Protein AF-A0A7W1HZ51-F1 (afdb_monomer_lite)

Sequence (392 aa):
RFLSLATFGLLMQIAFVYWFTAALKSGPEWRTDYTALYYALSFDQLATPIGHVLLDFPSLLQVLTFGTLVLEILGPLLLFWPFFTGPVRTGAALAIMSLHFGIWLTMDIGIFPWISAFCMVCFFPTWFWDRASTLHSVLLRRVEFVRRLQLATARLAQAIVAFSKAVLPFLMNARQLLFADPALHGGPLADHTAGAAPSLAVGTHHDEAPAEEPEPAELRSSLATNLLAFFFIFYILCWNLTTVTSFTLPERTVPLGPFLGLDQYWGMFAPSPSKEDGWYVIPGELRDGRKVDLMPITRDDYGMHRVSYEKPQDIPATYKNEHWRKYLENIYNQDHADQRLYFGQYICRQWNAHHTGADTLETFRIIYLLEMTLPDYQQSKPEKVDLWNHTC

Structure (mmCIF, N/CA/C/O backbone):
data_AF-A0A7W1HZ51-F1
#
_entry.id   AF-A0A7W1HZ51-F1
#
loop_
_atom_site.group_PDB
_atom_site.id
_atom_site.type_symbol
_atom_site.label_atom_id
_atom_site.label_alt_id
_atom_site.label_comp_id
_atom_site.label_asym_id
_atom_site.label_entity_id
_atom_site.label_seq_id
_atom_site.pdbx_PDB_ins_code
_atom_site.Cartn_x
_atom_site.Cartn_y
_atom_site.Cartn_z
_atom_site.occupancy
_atom_site.B_iso_or_equiv
_atom_site.auth_seq_id
_atom_site.auth_comp_id
_atom_site.auth_asym_id
_atom_site.auth_atom_id
_atom_site.pdbx_PDB_model_num
ATOM 1 N N . ARG A 1 1 ? 15.664 7.138 -31.754 1.00 58.53 1 ARG A N 1
ATOM 2 C CA . ARG A 1 1 ? 15.453 7.020 -30.286 1.00 58.53 1 ARG A CA 1
ATOM 3 C C . ARG A 1 1 ? 15.711 8.392 -29.682 1.00 58.53 1 ARG A C 1
ATOM 5 O O . ARG A 1 1 ? 16.792 8.912 -29.907 1.00 58.53 1 ARG A O 1
ATOM 12 N N . PHE A 1 2 ? 14.743 8.981 -28.981 1.00 64.31 2 PHE A N 1
ATOM 13 C CA . PHE A 1 2 ? 14.938 10.261 -28.297 1.00 64.31 2 PHE A CA 1
ATOM 14 C C . PHE A 1 2 ? 15.662 10.017 -26.970 1.00 64.31 2 PHE A C 1
ATOM 16 O O . PHE A 1 2 ? 15.156 9.293 -26.116 1.00 64.31 2 PHE A O 1
ATOM 23 N N . LEU A 1 3 ? 16.871 10.557 -26.830 1.00 74.00 3 LEU A N 1
ATOM 24 C CA . LEU A 1 3 ? 17.663 10.502 -25.604 1.00 74.00 3 LEU A CA 1
ATOM 25 C C . LEU A 1 3 ? 17.679 11.908 -25.010 1.00 74.00 3 LEU A C 1
ATOM 27 O O . LEU A 1 3 ? 18.276 12.819 -25.576 1.00 74.00 3 LEU A O 1
ATOM 31 N N . SER A 1 4 ? 16.990 12.082 -23.888 1.00 86.94 4 SER A N 1
ATOM 32 C CA . SER A 1 4 ? 16.956 13.331 -23.131 1.00 86.94 4 SER A CA 1
ATOM 33 C C . SER A 1 4 ? 17.033 13.033 -21.645 1.00 86.94 4 SER A C 1
ATOM 35 O O . SER A 1 4 ? 16.651 11.944 -21.199 1.00 86.94 4 SER A O 1
ATOM 37 N N . LEU A 1 5 ? 17.475 14.015 -20.862 1.00 88.88 5 LEU A N 1
ATOM 38 C CA . LEU A 1 5 ? 17.527 13.857 -19.416 1.00 88.88 5 LEU A CA 1
ATOM 39 C C . LEU A 1 5 ? 16.128 13.750 -18.801 1.00 88.88 5 LEU A C 1
ATOM 41 O O . LEU A 1 5 ? 15.972 13.121 -17.765 1.00 88.88 5 LEU A O 1
ATOM 45 N N . ALA A 1 6 ? 15.102 14.275 -19.474 1.00 89.38 6 ALA A N 1
ATOM 46 C CA . ALA A 1 6 ? 13.707 14.065 -19.096 1.00 89.38 6 ALA A CA 1
ATOM 47 C C . ALA A 1 6 ? 13.287 12.592 -19.232 1.00 89.38 6 ALA A C 1
ATOM 49 O O . ALA A 1 6 ? 12.685 12.036 -18.319 1.00 89.38 6 ALA A O 1
ATOM 50 N N . THR A 1 7 ? 13.660 11.936 -20.337 1.00 89.81 7 THR A N 1
ATOM 51 C CA . THR A 1 7 ? 13.376 10.503 -20.534 1.00 89.81 7 THR A CA 1
ATOM 52 C C . THR A 1 7 ? 14.120 9.665 -19.500 1.00 89.81 7 THR A C 1
ATOM 54 O O . THR A 1 7 ? 13.540 8.767 -18.898 1.00 89.81 7 THR A O 1
ATOM 57 N N . PHE A 1 8 ? 15.397 9.979 -19.258 1.00 91.44 8 PHE A N 1
ATOM 58 C CA . PHE A 1 8 ? 16.175 9.329 -18.207 1.00 91.44 8 PHE A CA 1
ATOM 59 C C . PHE A 1 8 ? 15.552 9.547 -16.824 1.00 91.44 8 PHE A C 1
ATOM 61 O O . PHE A 1 8 ? 15.380 8.584 -16.088 1.00 91.44 8 PHE A O 1
ATOM 68 N N . GLY A 1 9 ? 15.174 10.785 -16.499 1.00 93.88 9 GLY A N 1
ATOM 69 C CA . GLY A 1 9 ? 14.569 11.158 -15.225 1.00 93.88 9 GLY A CA 1
ATOM 70 C C . GLY A 1 9 ? 13.281 10.393 -14.948 1.00 93.88 9 GLY A C 1
ATOM 71 O O . GLY A 1 9 ? 13.159 9.807 -13.881 1.00 93.88 9 GLY A O 1
ATOM 72 N N . LEU A 1 10 ? 12.376 10.298 -15.927 1.00 93.06 10 LEU A N 1
ATOM 73 C CA . LEU A 1 10 ? 11.143 9.515 -15.796 1.00 93.06 10 LEU A CA 1
ATOM 74 C C . LEU A 1 10 ? 11.426 8.038 -15.481 1.00 93.06 10 LEU A C 1
ATOM 76 O O . LEU A 1 10 ? 10.851 7.473 -14.553 1.00 93.06 10 LEU A O 1
ATOM 80 N N . LEU A 1 11 ? 12.322 7.401 -16.243 1.00 94.94 11 LEU A N 1
ATOM 81 C CA . LEU A 1 11 ? 12.650 5.988 -16.028 1.00 94.94 11 LEU A CA 1
ATOM 82 C C . LEU A 1 11 ? 13.374 5.777 -14.691 1.00 94.94 11 LEU A C 1
ATOM 84 O O . LEU A 1 11 ? 13.130 4.789 -14.001 1.00 94.94 11 LEU A O 1
ATOM 88 N N . MET A 1 12 ? 14.256 6.703 -14.317 1.00 96.12 12 MET A N 1
ATOM 89 C CA . MET A 1 12 ? 15.018 6.630 -13.075 1.00 96.12 12 MET A CA 1
ATOM 90 C C . MET A 1 12 ? 14.134 6.866 -11.847 1.00 96.12 12 MET A C 1
ATOM 92 O O . MET A 1 12 ? 14.295 6.173 -10.850 1.00 96.12 12 MET A O 1
ATOM 96 N N . GLN A 1 13 ? 13.155 7.769 -11.929 1.00 96.06 13 GLN A N 1
ATOM 97 C CA . GLN A 1 13 ? 12.162 7.977 -10.875 1.00 96.06 13 GLN A CA 1
ATOM 98 C C . GLN A 1 13 ? 11.430 6.668 -10.554 1.00 96.06 13 GLN A C 1
ATOM 100 O O . GLN A 1 13 ? 11.354 6.269 -9.393 1.00 96.06 13 GLN A O 1
ATOM 105 N N . ILE A 1 14 ? 10.972 5.951 -11.586 1.00 96.19 14 ILE A N 1
ATOM 106 C CA . ILE A 1 14 ? 10.320 4.648 -11.413 1.00 96.19 14 ILE A CA 1
ATOM 107 C C . ILE A 1 14 ? 11.280 3.642 -10.765 1.00 96.19 14 ILE A C 1
ATOM 109 O O . ILE A 1 14 ? 10.882 2.915 -9.863 1.00 96.19 14 ILE A O 1
ATOM 113 N N . ALA A 1 15 ? 12.547 3.609 -11.176 1.00 97.12 15 ALA A N 1
ATOM 114 C CA . ALA A 1 15 ? 13.546 2.716 -10.589 1.00 97.12 15 ALA A CA 1
ATOM 115 C C . ALA A 1 15 ? 13.843 3.017 -9.115 1.00 97.12 15 ALA A C 1
ATOM 117 O O . ALA A 1 15 ? 13.993 2.086 -8.321 1.00 97.12 15 ALA A O 1
ATOM 118 N N . PHE A 1 16 ? 13.869 4.298 -8.736 1.00 97.62 16 PHE A N 1
ATOM 119 C CA . PHE A 1 16 ? 14.022 4.710 -7.345 1.00 97.62 16 PHE A CA 1
ATOM 120 C C . PHE A 1 16 ? 12.915 4.141 -6.463 1.00 97.62 16 PHE A C 1
ATOM 122 O O . PHE A 1 16 ? 13.229 3.686 -5.370 1.00 97.62 16 PHE A O 1
ATOM 129 N N . VAL A 1 17 ? 11.664 4.073 -6.936 1.00 96.06 17 VAL A N 1
ATOM 130 C CA . VAL A 1 17 ? 10.569 3.479 -6.149 1.00 96.06 17 VAL A CA 1
ATOM 131 C C . VAL A 1 17 ? 10.971 2.088 -5.648 1.00 96.06 17 VAL A C 1
ATOM 133 O O . VAL A 1 17 ? 10.945 1.843 -4.452 1.00 96.06 17 VAL A O 1
ATOM 136 N N . TYR A 1 18 ? 11.458 1.214 -6.529 1.00 97.25 18 TYR A N 1
ATOM 137 C CA . TYR A 1 18 ? 11.822 -0.159 -6.162 1.00 97.25 18 TYR A CA 1
ATOM 138 C C . TYR A 1 18 ? 13.118 -0.253 -5.350 1.00 97.25 18 TYR A C 1
ATOM 140 O O . TYR A 1 18 ? 13.159 -0.972 -4.353 1.00 97.25 18 TYR A O 1
ATOM 148 N N . TRP A 1 19 ? 14.176 0.471 -5.732 1.00 97.69 19 TRP A N 1
ATOM 149 C CA . TRP A 1 19 ? 15.448 0.398 -5.003 1.00 97.69 19 TRP A CA 1
ATOM 150 C C . TRP A 1 19 ? 15.344 0.935 -3.580 1.00 97.69 19 TRP A C 1
ATOM 152 O O . TRP A 1 19 ? 15.907 0.336 -2.661 1.00 97.69 19 TRP A O 1
ATOM 162 N N . PHE A 1 20 ? 14.615 2.032 -3.377 1.00 97.75 20 PHE A N 1
ATOM 163 C CA . PHE A 1 20 ? 14.416 2.577 -2.041 1.00 97.75 20 PHE A CA 1
ATOM 164 C C . PHE A 1 20 ? 13.448 1.720 -1.220 1.00 97.75 20 PHE A C 1
ATOM 166 O O . PHE A 1 20 ? 13.714 1.508 -0.040 1.00 97.75 20 PHE A O 1
ATOM 173 N N . THR A 1 21 ? 12.426 1.103 -1.822 1.00 96.31 21 THR A N 1
ATOM 174 C CA . THR A 1 21 ? 11.609 0.084 -1.135 1.00 96.31 21 THR A CA 1
ATOM 175 C C . THR A 1 21 ? 12.431 -1.128 -0.697 1.00 96.31 21 THR A C 1
ATOM 177 O O . THR A 1 21 ? 12.335 -1.544 0.458 1.00 96.31 21 THR A O 1
ATOM 180 N N . ALA A 1 22 ? 13.304 -1.658 -1.557 1.00 97.38 22 ALA A N 1
ATOM 181 C CA . ALA A 1 22 ? 14.196 -2.758 -1.190 1.00 97.38 22 ALA A CA 1
ATOM 182 C C . ALA A 1 22 ? 15.161 -2.372 -0.053 1.00 97.38 22 ALA A C 1
ATOM 184 O O . ALA A 1 22 ? 15.476 -3.190 0.818 1.00 97.38 22 ALA A O 1
ATOM 185 N N . ALA A 1 23 ? 15.631 -1.120 -0.043 1.00 97.50 23 ALA A N 1
ATOM 186 C CA . ALA A 1 23 ? 16.457 -0.588 1.036 1.00 97.50 23 ALA A CA 1
ATOM 187 C C . ALA A 1 23 ? 15.671 -0.448 2.352 1.00 97.50 23 ALA A C 1
ATOM 189 O O . ALA A 1 23 ? 16.197 -0.816 3.402 1.00 97.50 23 ALA A O 1
ATOM 190 N N . LEU A 1 24 ? 14.412 0.004 2.294 1.00 97.44 24 LEU A N 1
ATOM 191 C CA . LEU A 1 24 ? 13.521 0.108 3.453 1.00 97.44 24 LEU A CA 1
ATOM 192 C C . LEU A 1 24 ? 13.237 -1.261 4.085 1.00 97.44 24 LEU A C 1
ATOM 194 O O . LEU A 1 24 ? 13.171 -1.349 5.307 1.00 97.44 24 LEU A O 1
ATOM 198 N N . LYS A 1 25 ? 13.113 -2.328 3.285 1.00 97.81 25 LYS A N 1
ATOM 199 C CA . LYS A 1 25 ? 12.890 -3.716 3.735 1.00 97.81 25 LYS A CA 1
ATOM 200 C C . LYS A 1 25 ? 14.148 -4.325 4.363 1.00 97.81 25 LYS A C 1
ATOM 202 O O . LYS A 1 25 ? 14.814 -5.187 3.785 1.00 97.81 25 LYS A O 1
ATOM 207 N N . SER A 1 26 ? 14.516 -3.820 5.534 1.00 96.44 26 SER A N 1
ATOM 208 C CA . SER A 1 26 ? 15.747 -4.160 6.255 1.00 96.44 26 SER A CA 1
ATOM 209 C C . SER A 1 26 ? 15.557 -5.205 7.359 1.00 96.44 26 SER A C 1
ATOM 211 O O . SER A 1 26 ? 16.551 -5.753 7.834 1.00 96.44 26 SER A O 1
ATOM 213 N N . GLY A 1 27 ? 14.315 -5.505 7.746 1.00 97.00 27 GLY A N 1
ATOM 214 C CA . GLY A 1 27 ? 13.999 -6.455 8.808 1.00 97.00 27 GLY A CA 1
ATOM 215 C C . GLY A 1 27 ? 14.358 -7.914 8.489 1.00 97.00 27 GLY A C 1
ATOM 216 O O . GLY A 1 27 ? 14.444 -8.293 7.312 1.00 97.00 27 GLY A O 1
ATOM 217 N N . PRO A 1 28 ? 14.549 -8.760 9.520 1.00 97.56 28 PRO A N 1
ATOM 218 C CA . PRO A 1 28 ? 14.905 -10.171 9.350 1.00 97.56 28 PRO A CA 1
ATOM 219 C C . PRO A 1 28 ? 13.851 -10.951 8.555 1.00 97.56 28 PRO A C 1
ATOM 221 O O . PRO A 1 28 ? 14.208 -11.792 7.731 1.00 97.56 28 PRO A O 1
ATOM 224 N N . GLU A 1 29 ? 12.570 -10.592 8.677 1.00 97.81 29 GLU A N 1
ATOM 225 C CA . GLU A 1 29 ? 11.472 -11.216 7.933 1.00 97.81 29 GLU A CA 1
ATOM 226 C C . GLU A 1 29 ? 11.649 -11.101 6.408 1.00 97.81 29 GLU A C 1
ATOM 228 O O . GLU A 1 29 ? 11.193 -11.971 5.665 1.00 97.81 29 GLU A O 1
ATOM 233 N N . TRP A 1 30 ? 12.331 -10.052 5.935 1.00 98.00 30 TRP A N 1
ATOM 234 C CA . TRP A 1 30 ? 12.680 -9.868 4.525 1.00 98.00 30 TRP A CA 1
ATOM 235 C C . TRP A 1 30 ? 14.059 -10.432 4.169 1.00 98.00 30 TRP A C 1
ATOM 237 O O . TRP A 1 30 ? 14.252 -10.909 3.051 1.00 98.00 30 TRP A O 1
ATOM 247 N N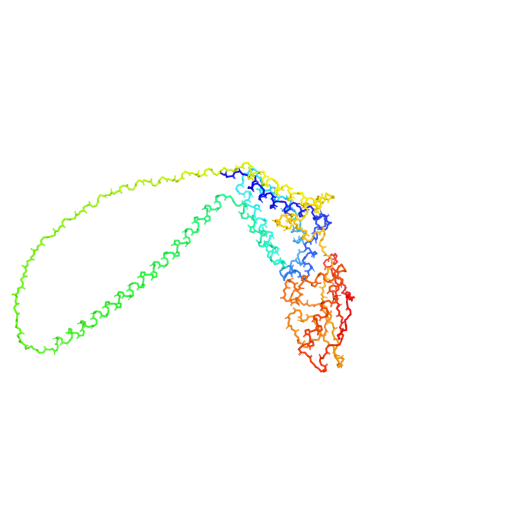 . ARG A 1 31 ? 15.033 -10.327 5.082 1.00 96.62 31 ARG A N 1
ATOM 248 C CA . ARG A 1 31 ? 16.464 -10.516 4.781 1.00 96.62 31 ARG A CA 1
ATOM 249 C C . ARG A 1 31 ? 17.005 -11.905 5.096 1.00 96.62 31 ARG A C 1
ATOM 251 O O . ARG A 1 31 ? 17.922 -12.348 4.406 1.00 96.62 31 ARG A O 1
ATOM 258 N N . THR A 1 32 ? 16.502 -12.550 6.140 1.00 96.50 32 THR A N 1
ATOM 259 C CA . THR A 1 32 ? 17.057 -13.809 6.660 1.00 96.50 32 THR A CA 1
ATOM 260 C C . THR A 1 32 ? 16.003 -14.894 6.765 1.00 96.50 32 THR A C 1
ATOM 262 O O . THR A 1 32 ? 16.242 -16.015 6.324 1.00 96.50 32 THR A O 1
ATOM 265 N N . ASP A 1 33 ? 14.838 -14.550 7.302 1.00 96.38 33 ASP A N 1
ATOM 266 C CA . ASP A 1 33 ? 13.825 -15.526 7.703 1.00 96.38 33 ASP A CA 1
ATOM 267 C C . ASP A 1 33 ? 12.842 -15.801 6.557 1.00 96.38 33 ASP A C 1
ATOM 269 O O . ASP A 1 33 ? 12.231 -16.866 6.488 1.00 96.38 33 ASP A O 1
ATOM 273 N N . TYR A 1 34 ? 12.712 -14.843 5.631 1.00 97.19 34 TYR A N 1
ATOM 274 C CA . TYR A 1 34 ? 11.813 -14.887 4.474 1.00 97.19 34 TYR A CA 1
ATOM 275 C C . TYR A 1 34 ? 10.345 -15.146 4.844 1.00 97.19 34 TYR A C 1
ATOM 277 O O . TYR A 1 34 ? 9.595 -15.772 4.100 1.00 97.19 34 TYR A O 1
ATOM 285 N N . THR A 1 35 ? 9.913 -14.632 5.993 1.00 97.69 35 THR A N 1
ATOM 286 C CA . THR A 1 35 ? 8.546 -14.750 6.518 1.00 97.69 35 THR A CA 1
ATOM 287 C C . THR A 1 35 ? 7.702 -13.496 6.287 1.00 97.69 35 THR A C 1
ATOM 289 O O . THR A 1 35 ? 6.588 -13.411 6.797 1.00 97.69 35 THR A O 1
ATOM 292 N N . ALA A 1 36 ? 8.195 -12.488 5.563 1.00 98.06 36 ALA A N 1
ATOM 293 C CA . ALA A 1 36 ? 7.490 -11.213 5.458 1.00 98.06 36 ALA A CA 1
ATOM 294 C C . ALA A 1 36 ? 6.091 -11.328 4.831 1.00 98.06 36 ALA A C 1
ATOM 296 O O . ALA A 1 36 ? 5.155 -10.706 5.330 1.00 98.06 36 ALA A O 1
ATOM 297 N N . LEU A 1 37 ? 5.914 -12.149 3.787 1.00 97.69 37 LEU A N 1
ATOM 298 C CA . LEU A 1 37 ? 4.583 -12.352 3.205 1.00 97.69 37 LEU A CA 1
ATOM 299 C C . LEU A 1 37 ? 3.640 -13.140 4.116 1.00 97.69 37 LEU A C 1
ATOM 301 O O . LEU A 1 37 ? 2.439 -12.922 4.038 1.00 97.69 37 LEU A O 1
ATOM 305 N N . TYR A 1 38 ? 4.158 -13.995 5.003 1.00 97.88 38 TYR A N 1
ATOM 306 C CA . TYR A 1 38 ? 3.330 -14.633 6.028 1.00 97.88 38 TYR A CA 1
ATOM 307 C C . TYR A 1 38 ? 2.680 -13.573 6.925 1.00 97.88 38 TYR A C 1
ATOM 309 O O . TYR A 1 38 ? 1.458 -13.540 7.043 1.00 97.88 38 TYR A O 1
ATOM 317 N N . TYR A 1 39 ? 3.472 -12.650 7.475 1.00 97.69 39 TYR A N 1
ATOM 318 C CA . TYR A 1 39 ? 2.933 -11.579 8.316 1.00 97.69 39 TYR A CA 1
ATOM 319 C C . TYR A 1 39 ? 2.054 -10.599 7.526 1.00 97.69 39 TYR A C 1
ATOM 321 O O . TYR A 1 39 ? 1.005 -10.196 8.012 1.00 97.69 39 TYR A O 1
ATOM 329 N N . ALA A 1 40 ? 2.431 -10.250 6.291 1.00 96.88 40 ALA A N 1
ATOM 330 C CA . ALA A 1 40 ? 1.637 -9.342 5.462 1.00 96.88 40 ALA A CA 1
ATOM 331 C C . ALA A 1 40 ? 0.252 -9.915 5.112 1.00 96.88 40 ALA A C 1
ATOM 333 O O . ALA A 1 40 ? -0.735 -9.187 5.158 1.00 96.88 40 ALA A O 1
ATOM 334 N N . LEU A 1 41 ? 0.170 -11.207 4.777 1.00 96.56 41 LEU A N 1
ATOM 335 C CA . LEU A 1 41 ? -1.098 -11.870 4.452 1.00 96.56 41 LEU A CA 1
ATOM 336 C C . LEU A 1 41 ? -1.884 -12.319 5.690 1.00 96.56 41 LEU A C 1
ATOM 338 O O . LEU A 1 41 ? -3.059 -12.637 5.558 1.00 96.56 41 LEU A O 1
ATOM 342 N N . SER A 1 42 ? -1.263 -12.317 6.872 1.00 95.75 42 SER A N 1
ATOM 343 C CA . SER A 1 42 ? -1.962 -12.501 8.153 1.00 95.75 42 SER A CA 1
ATOM 344 C C . SER A 1 42 ? -2.633 -11.219 8.649 1.00 95.75 42 SER A C 1
ATOM 346 O O . SER A 1 42 ? -3.303 -11.250 9.671 1.00 95.75 42 SER A O 1
ATOM 348 N N . PHE A 1 43 ? -2.434 -10.089 7.961 1.00 93.69 43 PHE A N 1
ATOM 349 C CA . PHE A 1 43 ? -3.085 -8.834 8.305 1.00 93.69 43 PHE A CA 1
ATOM 350 C C . PHE A 1 43 ? -4.469 -8.765 7.653 1.00 93.69 43 PHE A C 1
ATOM 352 O O . PHE A 1 43 ? -4.616 -8.346 6.495 1.00 93.69 43 PHE A O 1
ATOM 359 N N . ASP A 1 44 ? -5.491 -9.175 8.401 1.00 92.12 44 ASP A N 1
ATOM 360 C CA . ASP A 1 44 ? -6.833 -9.411 7.866 1.00 92.12 44 ASP A CA 1
ATOM 361 C C . ASP A 1 44 ? -7.517 -8.150 7.348 1.00 92.12 44 ASP A C 1
ATOM 363 O O . ASP A 1 44 ? -8.409 -8.226 6.508 1.00 92.12 44 ASP A O 1
ATOM 367 N N . GLN A 1 45 ? -7.081 -6.972 7.792 1.00 90.19 45 GLN A N 1
ATOM 368 C CA . GLN A 1 45 ? -7.610 -5.705 7.291 1.00 90.19 45 GLN A CA 1
ATOM 369 C C . GLN A 1 45 ? -7.301 -5.458 5.809 1.00 90.19 45 GLN A C 1
ATOM 371 O O . GLN A 1 45 ? -8.019 -4.682 5.172 1.00 90.19 45 GLN A O 1
ATOM 376 N N . LEU A 1 46 ? -6.243 -6.077 5.270 1.00 91.56 46 LEU A N 1
ATOM 377 C CA . LEU A 1 46 ? -5.816 -5.921 3.876 1.00 91.56 46 LEU A CA 1
ATOM 378 C C . LEU A 1 46 ? -5.867 -7.228 3.085 1.00 91.56 46 LEU A C 1
ATOM 380 O O . LEU A 1 46 ? -5.999 -7.176 1.865 1.00 91.56 46 LEU A O 1
ATOM 384 N N . ALA A 1 47 ? -5.707 -8.387 3.722 1.00 94.62 47 ALA A N 1
ATOM 385 C CA . ALA A 1 47 ? -5.670 -9.660 3.017 1.00 94.62 47 ALA A CA 1
ATOM 386 C C . ALA A 1 47 ? -7.031 -10.003 2.387 1.00 94.62 47 ALA A C 1
ATOM 388 O O . ALA A 1 47 ? -8.087 -9.901 3.005 1.00 94.62 47 ALA A O 1
ATOM 389 N N . THR A 1 48 ? -6.997 -10.430 1.128 1.00 94.06 48 THR A N 1
ATOM 390 C CA . THR A 1 48 ? -8.164 -10.994 0.433 1.00 94.06 48 THR A CA 1
ATOM 391 C C . THR A 1 48 ? -8.303 -12.485 0.760 1.00 94.06 48 THR A C 1
ATOM 393 O O . THR A 1 48 ? -7.311 -13.111 1.144 1.00 94.06 48 THR A O 1
ATOM 396 N N . PRO A 1 49 ? -9.449 -13.122 0.451 1.00 93.81 49 PRO A N 1
ATOM 397 C CA . PRO A 1 49 ? -9.600 -14.568 0.616 1.00 93.81 49 PRO A CA 1
ATOM 398 C C . PRO A 1 49 ? -8.532 -15.399 -0.115 1.00 93.81 49 PRO A C 1
ATOM 400 O O . PRO A 1 49 ? -8.136 -16.460 0.360 1.00 93.81 49 PRO A O 1
ATOM 403 N N . ILE A 1 50 ? -8.033 -14.925 -1.264 1.00 95.44 50 ILE A N 1
ATOM 404 C CA . ILE A 1 50 ? -6.936 -15.587 -1.991 1.00 95.44 50 ILE A CA 1
ATOM 405 C C . ILE A 1 50 ? -5.625 -15.463 -1.204 1.00 95.44 50 ILE A C 1
ATOM 407 O O . ILE A 1 50 ? -4.854 -16.418 -1.145 1.00 95.44 50 ILE A O 1
ATOM 411 N N . GLY A 1 51 ? -5.384 -14.306 -0.582 1.00 95.56 51 GLY A N 1
ATOM 412 C CA . GLY A 1 51 ? -4.262 -14.092 0.331 1.00 95.56 51 GLY A CA 1
ATOM 413 C C . GLY A 1 51 ? -4.295 -15.056 1.517 1.00 95.56 51 GLY A C 1
ATOM 414 O O . GLY A 1 51 ? -3.287 -15.705 1.789 1.00 95.56 51 GLY A O 1
ATOM 415 N N . HIS A 1 52 ? -5.459 -15.234 2.149 1.00 94.31 52 HIS A N 1
ATOM 416 C CA . HIS A 1 52 ? -5.632 -16.184 3.255 1.00 94.31 52 HIS A CA 1
ATOM 417 C C . HIS A 1 52 ? -5.343 -17.626 2.848 1.00 94.31 52 HIS A C 1
ATOM 419 O O . HIS A 1 52 ? -4.641 -18.329 3.565 1.00 94.31 52 HIS A O 1
ATOM 425 N N . VAL A 1 53 ? -5.803 -18.057 1.669 1.00 96.12 53 VAL A N 1
ATOM 426 C CA . VAL A 1 53 ? -5.508 -19.407 1.152 1.00 96.12 53 VAL A CA 1
ATOM 427 C C . VAL A 1 53 ? -4.003 -19.633 0.967 1.00 96.12 53 VAL A C 1
ATOM 429 O O . VAL A 1 53 ? -3.525 -20.756 1.115 1.00 96.12 53 VAL A O 1
ATOM 432 N N . LEU A 1 54 ? -3.216 -18.593 0.669 1.00 96.69 54 LEU A N 1
ATOM 433 C CA . LEU A 1 54 ? -1.764 -18.741 0.537 1.00 96.69 54 LEU A CA 1
ATOM 434 C C . LEU A 1 54 ? -1.052 -19.014 1.871 1.00 96.69 54 LEU A C 1
ATOM 436 O O . LEU A 1 54 ? 0.062 -19.543 1.839 1.00 96.69 54 LEU A O 1
ATOM 440 N N . LEU A 1 55 ? -1.675 -18.716 3.018 1.00 96.44 55 LEU A N 1
ATOM 441 C CA . LEU A 1 55 ? -1.124 -19.036 4.342 1.00 96.44 55 LEU A CA 1
ATOM 442 C C . LEU A 1 55 ? -0.975 -20.551 4.552 1.00 96.44 55 LEU A C 1
ATOM 444 O O . LEU A 1 55 ? -0.065 -20.976 5.260 1.00 96.44 55 LEU A O 1
ATOM 448 N N . ASP A 1 56 ? -1.761 -21.370 3.848 1.00 96.81 56 ASP A N 1
ATOM 449 C CA . ASP A 1 56 ? -1.645 -22.835 3.873 1.00 96.81 56 ASP A CA 1
ATOM 450 C C . ASP A 1 56 ? -0.409 -23.365 3.118 1.00 96.81 56 ASP A C 1
ATOM 452 O O . ASP A 1 56 ? -0.100 -24.559 3.172 1.00 96.81 56 ASP A O 1
ATOM 456 N N . PHE A 1 57 ? 0.344 -22.494 2.428 1.00 97.44 57 PHE A N 1
ATOM 457 C CA . PHE A 1 57 ? 1.521 -22.864 1.635 1.00 97.44 57 PHE A CA 1
ATOM 458 C C . PHE A 1 57 ? 2.810 -22.160 2.109 1.00 97.44 57 PHE A C 1
ATOM 460 O O . PHE A 1 57 ? 3.383 -21.348 1.371 1.00 97.44 57 PHE A O 1
ATOM 467 N N . PRO A 1 58 ? 3.360 -22.510 3.291 1.00 96.69 58 PRO A N 1
ATOM 468 C CA . PRO A 1 58 ? 4.501 -21.804 3.872 1.00 96.69 58 PRO A CA 1
ATOM 469 C C . PRO A 1 58 ? 5.743 -21.707 2.986 1.00 96.69 58 PRO A C 1
ATOM 471 O O . PRO A 1 58 ? 6.363 -20.650 2.874 1.00 96.69 58 PRO A O 1
ATOM 474 N N . SER A 1 59 ? 6.105 -22.802 2.312 1.00 97.12 59 SER A N 1
ATOM 475 C CA . SER A 1 59 ? 7.274 -22.822 1.426 1.00 97.12 59 SER A CA 1
ATOM 476 C C . SER A 1 59 ? 7.092 -21.906 0.215 1.00 97.12 59 SER A C 1
ATOM 478 O O . SER A 1 59 ? 8.053 -21.284 -0.233 1.00 97.12 59 SER A O 1
ATOM 480 N N . LEU A 1 60 ? 5.864 -21.788 -0.300 1.00 97.75 60 LEU A N 1
ATOM 481 C CA . LEU A 1 60 ? 5.560 -20.866 -1.390 1.00 97.75 60 LEU A CA 1
ATOM 482 C C . LEU A 1 60 ? 5.708 -19.417 -0.919 1.00 97.75 60 LEU A C 1
ATOM 484 O O . LEU A 1 60 ? 6.354 -18.630 -1.605 1.00 97.75 60 LEU A O 1
ATOM 488 N N . LEU A 1 61 ? 5.187 -19.074 0.263 1.00 98.00 61 LEU A N 1
ATOM 489 C CA . LEU A 1 61 ? 5.326 -17.729 0.831 1.00 98.00 61 LEU A CA 1
ATOM 490 C C . LEU A 1 61 ? 6.783 -17.332 1.071 1.00 98.00 61 LEU A C 1
ATOM 492 O O . LEU A 1 61 ? 7.148 -16.186 0.800 1.00 98.00 61 LEU A O 1
ATOM 496 N N . GLN A 1 62 ? 7.632 -18.264 1.504 1.00 97.75 62 GLN A N 1
ATOM 497 C CA . GLN A 1 62 ? 9.069 -18.010 1.634 1.00 97.75 62 GLN A CA 1
ATOM 498 C C . GLN A 1 62 ? 9.722 -17.710 0.280 1.00 97.75 62 GLN A C 1
ATOM 500 O O . GLN A 1 62 ? 10.432 -16.712 0.137 1.00 97.75 62 GLN A O 1
ATOM 505 N N . VAL A 1 63 ? 9.429 -18.523 -0.741 1.00 98.25 63 VAL A N 1
ATOM 506 C CA . VAL A 1 63 ? 9.939 -18.310 -2.106 1.00 98.25 63 VAL A CA 1
ATOM 507 C C . VAL A 1 63 ? 9.449 -16.981 -2.679 1.00 98.25 63 VAL A C 1
ATOM 509 O O . VAL A 1 63 ? 10.237 -16.248 -3.275 1.00 98.25 63 VAL A O 1
ATOM 512 N N . LEU A 1 64 ? 8.175 -16.639 -2.483 1.00 98.19 64 LEU A N 1
ATOM 513 C CA . LEU A 1 64 ? 7.601 -15.374 -2.938 1.00 98.19 64 LEU A CA 1
ATOM 514 C C . LEU A 1 64 ? 8.176 -14.174 -2.174 1.00 98.19 64 LEU A C 1
ATOM 516 O O . LEU A 1 64 ? 8.416 -13.133 -2.785 1.00 98.19 64 LEU A O 1
ATOM 520 N N . THR A 1 65 ? 8.458 -14.311 -0.875 1.00 98.44 65 THR A N 1
ATOM 521 C CA . THR A 1 65 ? 9.099 -13.260 -0.068 1.00 98.44 65 THR A CA 1
ATOM 522 C C . THR A 1 65 ? 10.494 -12.958 -0.607 1.00 98.44 65 THR A C 1
ATOM 524 O O . THR A 1 65 ? 10.807 -11.807 -0.923 1.00 98.44 65 THR A O 1
ATOM 527 N N . PHE A 1 66 ? 11.308 -14.000 -0.793 1.00 98.25 66 PHE A N 1
ATOM 528 C CA . PHE A 1 66 ? 12.628 -13.881 -1.406 1.00 98.25 66 PHE A CA 1
ATOM 529 C C . PHE A 1 66 ? 12.544 -13.306 -2.827 1.00 98.25 66 PHE A C 1
ATOM 531 O O . PHE A 1 66 ? 13.243 -12.349 -3.159 1.00 98.25 66 PHE A O 1
ATOM 538 N N . GLY A 1 67 ? 11.653 -13.851 -3.659 1.00 98.00 67 GLY A N 1
ATOM 539 C CA . GLY A 1 67 ? 11.461 -13.429 -5.045 1.00 98.00 67 GLY A CA 1
ATOM 540 C C . GLY A 1 67 ? 11.042 -11.966 -5.170 1.00 98.00 67 GLY A C 1
ATOM 541 O O . GLY A 1 67 ? 11.551 -11.267 -6.044 1.00 98.00 67 GLY A O 1
ATOM 542 N N . THR A 1 68 ? 10.186 -11.482 -4.269 1.00 97.81 68 THR A N 1
ATOM 543 C CA . THR A 1 68 ? 9.780 -10.070 -4.202 1.00 97.81 68 THR A CA 1
ATOM 544 C C . THR A 1 68 ? 10.990 -9.175 -3.959 1.00 97.81 68 THR A C 1
ATOM 546 O O . THR A 1 68 ? 11.227 -8.250 -4.732 1.00 97.81 68 THR A O 1
ATOM 549 N N . LEU A 1 69 ? 11.810 -9.487 -2.949 1.00 97.56 69 LEU A N 1
ATOM 550 C CA . LEU A 1 69 ? 13.005 -8.698 -2.642 1.00 97.56 69 LEU A CA 1
ATOM 551 C C . LEU A 1 69 ? 14.024 -8.729 -3.793 1.00 97.56 69 LEU A C 1
ATOM 553 O O . LEU A 1 69 ? 14.570 -7.693 -4.176 1.00 97.56 69 LEU A O 1
ATOM 557 N N . VAL A 1 70 ? 14.259 -9.902 -4.387 1.00 98.12 70 VAL A N 1
ATOM 558 C CA . VAL A 1 70 ? 15.147 -10.046 -5.551 1.00 98.12 70 VAL A CA 1
ATOM 559 C C . VAL A 1 70 ? 14.644 -9.221 -6.731 1.00 98.12 70 VAL A C 1
ATOM 561 O O . VAL A 1 70 ? 15.443 -8.556 -7.389 1.00 98.12 70 VAL A O 1
ATOM 564 N N . LEU A 1 71 ? 13.340 -9.236 -7.000 1.00 98.19 71 LEU A N 1
ATOM 565 C CA . LEU A 1 71 ? 12.748 -8.475 -8.093 1.00 98.19 71 LEU A CA 1
ATOM 566 C C . LEU A 1 71 ? 12.815 -6.964 -7.843 1.00 98.19 71 LEU A C 1
ATOM 568 O O . LEU A 1 71 ? 13.081 -6.218 -8.780 1.00 98.19 71 LEU A O 1
ATOM 572 N N . GLU A 1 72 ? 12.648 -6.498 -6.609 1.00 97.69 72 GLU A N 1
ATOM 573 C CA . GLU A 1 72 ? 12.788 -5.075 -6.272 1.00 97.69 72 GLU A CA 1
ATOM 574 C C . GLU A 1 72 ? 14.235 -4.575 -6.426 1.00 97.69 72 GLU A C 1
ATOM 576 O O . GLU A 1 72 ? 14.462 -3.444 -6.857 1.00 97.69 72 GLU A O 1
ATOM 581 N N . ILE A 1 73 ? 15.229 -5.427 -6.153 1.00 97.00 73 ILE A N 1
ATOM 582 C CA . ILE A 1 73 ? 16.653 -5.091 -6.311 1.00 97.00 73 ILE A CA 1
ATOM 583 C C . ILE A 1 73 ? 17.090 -5.193 -7.781 1.00 97.00 73 ILE A C 1
ATOM 585 O O . ILE A 1 73 ? 17.670 -4.256 -8.342 1.00 97.00 73 ILE A O 1
ATOM 589 N N . LEU A 1 74 ? 16.841 -6.346 -8.408 1.00 97.94 74 LEU A N 1
ATOM 590 C CA . LEU A 1 74 ? 17.345 -6.676 -9.742 1.00 97.94 74 LEU A CA 1
ATOM 591 C C . LEU A 1 74 ? 16.431 -6.189 -10.863 1.00 97.94 74 LEU A C 1
ATOM 593 O O . LEU A 1 74 ? 16.925 -5.900 -11.948 1.00 97.94 74 LEU A O 1
ATOM 597 N N . GLY A 1 75 ? 15.124 -6.070 -10.631 1.00 96.94 75 GLY A N 1
ATOM 598 C CA . GLY A 1 75 ? 14.150 -5.630 -11.631 1.00 96.94 75 GLY A CA 1
ATOM 599 C C . GLY A 1 75 ? 14.552 -4.310 -12.285 1.00 96.94 75 GLY A C 1
ATOM 600 O O . GLY A 1 75 ? 14.733 -4.289 -13.504 1.00 96.94 75 GLY A O 1
ATOM 601 N N . PRO A 1 76 ? 14.810 -3.234 -11.517 1.00 96.00 76 PRO A N 1
ATOM 602 C CA . PRO A 1 76 ? 15.288 -1.982 -12.090 1.00 96.00 76 PRO A CA 1
ATOM 603 C C . PRO A 1 76 ? 16.627 -2.117 -12.826 1.00 96.00 76 PRO A C 1
ATOM 605 O O . PRO A 1 76 ? 16.782 -1.547 -13.901 1.00 96.00 76 PRO A O 1
ATOM 608 N N . LEU A 1 77 ? 17.573 -2.927 -12.332 1.00 96.12 77 LEU A N 1
ATOM 609 C CA . LEU A 1 77 ? 18.838 -3.183 -13.042 1.00 96.12 77 LEU A CA 1
ATOM 610 C C . LEU A 1 77 ? 18.599 -3.842 -14.410 1.00 96.12 77 LEU A C 1
ATOM 612 O O . LEU A 1 77 ? 19.222 -3.461 -15.402 1.00 96.12 77 LEU A O 1
ATOM 616 N N . LEU A 1 78 ? 17.664 -4.792 -14.480 1.00 96.19 78 LEU A N 1
ATOM 617 C CA . LEU A 1 78 ? 17.272 -5.462 -15.719 1.00 96.19 78 LEU A CA 1
ATOM 618 C C . LEU A 1 78 ? 16.538 -4.516 -16.684 1.00 96.19 78 LEU A C 1
ATOM 620 O O . LEU A 1 78 ? 16.705 -4.633 -17.899 1.00 96.19 78 LEU A O 1
ATOM 624 N N . LEU A 1 79 ? 15.780 -3.540 -16.174 1.00 95.00 79 LEU A N 1
ATOM 625 C CA . LEU A 1 79 ? 15.129 -2.516 -17.001 1.00 95.00 79 LEU A CA 1
ATOM 626 C C . LEU A 1 79 ? 16.138 -1.617 -17.743 1.00 95.00 79 LEU A C 1
ATOM 628 O O . LEU A 1 79 ? 15.847 -1.175 -18.860 1.00 95.00 79 LEU A O 1
ATOM 632 N N . PHE A 1 80 ? 17.322 -1.382 -17.166 1.00 93.00 80 PHE A N 1
ATOM 633 C CA . PHE A 1 80 ? 18.422 -0.619 -17.782 1.00 93.00 80 PHE A CA 1
ATOM 634 C C . PHE A 1 80 ? 19.509 -1.496 -18.417 1.00 93.00 80 PHE A C 1
ATOM 636 O O . PHE A 1 80 ? 20.563 -0.992 -18.811 1.00 93.00 80 PHE A O 1
ATOM 643 N N . TRP A 1 81 ? 19.272 -2.802 -18.536 1.00 92.88 81 TRP A N 1
ATOM 644 C CA . TRP A 1 81 ? 20.286 -3.735 -19.010 1.00 92.88 81 TRP A CA 1
ATOM 645 C C . TRP A 1 81 ? 20.712 -3.439 -20.464 1.00 92.88 81 TRP A C 1
ATOM 647 O O . TRP A 1 81 ? 19.844 -3.282 -21.327 1.00 92.88 81 TRP A O 1
ATOM 657 N N . PRO A 1 82 ? 22.025 -3.376 -20.778 1.00 89.00 82 PRO A N 1
ATOM 658 C CA . PRO A 1 82 ? 22.514 -2.894 -22.077 1.00 89.00 82 PRO A CA 1
ATOM 659 C C . PRO A 1 82 ? 22.508 -3.948 -23.198 1.00 89.00 82 PRO A C 1
ATOM 661 O O . PRO A 1 82 ? 22.564 -3.588 -24.375 1.00 89.00 82 PRO A O 1
ATOM 664 N N . PHE A 1 83 ? 22.415 -5.242 -22.876 1.00 89.75 83 PHE A N 1
ATOM 665 C CA . PHE A 1 83 ? 22.435 -6.338 -23.856 1.00 89.75 83 PHE A CA 1
ATOM 666 C C . PHE A 1 83 ? 21.038 -6.919 -24.062 1.00 89.75 83 PHE A C 1
ATOM 668 O O . PHE A 1 83 ? 20.270 -7.007 -23.117 1.00 89.75 83 PHE A O 1
ATOM 675 N N . PHE A 1 84 ? 20.665 -7.317 -25.284 1.00 87.31 84 PHE A N 1
ATOM 676 C CA . PHE A 1 84 ? 19.301 -7.814 -25.564 1.00 87.31 84 PHE A CA 1
ATOM 677 C C . PHE A 1 84 ? 18.202 -6.897 -24.985 1.00 87.31 84 PHE A C 1
ATOM 679 O O . PHE A 1 84 ? 17.190 -7.360 -24.459 1.00 87.31 84 PHE A O 1
ATOM 686 N N . THR A 1 85 ? 18.435 -5.579 -25.084 1.00 86.00 85 THR A N 1
ATOM 687 C CA . THR A 1 85 ? 17.663 -4.529 -24.395 1.00 86.00 85 THR A CA 1
ATOM 688 C C . THR A 1 85 ? 16.152 -4.703 -24.534 1.00 86.00 85 THR A C 1
ATOM 690 O O . THR A 1 85 ? 15.429 -4.565 -23.559 1.00 86.00 85 THR A O 1
ATOM 693 N N . GLY A 1 86 ? 15.661 -5.042 -25.731 1.00 89.44 86 GLY A N 1
ATOM 694 C CA . GLY A 1 86 ? 14.237 -5.252 -25.986 1.00 89.44 86 GLY A CA 1
ATOM 695 C C . GLY A 1 86 ? 13.643 -6.403 -25.161 1.00 89.44 86 GLY A C 1
ATOM 696 O O . GLY A 1 86 ? 12.780 -6.143 -24.321 1.00 89.44 86 GLY A O 1
ATOM 697 N N . PRO A 1 87 ? 14.076 -7.659 -25.387 1.00 93.38 87 PRO A N 1
ATOM 698 C CA . PRO A 1 87 ? 13.588 -8.811 -24.629 1.00 93.38 87 PRO A CA 1
ATOM 699 C C . PRO A 1 87 ? 13.782 -8.703 -23.112 1.00 93.38 87 PRO A C 1
ATOM 701 O O . PRO A 1 87 ? 12.827 -8.938 -22.378 1.00 93.38 87 PRO A O 1
ATOM 704 N N . VAL A 1 88 ? 14.969 -8.303 -22.636 1.00 95.12 88 VAL A N 1
ATOM 705 C CA . VAL A 1 88 ? 15.272 -8.252 -21.191 1.00 95.12 88 VAL A CA 1
ATOM 706 C C . VAL A 1 88 ? 14.406 -7.211 -20.483 1.00 95.12 88 VAL A C 1
ATOM 708 O O . VAL A 1 88 ? 13.761 -7.530 -19.486 1.00 95.12 88 VAL A O 1
ATOM 711 N N . ARG A 1 89 ? 14.306 -5.996 -21.037 1.00 94.44 89 ARG A N 1
ATOM 712 C CA . ARG A 1 89 ? 13.475 -4.924 -20.471 1.00 94.44 89 ARG A CA 1
ATOM 713 C C . ARG A 1 89 ? 11.991 -5.289 -20.476 1.00 94.44 89 ARG A C 1
ATOM 715 O O . ARG A 1 89 ? 11.296 -5.005 -19.510 1.00 94.44 89 ARG A O 1
ATOM 722 N N . THR A 1 90 ? 11.515 -5.960 -21.528 1.00 95.00 90 THR A N 1
ATOM 723 C CA . THR A 1 90 ? 10.126 -6.454 -21.599 1.00 95.00 90 THR A CA 1
ATOM 724 C C . THR A 1 90 ? 9.875 -7.524 -20.538 1.00 95.00 90 THR A C 1
ATOM 726 O O . THR A 1 90 ? 8.878 -7.448 -19.830 1.00 95.00 90 THR A O 1
ATOM 729 N N . GLY A 1 91 ? 10.785 -8.491 -20.384 1.00 96.69 91 GLY A N 1
ATOM 730 C CA . GLY A 1 91 ? 10.681 -9.528 -19.357 1.00 96.69 91 GLY A CA 1
ATOM 731 C C . GLY A 1 91 ? 10.673 -8.951 -17.940 1.00 96.69 91 GLY A C 1
ATOM 732 O O . GLY A 1 91 ? 9.814 -9.314 -17.144 1.00 96.69 91 GLY A O 1
ATOM 733 N N . ALA A 1 92 ? 11.566 -8.003 -17.646 1.00 97.12 92 ALA A N 1
ATOM 734 C CA . ALA A 1 92 ? 11.616 -7.326 -16.350 1.00 97.12 92 ALA A CA 1
ATOM 735 C C . ALA A 1 92 ? 10.349 -6.499 -16.072 1.00 97.12 92 ALA A C 1
ATOM 737 O O . ALA A 1 92 ? 9.782 -6.603 -14.987 1.00 97.12 92 ALA A O 1
ATOM 738 N N . ALA A 1 93 ? 9.863 -5.739 -17.060 1.00 97.50 93 ALA A N 1
ATOM 739 C CA . ALA A 1 93 ? 8.612 -4.991 -16.947 1.00 97.50 93 ALA A CA 1
ATOM 740 C C . ALA A 1 93 ? 7.426 -5.925 -16.662 1.00 97.50 93 ALA A C 1
ATOM 742 O O . ALA A 1 93 ? 6.667 -5.680 -15.730 1.00 97.50 93 ALA A O 1
ATOM 743 N N . LEU A 1 94 ? 7.304 -7.034 -17.398 1.00 97.69 94 LEU A N 1
ATOM 744 C CA . LEU A 1 94 ? 6.247 -8.024 -17.179 1.00 97.69 94 LEU A CA 1
ATOM 745 C C . LEU A 1 94 ? 6.367 -8.725 -15.821 1.00 97.69 94 LEU A C 1
ATOM 747 O O . LEU A 1 94 ? 5.344 -8.986 -15.194 1.00 97.69 94 LEU A O 1
ATOM 751 N N . ALA A 1 95 ? 7.581 -9.001 -15.340 1.00 98.25 95 ALA A N 1
ATOM 752 C CA . ALA A 1 95 ? 7.794 -9.570 -14.012 1.00 98.25 95 ALA A CA 1
ATOM 753 C C . ALA A 1 95 ? 7.327 -8.607 -12.908 1.00 98.25 95 ALA A C 1
ATOM 755 O O . ALA A 1 95 ? 6.588 -9.014 -12.015 1.00 98.25 95 ALA A O 1
ATOM 756 N N . ILE A 1 96 ? 7.674 -7.320 -13.010 1.00 98.19 96 ILE A N 1
ATOM 757 C CA . ILE A 1 96 ? 7.213 -6.282 -12.074 1.00 98.19 96 ILE A CA 1
ATOM 758 C C . ILE A 1 96 ? 5.691 -6.096 -12.160 1.00 98.19 96 ILE A C 1
ATOM 760 O O . ILE A 1 96 ? 5.020 -6.012 -11.135 1.00 98.19 96 ILE A O 1
ATOM 764 N N . MET A 1 97 ? 5.111 -6.092 -13.364 1.00 98.44 97 MET A N 1
ATOM 765 C CA . MET A 1 97 ? 3.652 -6.063 -13.528 1.00 98.44 97 MET A CA 1
ATOM 766 C C . MET A 1 97 ? 2.983 -7.295 -12.902 1.00 98.44 97 MET A C 1
ATOM 768 O O . MET A 1 97 ? 1.923 -7.166 -12.300 1.00 98.44 97 MET A O 1
ATOM 772 N N . SER A 1 98 ? 3.608 -8.471 -13.004 1.00 98.31 98 SER A N 1
ATOM 773 C CA . SER A 1 98 ? 3.105 -9.712 -12.399 1.00 98.31 98 SER A CA 1
ATOM 774 C C . SER A 1 98 ? 3.165 -9.669 -10.873 1.00 98.31 98 SER A C 1
ATOM 776 O O . SER A 1 98 ? 2.235 -10.143 -10.228 1.00 98.31 98 SER A O 1
ATOM 778 N N . LEU A 1 99 ? 4.206 -9.059 -10.293 1.00 97.56 99 LEU A N 1
ATOM 779 C CA . LEU A 1 99 ? 4.275 -8.794 -8.853 1.00 97.56 99 LEU A CA 1
ATOM 780 C C . LEU A 1 99 ? 3.083 -7.943 -8.399 1.00 97.56 99 LEU A C 1
ATOM 782 O O . LEU A 1 99 ? 2.376 -8.333 -7.476 1.00 97.56 99 LEU A O 1
ATOM 786 N N . HIS A 1 100 ? 2.819 -6.819 -9.072 1.00 98.00 100 HIS A N 1
ATOM 787 C CA . HIS A 1 100 ? 1.689 -5.943 -8.731 1.00 98.00 100 HIS A CA 1
ATOM 788 C C . HIS A 1 100 ? 0.332 -6.603 -8.953 1.00 98.00 100 HIS A C 1
ATOM 790 O O . HIS A 1 100 ? -0.586 -6.395 -8.165 1.00 98.00 100 HIS A O 1
ATOM 796 N N . PHE A 1 101 ? 0.206 -7.436 -9.985 1.00 97.88 101 PHE A N 1
ATOM 797 C CA . PHE A 1 101 ? -0.982 -8.260 -10.184 1.00 97.88 101 PHE A CA 1
ATOM 798 C C . PHE A 1 101 ? -1.172 -9.268 -9.043 1.00 97.88 101 PHE A C 1
ATOM 800 O O . PHE A 1 101 ? -2.291 -9.446 -8.573 1.00 97.88 101 PHE A O 1
ATOM 807 N N . GLY A 1 102 ? -0.088 -9.876 -8.554 1.00 97.56 102 GLY A N 1
ATOM 808 C CA . GLY A 1 102 ? -0.101 -10.723 -7.362 1.00 97.56 102 GLY A CA 1
ATOM 809 C C . GLY A 1 102 ? -0.562 -9.962 -6.120 1.00 97.56 102 GLY A C 1
ATOM 810 O O . GLY A 1 102 ? -1.476 -10.422 -5.448 1.00 97.56 102 GLY A O 1
ATOM 811 N N . ILE A 1 103 ? -0.010 -8.768 -5.875 1.00 96.75 103 ILE A N 1
ATOM 812 C CA . ILE A 1 103 ? -0.435 -7.891 -4.770 1.00 96.75 103 ILE A CA 1
ATOM 813 C C . ILE A 1 103 ? -1.932 -7.586 -4.871 1.00 96.75 103 ILE A C 1
ATOM 815 O O . ILE A 1 103 ? -2.635 -7.734 -3.881 1.00 96.75 103 ILE A O 1
ATOM 819 N N . TRP A 1 104 ? -2.429 -7.213 -6.054 1.00 96.56 104 TRP A N 1
ATOM 820 C CA . TRP A 1 104 ? -3.857 -6.956 -6.274 1.00 96.56 104 TRP A CA 1
ATOM 821 C C . TRP A 1 104 ? -4.733 -8.192 -6.026 1.00 96.56 104 TRP A C 1
ATOM 823 O O . TRP A 1 104 ? -5.829 -8.069 -5.488 1.00 96.56 104 TRP A O 1
ATOM 833 N N . LEU A 1 105 ? -4.264 -9.383 -6.409 1.00 96.81 105 LEU A N 1
ATOM 834 C CA . LEU A 1 105 ? -4.996 -10.625 -6.171 1.00 96.81 105 LEU A CA 1
ATOM 835 C C . LEU A 1 105 ? -5.065 -10.996 -4.692 1.00 96.81 105 LEU A C 1
ATOM 837 O O . LEU A 1 105 ? -6.048 -11.608 -4.290 1.00 96.81 105 LEU A O 1
ATOM 841 N N . THR A 1 106 ? -4.021 -10.701 -3.915 1.00 96.94 106 THR A N 1
ATOM 842 C CA . THR A 1 106 ? -3.896 -11.184 -2.535 1.00 96.94 106 THR A CA 1
ATOM 843 C C . THR A 1 106 ? -4.226 -10.130 -1.489 1.00 96.94 106 THR A C 1
ATOM 845 O O . THR A 1 106 ? -4.542 -10.514 -0.365 1.00 96.94 106 THR A O 1
ATOM 848 N N . MET A 1 107 ? -4.190 -8.838 -1.823 1.00 94.00 107 MET A N 1
ATOM 849 C CA . MET A 1 107 ? -4.388 -7.735 -0.879 1.00 94.00 107 MET A CA 1
ATOM 850 C C . MET A 1 107 ? -5.225 -6.592 -1.468 1.00 94.00 107 MET A C 1
ATOM 852 O O . MET A 1 107 ? -5.012 -6.173 -2.607 1.00 94.00 107 MET A O 1
ATOM 856 N N . ASP A 1 108 ? -6.120 -6.026 -0.660 1.00 90.62 108 ASP A N 1
ATOM 857 C CA . ASP A 1 108 ? -6.914 -4.850 -1.011 1.00 90.62 108 ASP A CA 1
ATOM 858 C C . ASP A 1 108 ? -6.218 -3.558 -0.569 1.00 90.62 108 ASP A C 1
ATOM 860 O O . ASP A 1 108 ? -6.330 -3.107 0.572 1.00 90.62 108 ASP A O 1
ATOM 864 N N . ILE A 1 109 ? -5.437 -2.988 -1.488 1.00 88.56 109 ILE A N 1
ATOM 865 C CA . ILE A 1 109 ? -4.632 -1.774 -1.271 1.00 88.56 109 ILE A CA 1
ATOM 866 C C . ILE A 1 109 ? -5.035 -0.666 -2.265 1.00 88.56 109 ILE A C 1
ATOM 868 O O . ILE A 1 109 ? -4.233 0.191 -2.660 1.00 88.56 109 ILE A O 1
ATOM 872 N N . GLY A 1 110 ? -6.289 -0.700 -2.722 1.00 88.19 110 GLY A N 1
ATOM 873 C CA . GLY A 1 110 ? -6.858 0.288 -3.633 1.00 88.19 110 GLY A CA 1
ATOM 874 C C . GLY A 1 110 ? -6.147 0.385 -4.992 1.00 88.19 110 GLY A C 1
ATOM 875 O O . GLY A 1 110 ? -5.856 -0.609 -5.657 1.00 88.19 110 GLY A O 1
ATOM 876 N N . ILE A 1 111 ? -5.890 1.616 -5.450 1.00 91.31 111 ILE A N 1
ATOM 877 C CA . ILE A 1 111 ? -5.387 1.899 -6.811 1.00 91.31 111 ILE A CA 1
ATOM 878 C C . ILE A 1 111 ? -3.879 1.665 -6.992 1.00 91.31 111 ILE A C 1
ATOM 880 O O . ILE A 1 111 ? -3.383 1.678 -8.121 1.00 91.31 111 ILE A O 1
ATOM 884 N N . PHE A 1 112 ? -3.143 1.466 -5.899 1.00 91.81 112 PHE A N 1
ATOM 885 C CA . PHE A 1 112 ? -1.684 1.376 -5.896 1.00 91.81 112 PHE A CA 1
ATOM 886 C C . PHE A 1 112 ? -1.097 0.331 -6.874 1.00 91.81 112 PHE A C 1
ATOM 888 O O . PHE A 1 112 ? -0.265 0.719 -7.705 1.00 91.81 112 PHE A O 1
ATOM 895 N N . PRO A 1 113 ? -1.498 -0.961 -6.844 1.00 95.25 113 PRO A N 1
ATOM 896 C CA . PRO A 1 113 ? -0.908 -1.971 -7.728 1.00 95.25 113 PRO A CA 1
ATOM 897 C C . PRO A 1 113 ? -1.173 -1.676 -9.212 1.00 95.25 113 PRO A C 1
ATOM 899 O O . PRO A 1 113 ? -0.313 -1.909 -10.061 1.00 95.25 113 PRO A O 1
ATOM 902 N N . TRP A 1 114 ? -2.326 -1.083 -9.536 1.00 95.56 114 TRP A N 1
ATOM 903 C CA . TRP A 1 114 ? -2.686 -0.713 -10.905 1.00 95.56 114 TRP A CA 1
ATOM 904 C C . TRP A 1 114 ? -1.782 0.376 -11.472 1.00 95.56 114 TRP A C 1
ATOM 906 O O . TRP A 1 114 ? -1.267 0.233 -12.582 1.00 95.56 114 TRP A O 1
ATOM 916 N N . ILE A 1 115 ? -1.562 1.449 -10.708 1.00 94.75 115 ILE A N 1
ATOM 917 C CA . ILE A 1 115 ? -0.697 2.558 -11.129 1.00 94.75 115 ILE A CA 1
ATOM 918 C C . ILE A 1 115 ? 0.744 2.065 -11.274 1.00 94.75 115 ILE A C 1
ATOM 920 O O . ILE A 1 115 ? 1.387 2.323 -12.292 1.00 94.75 115 ILE A O 1
ATOM 924 N N . SER A 1 116 ? 1.234 1.296 -10.301 1.00 94.81 116 SER A N 1
ATOM 925 C CA . SER A 1 116 ? 2.605 0.783 -10.311 1.00 94.81 116 SER A CA 1
ATOM 926 C C . SER A 1 116 ? 2.871 -0.170 -11.481 1.00 94.81 116 SER A C 1
ATOM 928 O O . SER A 1 116 ? 3.918 -0.072 -12.129 1.00 94.81 116 SER A O 1
ATOM 930 N N . ALA A 1 117 ? 1.906 -1.035 -11.817 1.00 97.12 117 ALA A N 1
ATOM 931 C CA . ALA A 1 117 ? 1.963 -1.864 -13.018 1.00 97.12 117 ALA A CA 1
ATOM 932 C C . ALA A 1 117 ? 1.890 -1.020 -14.302 1.00 97.12 117 ALA A C 1
ATOM 934 O O . ALA A 1 117 ? 2.649 -1.260 -15.241 1.00 97.12 117 ALA A O 1
ATOM 935 N N . PHE A 1 118 ? 1.016 -0.011 -14.355 1.00 96.81 118 PHE A N 1
ATOM 936 C CA . PHE A 1 118 ? 0.854 0.844 -15.531 1.00 96.81 118 PHE A CA 1
ATOM 937 C C . PHE A 1 118 ? 2.112 1.666 -15.843 1.00 96.81 118 PHE A C 1
ATOM 939 O O . PHE A 1 118 ? 2.483 1.796 -17.008 1.00 96.81 118 PHE A O 1
ATOM 946 N N . CYS A 1 119 ? 2.841 2.144 -14.832 1.00 95.56 119 CYS A N 1
ATOM 947 C CA . CYS A 1 119 ? 4.120 2.835 -15.026 1.00 95.56 119 CYS A CA 1
ATOM 948 C C . CYS A 1 119 ? 5.160 1.983 -15.783 1.00 95.56 119 CYS A C 1
ATOM 950 O O . CYS A 1 119 ? 6.022 2.529 -16.476 1.00 95.56 119 CYS A O 1
ATOM 952 N N . MET A 1 120 ? 5.063 0.647 -15.731 1.00 96.56 120 MET A N 1
ATOM 953 C CA . MET A 1 120 ? 5.946 -0.241 -16.499 1.00 96.56 120 MET A CA 1
ATOM 954 C C . MET A 1 120 ? 5.752 -0.125 -18.014 1.00 96.56 120 MET A C 1
ATOM 956 O O . MET A 1 120 ? 6.650 -0.487 -18.773 1.00 96.56 120 MET A O 1
ATOM 960 N N . VAL A 1 121 ? 4.637 0.446 -18.479 1.00 95.19 121 VAL A N 1
ATOM 961 C CA . VAL A 1 121 ? 4.381 0.702 -19.902 1.00 95.19 121 VAL A CA 1
ATOM 962 C C . VAL A 1 121 ? 5.463 1.594 -20.521 1.00 95.19 121 VAL A C 1
ATOM 964 O O . VAL A 1 121 ? 5.864 1.373 -21.668 1.00 95.19 121 VAL A O 1
ATOM 967 N N . CYS A 1 122 ? 6.026 2.528 -19.744 1.00 93.44 122 CYS A N 1
ATOM 968 C CA . CYS A 1 122 ? 7.168 3.355 -20.148 1.00 93.44 122 CYS A CA 1
ATOM 969 C C . CYS A 1 122 ? 8.406 2.520 -20.517 1.00 93.44 122 CYS A C 1
ATOM 971 O O . CYS A 1 122 ? 9.301 2.991 -21.226 1.00 93.44 122 CYS A O 1
ATOM 973 N N . PHE A 1 123 ? 8.473 1.268 -20.059 1.00 94.31 123 PHE A N 1
ATOM 974 C CA . PHE A 1 123 ? 9.567 0.353 -20.324 1.00 94.31 123 PHE A CA 1
ATOM 975 C C . PHE A 1 123 ? 9.362 -0.538 -21.562 1.00 94.31 123 PHE A C 1
ATOM 977 O O . PHE A 1 123 ? 10.299 -1.231 -21.951 1.00 94.31 123 PHE A O 1
ATOM 984 N N . PHE A 1 124 ? 8.231 -0.493 -22.269 1.00 93.31 124 PHE A N 1
ATOM 985 C CA . PHE A 1 124 ? 8.100 -1.311 -23.478 1.00 93.31 124 PHE A CA 1
ATOM 986 C C . PHE A 1 124 ? 8.881 -0.740 -24.679 1.00 93.31 124 PHE A C 1
ATOM 988 O O . PHE A 1 124 ? 8.792 0.455 -24.977 1.00 93.31 124 PHE A O 1
ATOM 995 N N . PRO A 1 125 ? 9.659 -1.577 -25.393 1.00 90.88 125 PRO A N 1
ATOM 996 C CA . PRO A 1 125 ? 10.422 -1.172 -26.575 1.00 90.88 125 PRO A CA 1
ATOM 997 C C . PRO A 1 125 ? 9.525 -0.976 -27.809 1.00 90.88 125 PRO A C 1
ATOM 999 O O . PRO A 1 125 ? 8.428 -1.513 -27.882 1.00 90.88 125 PRO A O 1
ATOM 1002 N N . THR A 1 126 ? 10.018 -0.272 -28.834 1.00 88.44 126 THR A N 1
ATOM 1003 C CA . THR A 1 126 ? 9.253 0.050 -30.059 1.00 88.44 126 THR A CA 1
ATOM 1004 C C . THR A 1 126 ? 8.619 -1.172 -30.732 1.00 88.44 126 THR A C 1
ATOM 1006 O O . THR A 1 126 ? 7.434 -1.140 -31.031 1.00 88.44 126 THR A O 1
ATOM 1009 N N . TRP A 1 127 ? 9.344 -2.292 -30.852 1.00 88.06 127 TRP A N 1
ATOM 1010 C CA . TRP A 1 127 ? 8.813 -3.506 -31.490 1.00 88.06 127 TRP A CA 1
ATOM 1011 C C . TRP A 1 127 ? 7.564 -4.069 -30.796 1.00 88.06 127 TRP A C 1
ATOM 1013 O O . TRP A 1 127 ? 6.748 -4.729 -31.438 1.00 88.06 127 TRP A O 1
ATOM 1023 N N . PHE A 1 128 ? 7.410 -3.838 -29.487 1.00 89.19 128 PHE A N 1
ATOM 1024 C CA . PHE A 1 128 ? 6.214 -4.242 -28.751 1.00 89.19 128 PHE A CA 1
ATOM 1025 C C . PHE A 1 128 ? 5.007 -3.438 -29.241 1.00 89.19 128 PHE A C 1
ATOM 1027 O O . PHE A 1 128 ? 3.963 -4.007 -29.557 1.00 89.19 128 PHE A O 1
ATOM 1034 N N . TRP A 1 129 ? 5.187 -2.125 -29.385 1.00 88.75 129 TRP A N 1
ATOM 1035 C CA . TRP A 1 129 ? 4.168 -1.205 -29.881 1.00 88.75 129 TRP A CA 1
ATOM 1036 C C . TRP A 1 129 ? 3.825 -1.444 -31.349 1.00 88.75 129 TRP A C 1
ATOM 1038 O O . TRP A 1 129 ? 2.646 -1.433 -31.692 1.00 88.75 129 TRP A O 1
ATOM 1048 N N . ASP A 1 130 ? 4.812 -1.756 -32.188 1.00 90.12 130 ASP A N 1
ATOM 1049 C CA . ASP A 1 130 ? 4.587 -2.098 -33.599 1.00 90.12 130 ASP A CA 1
ATOM 1050 C C . ASP A 1 130 ? 3.734 -3.369 -33.738 1.00 90.12 130 ASP A C 1
ATOM 1052 O O . ASP A 1 130 ? 2.832 -3.465 -34.577 1.00 90.12 130 ASP A O 1
ATOM 1056 N N . ARG A 1 131 ? 3.969 -4.364 -32.873 1.00 88.06 131 ARG A N 1
ATOM 1057 C CA . ARG A 1 131 ? 3.131 -5.569 -32.828 1.00 88.06 131 ARG A CA 1
ATOM 1058 C C . ARG A 1 131 ? 1.734 -5.276 -32.294 1.00 88.06 131 ARG A C 1
ATOM 1060 O O . ARG A 1 131 ? 0.763 -5.784 -32.855 1.00 88.06 131 ARG A O 1
ATOM 1067 N N . ALA A 1 132 ? 1.618 -4.464 -31.246 1.00 86.94 132 ALA A N 1
ATOM 1068 C CA . ALA A 1 132 ? 0.332 -4.078 -30.675 1.00 86.94 132 ALA A CA 1
ATOM 1069 C C . ALA A 1 132 ? -0.524 -3.286 -31.679 1.00 86.94 132 ALA A C 1
ATOM 1071 O O . ALA A 1 132 ? -1.708 -3.583 -31.840 1.00 86.94 132 ALA A O 1
ATOM 1072 N N . SER A 1 133 ? 0.072 -2.341 -32.412 1.00 87.44 133 SER A N 1
ATOM 1073 C CA . SER A 1 133 ? -0.610 -1.558 -33.449 1.00 87.44 133 SER A CA 1
ATOM 1074 C C . SER A 1 133 ? -1.036 -2.435 -34.628 1.00 87.44 133 SER A C 1
ATOM 1076 O O . SER A 1 133 ? -2.171 -2.333 -35.104 1.00 87.44 133 SER A O 1
ATOM 1078 N N . THR A 1 134 ? -0.184 -3.378 -35.040 1.00 87.69 134 THR A N 1
ATOM 1079 C CA . THR A 1 134 ? -0.525 -4.367 -36.069 1.00 87.69 134 THR A CA 1
ATOM 1080 C C . THR A 1 134 ? -1.718 -5.214 -35.630 1.00 87.69 134 THR A C 1
ATOM 1082 O O . THR A 1 134 ? -2.698 -5.319 -36.370 1.00 87.69 134 THR A O 1
ATOM 1085 N N . LEU A 1 135 ? -1.694 -5.760 -34.411 1.00 85.44 135 LEU A N 1
ATOM 1086 C CA . LEU A 1 135 ? -2.795 -6.551 -33.859 1.00 85.44 135 LEU A CA 1
ATOM 1087 C C . LEU A 1 135 ? -4.092 -5.732 -33.768 1.00 85.44 135 LEU A C 1
ATOM 1089 O O . LEU A 1 135 ? -5.153 -6.201 -34.186 1.00 85.44 135 LEU A O 1
ATOM 1093 N N . HIS A 1 136 ? -3.999 -4.490 -33.294 1.00 84.44 136 HIS A N 1
ATOM 1094 C CA . HIS A 1 136 ? -5.125 -3.565 -33.217 1.00 84.44 136 HIS A CA 1
ATOM 1095 C C . HIS A 1 136 ? -5.737 -3.296 -34.600 1.00 84.44 136 HIS A C 1
ATOM 1097 O O . HIS A 1 136 ? -6.953 -3.386 -34.770 1.00 84.44 136 HIS A O 1
ATOM 1103 N N . SER A 1 137 ? -4.909 -3.074 -35.625 1.00 84.12 137 SER A N 1
ATOM 1104 C CA . SER A 1 137 ? -5.376 -2.878 -37.003 1.00 84.12 137 SER A CA 1
ATOM 1105 C C . SER A 1 137 ? -6.082 -4.116 -37.578 1.00 84.12 137 SER A C 1
ATOM 1107 O O . SER A 1 137 ? -6.995 -3.992 -38.396 1.00 84.12 137 SER A O 1
ATOM 1109 N N . VAL A 1 138 ? -5.680 -5.325 -37.170 1.00 82.62 138 VAL A N 1
ATOM 1110 C CA . VAL A 1 138 ? -6.337 -6.581 -37.569 1.00 82.62 138 VAL A CA 1
ATOM 1111 C C . VAL A 1 138 ? -7.696 -6.713 -36.881 1.00 82.62 138 VAL A C 1
ATOM 1113 O O . VAL A 1 138 ? -8.682 -7.050 -37.538 1.00 82.62 138 VAL A O 1
ATOM 1116 N N . LEU A 1 139 ? -7.772 -6.401 -35.585 1.00 78.88 139 LEU A N 1
ATOM 1117 C CA . LEU A 1 139 ? -9.021 -6.378 -34.817 1.00 78.88 139 LEU A CA 1
ATOM 1118 C C . LEU A 1 139 ? -10.024 -5.375 -35.397 1.00 78.88 139 LEU A C 1
ATOM 1120 O O . LEU A 1 139 ? -11.163 -5.747 -35.676 1.00 78.88 139 LEU A O 1
ATOM 1124 N N . LEU A 1 140 ? -9.596 -4.140 -35.665 1.00 81.88 140 LEU A N 1
ATOM 1125 C CA . LEU A 1 140 ? -10.453 -3.121 -36.275 1.00 81.88 140 LEU A CA 1
ATOM 1126 C C . LEU A 1 140 ? -10.939 -3.530 -37.668 1.00 81.88 140 LEU A C 1
ATOM 1128 O O . LEU A 1 140 ? -12.114 -3.354 -37.983 1.00 81.88 140 LEU A O 1
ATOM 1132 N N . ARG A 1 141 ? -10.076 -4.148 -38.486 1.00 80.12 141 ARG A N 1
ATOM 1133 C CA . ARG A 1 141 ? -10.481 -4.689 -39.793 1.00 80.12 141 ARG A CA 1
ATOM 1134 C C . ARG A 1 141 ? -11.552 -5.772 -39.669 1.00 80.12 141 ARG A C 1
ATOM 1136 O O . ARG A 1 141 ? -12.465 -5.799 -40.491 1.00 80.12 141 ARG A O 1
ATOM 1143 N N . ARG A 1 142 ? -11.489 -6.628 -38.642 1.00 75.31 142 ARG A N 1
ATOM 1144 C CA . ARG A 1 142 ? -12.537 -7.629 -38.370 1.00 75.31 142 ARG A CA 1
ATOM 1145 C C . ARG A 1 142 ? -13.863 -6.979 -37.972 1.00 75.31 142 ARG A C 1
ATOM 1147 O O . ARG A 1 142 ? -14.899 -7.383 -38.491 1.00 75.31 142 ARG A O 1
ATOM 1154 N N . VAL A 1 143 ? -13.838 -5.959 -37.113 1.00 77.50 143 VAL A N 1
ATOM 1155 C CA . VAL A 1 143 ? -15.048 -5.213 -36.716 1.00 77.50 143 VAL A CA 1
ATOM 1156 C C . VAL A 1 143 ? -15.670 -4.496 -37.918 1.00 77.50 143 VAL A C 1
ATOM 1158 O O . VAL A 1 143 ? -16.874 -4.604 -38.151 1.00 77.50 143 VAL A O 1
ATOM 1161 N N . GLU A 1 144 ? -14.853 -3.830 -38.733 1.00 79.31 144 GLU A N 1
ATOM 1162 C CA . GLU A 1 144 ? -15.312 -3.142 -39.941 1.00 79.31 144 GLU A CA 1
ATOM 1163 C C . GLU A 1 144 ? -15.880 -4.120 -40.979 1.00 79.31 144 GLU A C 1
ATOM 1165 O O . GLU A 1 144 ? -16.894 -3.831 -41.615 1.00 79.31 144 GLU A O 1
ATOM 1170 N N . PHE A 1 145 ? -15.282 -5.305 -41.122 1.00 81.19 145 PHE A N 1
ATOM 1171 C CA . PHE A 1 145 ? -15.803 -6.364 -41.984 1.00 81.19 145 PHE A CA 1
ATOM 1172 C C . PHE A 1 145 ? -17.195 -6.838 -41.539 1.00 81.19 145 PHE A C 1
ATOM 1174 O O . PHE A 1 145 ? -18.109 -6.907 -42.363 1.00 81.19 145 PHE A O 1
ATOM 1181 N N . VAL A 1 146 ? -17.392 -7.090 -40.238 1.00 77.31 146 VAL A N 1
ATOM 1182 C CA . VAL A 1 146 ? -18.704 -7.462 -39.676 1.00 77.31 146 VAL A CA 1
ATOM 1183 C C . VAL A 1 146 ? -19.734 -6.351 -39.906 1.00 77.31 146 VAL A C 1
ATOM 1185 O O . VAL A 1 146 ? -20.840 -6.629 -40.373 1.00 77.31 146 VAL A O 1
ATOM 1188 N N . ARG A 1 147 ? -19.358 -5.086 -39.675 1.00 81.19 147 ARG A N 1
ATOM 1189 C CA . ARG A 1 147 ? -20.223 -3.920 -39.917 1.00 81.19 147 ARG A CA 1
ATOM 1190 C C . ARG A 1 147 ? -20.642 -3.807 -41.387 1.00 81.19 147 ARG A C 1
ATOM 1192 O O . ARG A 1 147 ? -21.811 -3.562 -41.685 1.00 81.19 147 ARG A O 1
ATOM 1199 N N . ARG A 1 148 ? -19.711 -4.021 -42.324 1.00 82.88 148 ARG A N 1
ATOM 1200 C CA . ARG A 1 148 ? -19.998 -4.021 -43.771 1.00 82.88 148 ARG A CA 1
ATOM 1201 C C . ARG A 1 148 ? -20.939 -5.156 -44.171 1.00 82.88 148 ARG A C 1
ATOM 1203 O O . ARG A 1 148 ? -21.844 -4.923 -44.971 1.00 82.88 148 ARG A O 1
ATOM 1210 N N . LEU A 1 149 ? -20.777 -6.348 -43.594 1.00 82.69 149 LEU A N 1
ATOM 1211 C CA . LEU A 1 149 ? -21.660 -7.491 -43.843 1.00 82.69 149 LEU A CA 1
ATOM 1212 C C . LEU A 1 149 ? -23.090 -7.230 -43.332 1.00 82.69 149 LEU A C 1
ATOM 1214 O O . LEU A 1 149 ? -24.065 -7.513 -44.031 1.00 82.69 149 LEU A O 1
ATOM 1218 N N . GLN A 1 150 ? -23.229 -6.616 -42.154 1.00 82.00 150 GLN A N 1
ATOM 1219 C CA . GLN A 1 150 ? -24.523 -6.184 -41.611 1.00 82.00 150 GLN A CA 1
ATOM 1220 C C . GLN A 1 150 ? -25.201 -5.125 -42.497 1.00 82.00 150 GLN A C 1
ATOM 1222 O O . GLN A 1 150 ? -26.389 -5.223 -42.792 1.00 82.00 150 GLN A O 1
ATOM 1227 N N . LEU A 1 151 ? -24.450 -4.137 -42.991 1.00 85.38 151 LEU A N 1
ATOM 1228 C CA . LEU A 1 151 ? -24.985 -3.127 -43.912 1.00 85.38 151 LEU A CA 1
ATOM 1229 C C . LEU A 1 151 ? -25.403 -3.729 -45.264 1.00 85.38 151 LEU A C 1
ATOM 1231 O O . LEU A 1 151 ? -26.437 -3.346 -45.813 1.00 85.38 151 LEU A O 1
ATOM 1235 N N . ALA A 1 152 ? -24.632 -4.676 -45.803 1.00 82.44 152 ALA A N 1
ATOM 1236 C CA . ALA A 1 152 ? -24.955 -5.355 -47.058 1.00 82.44 152 ALA A CA 1
ATOM 1237 C C . ALA A 1 152 ? -26.226 -6.213 -46.938 1.00 82.44 152 ALA A C 1
ATOM 1239 O O . ALA A 1 152 ? -27.100 -6.144 -47.802 1.00 82.44 152 ALA A O 1
ATOM 1240 N N . THR A 1 153 ? -26.365 -6.967 -45.846 1.00 82.88 153 THR A N 1
ATOM 1241 C CA . THR A 1 153 ? -27.570 -7.768 -45.568 1.00 82.88 153 THR A CA 1
ATOM 1242 C C . THR A 1 153 ? -28.800 -6.889 -45.335 1.00 82.88 153 THR A C 1
ATOM 1244 O O . THR A 1 153 ? -29.864 -7.184 -45.880 1.00 82.88 153 THR A O 1
ATOM 1247 N N . ALA A 1 154 ? -28.657 -5.759 -44.636 1.00 79.81 154 ALA A N 1
ATOM 1248 C CA . ALA A 1 154 ? -29.732 -4.779 -44.479 1.00 79.81 154 ALA A CA 1
ATOM 1249 C C . ALA A 1 154 ? -30.176 -4.174 -45.825 1.00 79.81 154 ALA A C 1
ATOM 1251 O O . ALA A 1 154 ? -31.376 -4.068 -46.085 1.00 79.81 154 ALA A O 1
ATOM 1252 N N . ARG A 1 155 ? -29.231 -3.831 -46.713 1.00 86.75 155 ARG A N 1
ATOM 1253 C CA . ARG A 1 155 ? -29.538 -3.340 -48.070 1.00 86.75 155 ARG A CA 1
ATOM 1254 C C . ARG A 1 155 ? -30.238 -4.395 -48.922 1.00 86.75 155 ARG A C 1
ATOM 1256 O O . ARG A 1 155 ? -31.186 -4.061 -49.624 1.00 86.75 155 ARG A O 1
ATOM 1263 N N . LEU A 1 156 ? -29.813 -5.656 -48.840 1.00 82.12 156 LEU A N 1
ATOM 1264 C CA . LEU A 1 156 ? -30.463 -6.759 -49.548 1.00 82.12 156 LEU A CA 1
ATOM 1265 C C . LEU A 1 156 ? -31.899 -6.970 -49.050 1.00 82.12 156 LEU A C 1
ATOM 1267 O O . LEU A 1 156 ? -32.815 -7.082 -49.859 1.00 82.12 156 LEU A O 1
ATOM 1271 N N . ALA A 1 157 ? -32.119 -6.945 -47.733 1.00 78.19 157 ALA A N 1
ATOM 1272 C CA . ALA A 1 157 ? -33.455 -7.031 -47.149 1.00 78.19 157 ALA A CA 1
ATOM 1273 C C . ALA A 1 157 ? -34.352 -5.865 -47.603 1.00 78.19 157 ALA A C 1
ATOM 1275 O O . ALA A 1 157 ? -35.494 -6.084 -48.007 1.00 78.19 157 ALA A O 1
ATOM 1276 N N . GLN A 1 158 ? -33.828 -4.635 -47.613 1.00 83.44 158 GLN A N 1
ATOM 1277 C CA . GLN A 1 158 ? -34.549 -3.467 -48.129 1.00 83.44 158 GLN A CA 1
ATOM 1278 C C . GLN A 1 158 ? -34.865 -3.592 -49.623 1.00 83.44 158 GLN A C 1
ATOM 1280 O O . GLN A 1 158 ? -35.980 -3.271 -50.028 1.00 83.44 158 GLN A O 1
ATOM 1285 N N . ALA A 1 159 ? -33.932 -4.099 -50.433 1.00 79.56 159 ALA A N 1
ATOM 1286 C CA . ALA A 1 159 ? -34.150 -4.340 -51.856 1.00 79.56 159 ALA A CA 1
ATOM 1287 C C . ALA A 1 159 ? -35.229 -5.407 -52.099 1.00 79.56 159 ALA A C 1
ATOM 1289 O O . ALA A 1 159 ? -36.090 -5.210 -52.952 1.00 79.56 159 ALA A O 1
ATOM 1290 N N . ILE A 1 160 ? -35.246 -6.490 -51.314 1.00 79.75 160 ILE A N 1
ATOM 1291 C CA . ILE A 1 160 ? -36.286 -7.531 -51.375 1.00 79.75 160 ILE A CA 1
ATOM 1292 C C . ILE A 1 160 ? -37.658 -6.953 -51.010 1.00 79.75 160 ILE A C 1
ATOM 1294 O O . ILE A 1 160 ? -38.641 -7.228 -51.696 1.00 79.75 160 ILE A O 1
ATOM 1298 N N . VAL A 1 161 ? -37.738 -6.122 -49.967 1.00 78.06 161 VAL A N 1
ATOM 1299 C CA . VAL A 1 161 ? -38.986 -5.446 -49.572 1.00 78.06 161 VAL A CA 1
ATOM 1300 C C . VAL A 1 161 ? -39.438 -4.431 -50.627 1.00 78.06 161 VAL A C 1
ATOM 1302 O O . VAL A 1 161 ? -40.630 -4.313 -50.898 1.00 78.06 161 VAL A O 1
ATOM 1305 N N . ALA A 1 162 ? -38.514 -3.689 -51.238 1.00 76.94 162 ALA A N 1
ATOM 1306 C CA . ALA A 1 162 ? -38.838 -2.758 -52.315 1.00 76.94 162 ALA A CA 1
ATOM 1307 C C . ALA A 1 162 ? -39.330 -3.501 -53.566 1.00 76.94 162 ALA A C 1
ATOM 1309 O O . ALA A 1 162 ? -40.338 -3.115 -54.155 1.00 76.94 162 ALA A O 1
ATOM 1310 N N . PHE A 1 163 ? -38.670 -4.604 -53.926 1.00 77.69 163 PHE A N 1
ATOM 1311 C CA . PHE A 1 163 ? -39.068 -5.469 -55.031 1.00 77.69 163 PHE A CA 1
ATOM 1312 C C . PHE A 1 163 ? -40.441 -6.097 -54.784 1.00 77.69 163 PHE A C 1
ATOM 1314 O O . PHE A 1 163 ? -41.300 -6.037 -55.659 1.00 77.69 163 PHE A O 1
ATOM 1321 N N . SER A 1 164 ? -40.702 -6.624 -53.583 1.00 72.00 164 SER A N 1
ATOM 1322 C CA . SER A 1 164 ? -42.019 -7.170 -53.249 1.00 72.00 164 SER A CA 1
ATOM 1323 C C . SER A 1 164 ? -43.103 -6.092 -53.308 1.00 72.00 164 SER A C 1
ATOM 1325 O O . SER A 1 164 ? -44.142 -6.320 -53.920 1.00 72.00 164 SER A O 1
ATOM 1327 N N . LYS A 1 165 ? -42.846 -4.884 -52.788 1.00 72.75 165 LYS A N 1
ATOM 1328 C CA . LYS A 1 165 ? -43.766 -3.739 -52.904 1.00 72.75 165 LYS A CA 1
ATOM 1329 C C . LYS A 1 165 ? -43.996 -3.268 -54.341 1.00 72.75 165 LYS A C 1
ATOM 1331 O O . LYS A 1 165 ? -45.057 -2.718 -54.601 1.00 72.75 165 LYS A O 1
ATOM 1336 N N . ALA A 1 166 ? -43.046 -3.454 -55.255 1.00 74.50 166 ALA A N 1
ATOM 1337 C CA . ALA A 1 166 ? -43.198 -3.079 -56.663 1.00 74.50 166 ALA A CA 1
ATOM 1338 C C . ALA A 1 166 ? -43.911 -4.164 -57.489 1.00 74.50 166 ALA A C 1
ATOM 1340 O O . ALA A 1 166 ? -44.724 -3.858 -58.361 1.00 74.50 166 ALA A O 1
ATOM 1341 N N . VAL A 1 167 ? -43.639 -5.438 -57.197 1.00 73.69 167 VAL A N 1
ATOM 1342 C CA . VAL A 1 167 ? -44.176 -6.584 -57.941 1.00 73.69 167 VAL A CA 1
ATOM 1343 C C . VAL A 1 167 ? -45.583 -6.961 -57.484 1.00 73.69 167 VAL A C 1
ATOM 1345 O O . VAL A 1 167 ? -46.402 -7.339 -58.318 1.00 73.69 167 VAL A O 1
ATOM 1348 N N . LEU A 1 168 ? -45.910 -6.829 -56.195 1.00 67.38 168 LEU A N 1
ATOM 1349 C CA . LEU A 1 168 ? -47.239 -7.183 -55.683 1.00 67.38 168 LEU A CA 1
ATOM 1350 C C . LEU A 1 168 ? -48.366 -6.359 -56.345 1.00 67.38 168 LEU A C 1
ATOM 1352 O O . LEU A 1 168 ? -49.326 -6.967 -56.815 1.00 67.38 168 LEU A O 1
ATOM 1356 N N . PRO A 1 169 ? -48.251 -5.023 -56.498 1.00 66.81 169 PRO A N 1
ATOM 1357 C CA . PRO A 1 169 ? -49.237 -4.222 -57.221 1.00 66.81 169 PRO A CA 1
ATOM 1358 C C . PRO A 1 169 ? -49.257 -4.527 -58.718 1.00 66.81 169 PRO A C 1
ATOM 1360 O O . PRO A 1 169 ? -50.325 -4.530 -59.317 1.00 66.81 169 PRO A O 1
ATOM 1363 N N . PHE A 1 170 ? -48.103 -4.823 -59.329 1.00 66.19 170 PHE A N 1
ATOM 1364 C CA . PHE A 1 170 ? -48.031 -5.206 -60.741 1.00 66.19 170 PHE A CA 1
ATOM 1365 C C . PHE A 1 170 ? -48.755 -6.531 -61.006 1.00 66.19 170 PHE A C 1
ATOM 1367 O O . PHE A 1 170 ? -49.544 -6.621 -61.941 1.00 66.19 170 PHE A O 1
ATOM 1374 N N . LEU A 1 171 ? -48.561 -7.540 -60.153 1.00 62.38 171 LEU A N 1
ATOM 1375 C CA . LEU A 1 171 ? -49.276 -8.816 -60.234 1.00 62.38 171 LEU A CA 1
ATOM 1376 C C . LEU A 1 171 ? -50.775 -8.655 -59.935 1.00 62.38 171 LEU A C 1
ATOM 1378 O O . LEU A 1 171 ? -51.598 -9.310 -60.574 1.00 62.38 171 LEU A O 1
ATOM 1382 N N . MET A 1 172 ? -51.150 -7.766 -59.008 1.00 60.12 172 MET A N 1
ATOM 1383 C CA . MET A 1 172 ? -52.556 -7.437 -58.739 1.00 60.12 172 MET A CA 1
ATOM 1384 C C . MET A 1 172 ? -53.216 -6.693 -59.914 1.00 60.12 172 MET A C 1
ATOM 1386 O O . MET A 1 172 ? -54.341 -7.032 -60.278 1.00 60.12 172 MET A O 1
ATOM 1390 N N . ASN A 1 173 ? -52.508 -5.766 -60.566 1.00 58.75 173 ASN A N 1
ATOM 1391 C CA . ASN A 1 173 ? -52.981 -5.062 -61.763 1.00 58.75 173 ASN A CA 1
ATOM 1392 C C . ASN A 1 173 ? -53.039 -5.975 -62.995 1.00 58.75 173 ASN A C 1
ATOM 1394 O O . ASN A 1 173 ? -53.997 -5.906 -63.756 1.00 58.75 173 ASN A O 1
ATOM 1398 N N . ALA A 1 174 ? -52.058 -6.861 -63.189 1.00 57.84 174 ALA A N 1
ATOM 1399 C CA . ALA A 1 174 ? -52.077 -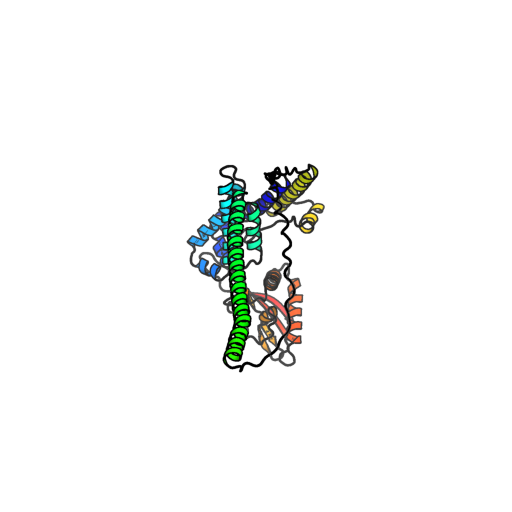7.852 -64.266 1.00 57.84 174 ALA A CA 1
ATOM 1400 C C . ALA A 1 174 ? -53.256 -8.824 -64.107 1.00 57.84 174 ALA A C 1
ATOM 1402 O O . ALA A 1 174 ? -53.909 -9.179 -65.087 1.00 57.84 174 ALA A O 1
ATOM 1403 N N . ARG A 1 175 ? -53.590 -9.190 -62.862 1.00 52.81 175 ARG A N 1
ATOM 1404 C CA . ARG A 1 175 ? -54.819 -9.924 -62.549 1.00 52.81 175 ARG A CA 1
ATOM 1405 C C . ARG A 1 175 ? -56.064 -9.109 -62.916 1.00 52.81 175 ARG A C 1
ATOM 1407 O O . ARG A 1 175 ? -56.967 -9.669 -63.513 1.00 52.81 175 ARG A O 1
ATOM 1414 N N . GLN A 1 176 ? -56.115 -7.811 -62.618 1.00 54.94 176 GLN A N 1
ATOM 1415 C CA . GLN A 1 176 ? -57.229 -6.939 -63.025 1.00 54.94 176 GLN A CA 1
ATOM 1416 C C . GLN A 1 176 ? -57.374 -6.813 -64.550 1.00 54.94 176 GLN A C 1
ATOM 1418 O O . GLN A 1 176 ? -58.491 -6.850 -65.050 1.00 54.94 176 GLN A O 1
ATOM 1423 N N . LEU A 1 177 ? -56.264 -6.738 -65.288 1.00 51.62 177 LEU A N 1
ATOM 1424 C CA . LEU A 1 177 ? -56.235 -6.691 -66.757 1.00 51.62 177 LEU A CA 1
ATOM 1425 C C . LEU A 1 177 ? -56.670 -8.008 -67.414 1.00 51.62 177 LEU A C 1
ATOM 1427 O O . LEU A 1 177 ? -57.317 -7.978 -68.454 1.00 51.62 177 LEU A O 1
ATOM 1431 N N . LEU A 1 178 ? -56.373 -9.157 -66.802 1.00 54.06 178 LEU A N 1
ATOM 1432 C CA . LEU A 1 178 ? -56.866 -10.464 -67.260 1.00 54.06 178 LEU A CA 1
ATOM 1433 C C . LEU A 1 178 ? -58.378 -10.660 -67.027 1.00 54.06 178 LEU A C 1
ATOM 1435 O O . LEU A 1 178 ? -58.954 -11.590 -67.584 1.00 54.06 178 LEU A O 1
ATOM 1439 N N . PHE A 1 179 ? -59.018 -9.793 -66.231 1.00 52.34 179 PHE A N 1
ATOM 1440 C CA . PHE A 1 179 ? -60.454 -9.822 -65.928 1.00 52.34 179 PHE A CA 1
ATOM 1441 C C . PHE A 1 179 ? -61.202 -8.542 -66.361 1.00 52.34 179 PHE A C 1
ATOM 1443 O O . PHE A 1 179 ? -62.320 -8.316 -65.898 1.00 52.34 179 PHE A O 1
ATOM 1450 N N . ALA A 1 180 ? -60.622 -7.707 -67.233 1.00 44.31 180 ALA A N 1
ATOM 1451 C CA . ALA A 1 180 ? -61.258 -6.484 -67.732 1.00 44.31 180 ALA A CA 1
ATOM 1452 C C . ALA A 1 180 ? -61.648 -6.604 -69.219 1.00 44.31 180 ALA A C 1
ATOM 1454 O O . ALA A 1 180 ? -60.811 -6.896 -70.071 1.00 44.31 180 ALA A O 1
ATOM 1455 N N . ASP A 1 181 ? -62.931 -6.366 -69.502 1.00 42.41 181 ASP A N 1
ATOM 1456 C CA . ASP A 1 181 ? -63.558 -6.358 -70.833 1.00 42.41 181 ASP A CA 1
ATOM 1457 C C . ASP A 1 181 ? -63.018 -5.226 -71.741 1.00 42.41 181 ASP A C 1
ATOM 1459 O O . ASP A 1 181 ? -62.716 -4.135 -71.242 1.00 42.41 181 ASP A O 1
ATOM 1463 N N . PRO A 1 182 ? -62.923 -5.414 -73.074 1.00 41.31 182 PRO A N 1
ATOM 1464 C CA . PRO A 1 182 ? -62.306 -4.434 -73.959 1.00 41.31 182 PRO A CA 1
ATOM 1465 C C . PRO A 1 182 ? -63.317 -3.397 -74.479 1.00 41.31 182 PRO A C 1
ATOM 1467 O O . PRO A 1 182 ? -64.224 -3.724 -75.242 1.00 41.31 182 PRO A O 1
ATOM 1470 N N . ALA A 1 183 ? -63.104 -2.114 -74.162 1.00 34.88 183 ALA A N 1
ATOM 1471 C CA . ALA A 1 183 ? -63.768 -0.996 -74.840 1.00 34.88 183 ALA A CA 1
ATOM 1472 C C . ALA A 1 183 ? -62.838 0.225 -75.045 1.00 34.88 183 ALA A C 1
ATOM 1474 O O . ALA A 1 183 ? -62.522 0.950 -74.112 1.00 34.88 183 ALA A O 1
ATOM 1475 N N . LEU A 1 184 ? -62.412 0.377 -76.307 1.00 34.97 184 LEU A N 1
ATOM 1476 C CA . LEU A 1 184 ? -62.276 1.566 -77.179 1.00 34.97 184 LEU A CA 1
ATOM 1477 C C . LEU A 1 184 ? -61.761 2.954 -76.707 1.00 34.97 184 LEU A C 1
ATOM 1479 O O . LEU A 1 184 ? -62.251 3.552 -75.758 1.00 34.97 184 LEU A O 1
ATOM 1483 N N . HIS A 1 185 ? -60.949 3.515 -77.628 1.00 38.34 185 HIS A N 1
ATOM 1484 C CA . HIS A 1 185 ? -60.524 4.915 -77.873 1.00 38.34 185 HIS A CA 1
ATOM 1485 C C . HIS A 1 185 ? -59.291 5.409 -77.092 1.00 38.34 185 HIS A C 1
ATOM 1487 O O . HIS A 1 185 ? -59.206 5.249 -75.888 1.00 38.34 185 HIS A O 1
ATOM 1493 N N . GLY A 1 186 ? -58.265 6.038 -77.679 1.00 31.98 186 GLY A N 1
ATOM 1494 C CA . GLY A 1 186 ? -58.056 6.616 -79.012 1.00 31.98 186 GLY A CA 1
ATOM 1495 C C . GLY A 1 186 ? -57.333 7.965 -78.851 1.00 31.98 186 GLY A C 1
ATOM 1496 O O . GLY A 1 186 ? -57.928 8.897 -78.325 1.00 31.98 186 GLY A O 1
ATOM 1497 N N . GLY A 1 187 ? -56.067 8.083 -79.273 1.00 31.50 187 GLY A N 1
ATOM 1498 C CA . GLY A 1 187 ? -55.311 9.351 -79.272 1.00 31.50 187 GLY A CA 1
ATOM 1499 C C . GLY A 1 187 ? -53.827 9.174 -79.654 1.00 31.50 187 GLY A C 1
ATOM 1500 O O . GLY A 1 187 ? -53.287 8.105 -79.384 1.00 31.50 187 GLY A O 1
ATOM 1501 N N . PRO A 1 188 ? -53.178 10.146 -80.333 1.00 40.81 188 PRO A N 1
ATOM 1502 C CA . PRO A 1 188 ? -52.208 9.865 -81.396 1.00 40.81 188 PRO A CA 1
ATOM 1503 C C . PRO A 1 188 ? -50.717 10.010 -81.037 1.00 40.81 188 PRO A C 1
ATOM 1505 O O . PRO A 1 188 ? -50.336 10.692 -80.090 1.00 40.81 188 PRO A O 1
ATOM 1508 N N . LEU A 1 189 ? -49.899 9.370 -81.885 1.00 32.50 189 LEU A N 1
ATOM 1509 C CA . LEU A 1 189 ? -48.434 9.393 -81.958 1.00 32.50 189 LEU A CA 1
ATOM 1510 C C . LEU A 1 189 ? -47.856 10.765 -82.352 1.00 32.50 189 LEU A C 1
ATOM 1512 O O . LEU A 1 189 ? -48.281 11.345 -83.349 1.00 32.50 189 LEU A O 1
ATOM 1516 N N . ALA A 1 190 ? -46.811 11.181 -81.634 1.00 34.22 190 ALA A N 1
ATOM 1517 C CA . ALA A 1 190 ? -45.716 12.072 -82.045 1.00 34.22 190 ALA A CA 1
ATOM 1518 C C . ALA A 1 190 ? -44.672 12.049 -80.903 1.00 34.22 190 ALA A C 1
ATOM 1520 O O . ALA A 1 190 ? -45.060 12.020 -79.740 1.00 34.22 190 ALA A O 1
ATOM 1521 N N . ASP A 1 191 ? -43.356 12.057 -81.074 1.00 34.12 191 ASP A N 1
ATOM 1522 C CA . ASP A 1 191 ? -42.473 11.958 -82.230 1.00 34.12 191 ASP A CA 1
ATOM 1523 C C . ASP A 1 191 ? -41.100 11.546 -81.658 1.00 34.12 191 ASP A C 1
ATOM 1525 O O . ASP A 1 191 ? -40.710 12.001 -80.577 1.00 34.12 191 ASP A O 1
ATOM 1529 N N . HIS A 1 192 ? -40.381 10.653 -82.334 1.00 35.12 192 HIS A N 1
ATOM 1530 C CA . HIS A 1 192 ? -39.045 10.222 -81.927 1.00 35.12 192 HIS A CA 1
ATOM 1531 C C . HIS A 1 192 ? -38.006 11.100 -82.620 1.00 35.12 192 HIS A C 1
ATOM 1533 O O . HIS A 1 192 ? -37.841 11.016 -83.833 1.00 35.12 192 HIS A O 1
ATOM 1539 N N . THR A 1 193 ? -37.214 11.853 -81.857 1.00 35.72 193 THR A N 1
ATOM 1540 C CA . THR A 1 193 ? -35.914 12.339 -82.338 1.00 35.72 193 THR A CA 1
ATOM 1541 C C . THR A 1 193 ? -34.799 11.882 -81.406 1.00 35.72 193 THR A C 1
ATOM 1543 O O . THR A 1 193 ? -34.659 12.310 -80.264 1.00 35.72 193 THR A O 1
ATOM 1546 N N . ALA A 1 194 ? -34.015 10.939 -81.929 1.00 34.31 194 ALA A N 1
ATOM 1547 C CA . ALA A 1 194 ? -32.737 10.516 -81.391 1.00 34.31 194 ALA A CA 1
ATOM 1548 C C . ALA A 1 194 ? -31.688 11.601 -81.680 1.00 34.31 194 ALA A C 1
ATOM 1550 O O . ALA A 1 194 ? -31.480 11.980 -82.832 1.00 34.31 194 ALA A O 1
ATOM 1551 N N . GLY A 1 195 ? -31.020 12.079 -80.631 1.00 30.53 195 GLY A N 1
ATOM 1552 C CA . GLY A 1 195 ? -29.909 13.022 -80.705 1.00 30.53 195 GLY A CA 1
ATOM 1553 C C . GLY A 1 195 ? -28.734 12.515 -79.874 1.00 30.53 195 GLY A C 1
ATOM 1554 O O . GLY A 1 195 ? -28.813 12.467 -78.654 1.00 30.53 195 GLY A O 1
ATOM 1555 N N . ALA A 1 196 ? -27.699 12.095 -80.598 1.00 31.91 196 ALA A N 1
ATOM 1556 C CA . ALA A 1 196 ? -26.363 11.628 -80.231 1.00 31.91 196 ALA A CA 1
ATOM 1557 C C . ALA A 1 196 ? -25.808 11.921 -78.816 1.00 31.91 196 ALA A C 1
ATOM 1559 O O . ALA A 1 196 ? -25.824 13.041 -78.312 1.00 31.91 196 ALA A O 1
ATOM 1560 N N . ALA A 1 197 ? -25.186 10.880 -78.255 1.00 35.53 197 ALA A N 1
ATOM 1561 C CA . ALA A 1 197 ? -24.345 10.896 -77.064 1.00 35.53 197 ALA A CA 1
ATOM 1562 C C . ALA A 1 197 ? -23.082 11.772 -77.223 1.00 35.53 197 ALA A C 1
ATOM 1564 O O . ALA A 1 197 ? -22.441 11.714 -78.276 1.00 35.53 197 ALA A O 1
ATOM 1565 N N . PRO A 1 198 ? -22.633 12.481 -76.169 1.00 37.53 198 PRO A N 1
ATOM 1566 C CA . PRO A 1 198 ? -21.269 12.977 -76.079 1.00 37.53 198 PRO A CA 1
ATOM 1567 C C . PRO A 1 198 ? -20.324 11.903 -75.524 1.00 37.53 198 PRO A C 1
ATOM 1569 O O . PRO A 1 198 ? -20.656 11.125 -74.631 1.00 37.53 198 PRO A O 1
ATOM 1572 N N . SER A 1 199 ? -19.128 11.904 -76.098 1.00 31.31 199 SER A N 1
ATOM 1573 C CA . SER A 1 199 ? -17.975 11.034 -75.880 1.00 31.31 199 SER A CA 1
ATOM 1574 C C . SER A 1 199 ? -17.546 10.858 -74.421 1.00 31.31 199 SER A C 1
ATOM 1576 O O . SER A 1 199 ? -17.447 11.832 -73.675 1.00 31.31 199 SER A O 1
ATOM 1578 N N . LEU A 1 200 ? -17.156 9.623 -74.074 1.00 33.78 200 LEU A N 1
ATOM 1579 C CA . LEU A 1 200 ? -16.328 9.322 -72.906 1.00 33.78 200 LEU A CA 1
ATOM 1580 C C . LEU A 1 200 ? -15.068 10.200 -72.917 1.00 33.78 200 LEU A C 1
ATOM 1582 O O . LEU A 1 200 ? -14.175 10.005 -73.741 1.00 33.78 200 LEU A O 1
ATOM 1586 N N . ALA A 1 201 ? -14.976 11.131 -71.970 1.00 32.28 201 ALA A N 1
ATOM 1587 C CA . ALA A 1 201 ? -13.698 11.695 -71.576 1.00 32.28 201 ALA A CA 1
ATOM 1588 C C . ALA A 1 201 ? -12.942 10.613 -70.794 1.00 32.28 201 ALA A C 1
ATOM 1590 O O . ALA A 1 201 ? -13.313 10.257 -69.674 1.00 32.28 201 ALA A O 1
ATOM 1591 N N . VAL A 1 202 ? -11.908 10.055 -71.422 1.00 36.12 202 VAL A N 1
ATOM 1592 C CA . VAL A 1 202 ? -10.882 9.255 -70.756 1.00 36.12 202 VAL A CA 1
ATOM 1593 C C . VAL A 1 202 ? -10.228 10.162 -69.718 1.00 36.12 202 VAL A C 1
ATOM 1595 O O . VAL A 1 202 ? -9.486 11.078 -70.065 1.00 36.12 202 VAL A O 1
ATOM 1598 N N . GLY A 1 203 ? -10.562 9.944 -68.447 1.00 34.09 203 GLY A N 1
ATOM 1599 C CA . GLY A 1 203 ? -9.839 10.543 -67.338 1.00 34.09 203 GLY A CA 1
ATOM 1600 C C . GLY A 1 203 ? -8.392 10.082 -67.414 1.00 34.09 203 GLY A C 1
ATOM 1601 O O . GLY A 1 203 ? -8.107 8.889 -67.340 1.00 34.09 203 GLY A O 1
ATOM 1602 N N . THR A 1 204 ? -7.485 11.030 -67.613 1.00 33.78 204 THR A N 1
ATOM 1603 C CA . THR A 1 204 ? -6.054 10.832 -67.422 1.00 33.78 204 THR A CA 1
ATOM 1604 C C . THR A 1 204 ? -5.838 10.293 -66.015 1.00 33.78 204 THR A C 1
ATOM 1606 O O . THR A 1 204 ? -6.211 10.950 -65.042 1.00 33.78 204 THR A O 1
ATOM 1609 N N . HIS A 1 205 ? -5.262 9.095 -65.910 1.00 36.19 205 HIS A N 1
ATOM 1610 C CA . HIS A 1 205 ? -4.668 8.619 -64.670 1.00 36.19 205 HIS A CA 1
ATOM 1611 C C . HIS A 1 205 ? -3.661 9.680 -64.219 1.00 36.19 205 HIS A C 1
ATOM 1613 O O . HIS A 1 205 ? -2.609 9.844 -64.830 1.00 36.19 205 HIS A O 1
ATOM 1619 N N . HIS A 1 206 ? -4.016 10.455 -63.195 1.00 37.66 206 HIS A N 1
ATOM 1620 C CA . HIS A 1 206 ? -3.006 11.118 -62.396 1.00 37.66 206 HIS A CA 1
ATOM 1621 C C . HIS A 1 206 ? -2.241 9.997 -61.705 1.00 37.66 206 HIS A C 1
ATOM 1623 O O . HIS A 1 206 ? -2.795 9.315 -60.843 1.00 37.66 206 HIS A O 1
ATOM 1629 N N . ASP A 1 207 ? -1.005 9.775 -62.143 1.00 38.94 207 ASP A N 1
ATOM 1630 C CA . ASP A 1 207 ? -0.006 9.080 -61.348 1.00 38.94 207 ASP A CA 1
ATOM 1631 C C . ASP A 1 207 ? 0.068 9.809 -60.000 1.00 38.94 207 ASP A C 1
ATOM 1633 O O . ASP A 1 207 ? 0.620 10.907 -59.894 1.00 38.94 207 ASP A O 1
ATOM 1637 N N . GLU A 1 208 ? -0.574 9.242 -58.976 1.00 43.50 208 GLU A N 1
ATOM 1638 C CA . GLU A 1 208 ? -0.302 9.598 -57.590 1.00 43.50 208 GLU A CA 1
ATOM 1639 C C . GLU A 1 208 ? 1.179 9.301 -57.365 1.00 43.50 208 GLU A C 1
ATOM 1641 O O . GLU A 1 208 ? 1.600 8.144 -57.315 1.00 43.50 208 GLU A O 1
ATOM 1646 N N . ALA A 1 209 ? 1.983 10.364 -57.289 1.00 41.88 209 ALA A N 1
ATOM 1647 C CA . ALA A 1 209 ? 3.352 10.268 -56.821 1.00 41.88 209 ALA A CA 1
ATOM 1648 C C . ALA A 1 209 ? 3.348 9.478 -55.500 1.00 41.88 209 ALA A C 1
ATOM 1650 O O . ALA A 1 209 ? 2.477 9.727 -54.656 1.00 41.88 209 ALA A O 1
ATOM 1651 N N . PRO A 1 210 ? 4.270 8.518 -55.309 1.00 44.62 210 PRO A N 1
ATOM 1652 C CA . PRO A 1 210 ? 4.335 7.775 -54.062 1.00 44.62 210 PRO A CA 1
ATOM 1653 C C . PRO A 1 210 ? 4.476 8.790 -52.929 1.00 44.62 210 PRO A C 1
ATOM 1655 O O . PRO A 1 210 ? 5.363 9.640 -52.973 1.00 44.62 210 PRO A O 1
ATOM 1658 N N . ALA A 1 211 ? 3.556 8.740 -51.964 1.00 47.34 211 ALA A N 1
ATOM 1659 C CA . ALA A 1 211 ? 3.613 9.580 -50.780 1.00 47.34 211 ALA A CA 1
ATOM 1660 C C . ALA A 1 211 ? 5.001 9.413 -50.149 1.00 47.34 211 ALA A C 1
ATOM 1662 O O . ALA A 1 211 ? 5.330 8.319 -49.689 1.00 47.34 211 ALA A O 1
ATOM 1663 N N . GLU A 1 212 ? 5.822 10.466 -50.191 1.00 49.66 212 GLU A N 1
ATOM 1664 C CA . GLU A 1 212 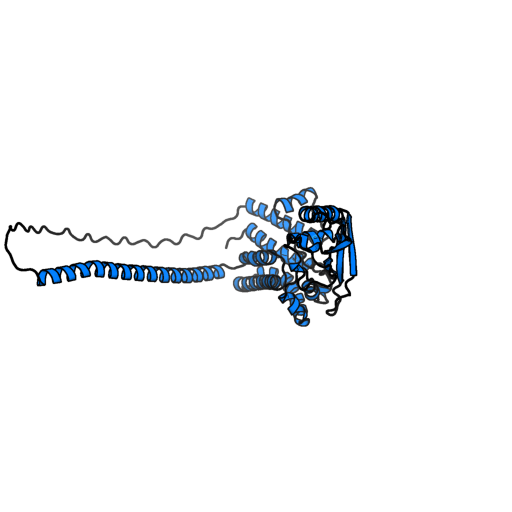? 7.094 10.496 -49.475 1.00 49.66 212 GLU A CA 1
ATOM 1665 C C . GLU A 1 212 ? 6.796 10.162 -48.012 1.00 49.66 212 GLU A C 1
ATOM 1667 O O . GLU A 1 212 ? 6.012 10.852 -47.352 1.00 49.66 212 GLU A O 1
ATOM 1672 N N . GLU A 1 213 ? 7.362 9.055 -47.521 1.00 55.06 213 GLU A N 1
ATOM 1673 C CA . GLU A 1 213 ? 7.303 8.742 -46.099 1.00 55.06 213 GLU A CA 1
ATOM 1674 C C . GLU A 1 213 ? 7.910 9.936 -45.351 1.00 55.06 213 GLU A C 1
ATOM 1676 O O . GLU A 1 213 ? 9.041 10.324 -45.658 1.00 55.06 213 GLU A O 1
ATOM 1681 N N . PRO A 1 214 ? 7.179 10.569 -44.415 1.00 57.59 214 PRO A N 1
ATOM 1682 C CA . PRO A 1 214 ? 7.685 11.743 -43.725 1.00 57.59 214 PRO A CA 1
ATOM 1683 C C . PRO A 1 214 ? 8.995 11.380 -43.026 1.00 57.59 214 PRO A C 1
ATOM 1685 O O . PRO A 1 214 ? 9.032 10.425 -42.244 1.00 57.59 214 PRO A O 1
ATOM 1688 N N . GLU A 1 215 ? 10.063 12.136 -43.310 1.00 57.31 215 GLU A N 1
ATOM 1689 C CA . GLU A 1 215 ? 11.350 11.930 -42.649 1.00 57.31 215 GLU A CA 1
ATOM 1690 C C . GLU A 1 215 ? 11.156 11.903 -41.123 1.00 57.31 215 GLU A C 1
ATOM 1692 O O . GLU A 1 215 ? 10.397 12.714 -40.573 1.00 57.31 215 GLU A O 1
ATOM 1697 N N . PRO A 1 216 ? 11.815 10.971 -40.410 1.00 59.09 216 PRO A N 1
ATOM 1698 C CA . PRO A 1 216 ? 11.635 10.834 -38.976 1.00 59.09 216 PRO A CA 1
ATOM 1699 C C . PRO A 1 216 ? 12.049 12.135 -38.285 1.00 59.09 216 PRO A C 1
ATOM 1701 O O . PRO A 1 216 ? 13.225 12.486 -38.258 1.00 59.09 216 PRO A O 1
ATOM 1704 N N . ALA A 1 217 ? 11.078 12.840 -37.699 1.00 63.72 217 ALA A N 1
ATOM 1705 C CA . ALA A 1 217 ? 11.326 14.078 -36.974 1.00 63.72 217 ALA A CA 1
ATOM 1706 C C . ALA A 1 217 ? 12.397 13.862 -35.887 1.00 63.72 217 ALA A C 1
ATOM 1708 O O . ALA A 1 217 ? 12.170 13.160 -34.893 1.00 63.72 217 ALA A O 1
ATOM 1709 N N . GLU A 1 218 ? 13.573 14.472 -36.059 1.00 64.88 218 GLU A N 1
ATOM 1710 C CA . GLU A 1 218 ? 14.620 14.479 -35.040 1.00 64.88 218 GLU A CA 1
ATOM 1711 C C . GLU A 1 218 ? 14.192 15.369 -33.867 1.00 64.88 218 GLU A C 1
ATOM 1713 O O . GLU A 1 218 ? 14.459 16.571 -33.826 1.00 64.88 218 GLU A O 1
ATOM 1718 N N . LEU A 1 219 ? 13.527 14.784 -32.871 1.00 71.88 219 LEU A N 1
ATOM 1719 C CA . LEU A 1 219 ? 13.303 15.467 -31.602 1.00 71.88 219 LEU A CA 1
ATOM 1720 C C . LEU A 1 219 ? 14.662 15.747 -30.935 1.00 71.88 219 LEU A C 1
ATOM 1722 O O . LEU A 1 219 ? 15.430 14.825 -30.656 1.00 71.88 219 LEU A O 1
ATOM 1726 N N . ARG A 1 220 ? 14.958 17.017 -30.635 1.00 79.00 220 ARG A N 1
ATOM 1727 C CA . ARG A 1 220 ? 16.138 17.441 -29.859 1.00 79.00 220 ARG A CA 1
ATOM 1728 C C . ARG A 1 220 ? 15.687 18.142 -28.580 1.00 79.00 220 ARG A C 1
ATOM 1730 O O . ARG A 1 220 ? 14.836 19.024 -28.616 1.00 79.00 220 ARG A O 1
ATOM 1737 N N . SER A 1 221 ? 16.242 17.749 -27.434 1.00 84.94 221 SER A N 1
ATOM 1738 C CA . SER A 1 221 ? 15.951 18.397 -26.146 1.00 84.94 221 SER A CA 1
ATOM 1739 C C . SER A 1 221 ? 16.810 19.646 -25.953 1.00 84.94 221 SER A C 1
ATOM 1741 O O . SER A 1 221 ? 18.024 19.578 -26.151 1.00 84.94 221 SER A O 1
ATOM 1743 N N . SER A 1 222 ? 16.214 20.752 -25.503 1.00 90.00 222 SER A N 1
ATOM 1744 C CA . SER A 1 222 ? 16.962 21.971 -25.166 1.00 90.00 222 SER A CA 1
ATOM 1745 C C . SER A 1 222 ? 17.807 21.804 -23.891 1.00 90.00 222 SER A C 1
ATOM 1747 O O . SER A 1 222 ? 17.498 20.973 -23.031 1.00 90.00 222 SER A O 1
ATOM 1749 N N . LEU A 1 223 ? 18.849 22.630 -23.732 1.00 90.88 223 LEU A N 1
ATOM 1750 C CA . LEU A 1 223 ? 19.645 22.676 -22.498 1.00 90.88 223 LEU A CA 1
ATOM 1751 C C . LEU A 1 223 ? 18.772 22.995 -21.277 1.00 90.88 223 LEU A C 1
ATOM 1753 O O . LEU A 1 223 ? 18.892 22.327 -20.257 1.00 90.88 223 LEU A O 1
ATOM 1757 N N . ALA A 1 224 ? 17.860 23.965 -21.399 1.00 93.00 224 ALA A N 1
ATOM 1758 C CA . ALA A 1 224 ? 16.956 24.355 -20.319 1.00 93.00 224 ALA A CA 1
ATOM 1759 C C . ALA A 1 224 ? 16.067 23.185 -19.864 1.00 93.00 224 ALA A C 1
ATOM 1761 O O . ALA A 1 224 ? 15.951 22.926 -18.669 1.00 93.00 224 ALA A O 1
ATOM 1762 N N . THR A 1 225 ? 15.506 22.426 -20.813 1.00 90.94 225 THR A N 1
ATOM 1763 C CA . THR A 1 225 ? 14.709 21.225 -20.516 1.00 90.94 225 THR A CA 1
ATOM 1764 C C . THR A 1 225 ? 15.534 20.174 -19.778 1.00 90.94 225 THR A C 1
ATOM 1766 O O . THR A 1 225 ? 15.050 19.580 -18.819 1.00 90.94 225 THR A O 1
ATOM 1769 N N . ASN A 1 226 ? 16.783 19.951 -20.197 1.00 93.25 226 ASN A N 1
ATOM 1770 C CA . ASN A 1 226 ? 17.657 19.000 -19.519 1.00 93.25 226 ASN A CA 1
ATOM 1771 C C . ASN A 1 226 ? 18.027 19.483 -18.112 1.00 93.25 226 ASN A C 1
ATOM 1773 O O . ASN A 1 226 ? 17.906 18.708 -17.176 1.00 93.25 226 ASN A O 1
ATOM 1777 N N . LEU A 1 227 ? 18.393 20.751 -17.916 1.00 94.94 227 LEU A N 1
ATOM 1778 C CA . LEU A 1 227 ? 18.695 21.280 -16.579 1.00 94.94 227 LEU A CA 1
ATOM 1779 C C . LEU A 1 227 ? 17.496 21.178 -15.627 1.00 94.94 227 LEU A C 1
ATOM 1781 O O . LEU A 1 227 ? 17.662 20.798 -14.470 1.00 94.94 227 LEU A O 1
ATOM 1785 N N . LEU A 1 228 ? 16.286 21.451 -16.121 1.00 94.62 228 LEU A N 1
ATOM 1786 C CA . LEU A 1 228 ? 15.066 21.302 -15.332 1.00 94.62 228 LEU A CA 1
ATOM 1787 C C . LEU A 1 228 ? 14.799 19.834 -14.965 1.00 94.62 228 LEU A C 1
ATOM 1789 O O . LEU A 1 228 ? 14.513 19.527 -13.810 1.00 94.62 228 LEU A O 1
ATOM 1793 N N . ALA A 1 229 ? 14.948 18.915 -15.922 1.00 95.00 229 ALA A N 1
ATOM 1794 C CA . ALA A 1 229 ? 14.812 17.484 -15.661 1.00 95.00 229 ALA A CA 1
ATOM 1795 C C . ALA A 1 229 ? 15.858 16.974 -14.657 1.00 95.00 229 ALA A C 1
ATOM 1797 O O . ALA A 1 229 ? 15.518 16.177 -13.785 1.00 95.00 229 ALA A O 1
ATOM 1798 N N . PHE A 1 230 ? 17.106 17.458 -14.749 1.00 95.69 230 PHE A N 1
ATOM 1799 C CA . PHE A 1 230 ? 18.161 17.154 -13.781 1.00 95.69 230 PHE A CA 1
ATOM 1800 C C . PHE A 1 230 ? 17.749 17.583 -12.377 1.00 95.69 230 PHE A C 1
ATOM 1802 O O . PHE A 1 230 ? 17.851 16.799 -11.440 1.00 95.69 230 PHE A O 1
ATOM 1809 N N . PHE A 1 231 ? 17.271 18.822 -12.243 1.00 95.31 231 PHE A N 1
ATOM 1810 C CA . PHE A 1 231 ? 16.835 19.363 -10.965 1.00 95.31 231 PHE A CA 1
ATOM 1811 C C . PHE A 1 231 ? 15.750 18.485 -10.329 1.00 95.31 231 PHE A C 1
ATOM 1813 O O . PHE A 1 231 ? 15.885 18.120 -9.164 1.00 95.31 231 PHE A O 1
ATOM 1820 N N . PHE A 1 232 ? 14.728 18.077 -11.091 1.00 96.25 232 PHE A N 1
ATOM 1821 C CA . PHE A 1 232 ? 13.668 17.212 -10.566 1.00 96.25 232 PHE A CA 1
ATOM 1822 C C . PHE A 1 232 ? 14.172 15.827 -10.168 1.00 96.25 232 PHE A C 1
ATOM 1824 O O . PHE A 1 232 ? 13.902 15.396 -9.050 1.00 96.25 232 PHE A O 1
ATOM 1831 N N . ILE A 1 233 ? 14.937 15.137 -11.021 1.00 96.94 233 ILE A N 1
ATOM 1832 C CA . ILE A 1 233 ? 15.413 13.791 -10.668 1.00 96.94 233 ILE A CA 1
ATOM 1833 C C . ILE A 1 233 ? 16.415 13.820 -9.509 1.00 96.94 233 ILE A C 1
ATOM 1835 O O . ILE A 1 233 ? 16.410 12.921 -8.670 1.00 96.94 233 ILE A O 1
ATOM 1839 N N . PHE A 1 234 ? 17.238 14.866 -9.419 1.00 97.06 234 PHE A N 1
ATOM 1840 C CA . PHE A 1 234 ? 18.142 15.071 -8.293 1.00 97.06 234 PHE A CA 1
ATOM 1841 C C . PHE A 1 234 ? 17.368 15.351 -7.002 1.00 97.06 234 PHE A C 1
ATOM 1843 O O . PHE A 1 234 ? 17.671 14.756 -5.971 1.00 97.06 234 PHE A O 1
ATOM 1850 N N . TYR A 1 235 ? 16.331 16.191 -7.059 1.00 97.50 235 TYR A N 1
ATOM 1851 C CA . TYR A 1 235 ? 15.454 16.435 -5.917 1.00 97.50 235 TYR A CA 1
ATOM 1852 C C . TYR A 1 235 ? 14.773 15.145 -5.444 1.00 97.50 235 TYR A C 1
ATOM 1854 O O . TYR A 1 235 ? 14.818 14.846 -4.255 1.00 97.50 235 TYR A O 1
ATOM 1862 N N . ILE A 1 236 ? 14.215 14.349 -6.364 1.00 97.56 236 ILE A N 1
ATOM 1863 C CA . ILE A 1 236 ? 13.594 13.051 -6.052 1.00 97.56 236 ILE A CA 1
ATOM 1864 C C . ILE A 1 236 ? 14.618 12.097 -5.422 1.00 97.56 236 ILE A C 1
ATOM 1866 O O . ILE A 1 236 ? 14.294 11.408 -4.455 1.00 97.56 236 ILE A O 1
ATOM 1870 N N . LEU A 1 237 ? 15.855 12.050 -5.929 1.00 97.62 237 LEU A N 1
ATOM 1871 C CA . LEU A 1 237 ? 16.924 11.249 -5.325 1.00 97.62 237 LEU A CA 1
ATOM 1872 C C . LEU A 1 237 ? 17.194 11.693 -3.882 1.00 97.62 237 LEU A C 1
ATOM 1874 O O . LEU A 1 237 ? 17.219 10.859 -2.981 1.00 97.62 237 LEU A O 1
ATOM 1878 N N . CYS A 1 238 ? 17.368 12.997 -3.655 1.00 97.81 238 CYS A N 1
ATOM 1879 C CA . CYS A 1 238 ? 17.563 13.549 -2.318 1.00 97.81 238 CYS A CA 1
ATOM 1880 C C . CYS A 1 238 ? 16.372 13.253 -1.399 1.00 97.81 238 CYS A C 1
ATOM 1882 O O . CYS A 1 238 ? 16.593 12.891 -0.249 1.00 97.81 238 CYS A O 1
ATOM 1884 N N . TRP A 1 239 ? 15.138 13.354 -1.902 1.00 97.88 239 TRP A N 1
ATOM 1885 C CA . TRP A 1 239 ? 13.929 12.993 -1.164 1.00 97.88 239 TRP A CA 1
ATOM 1886 C C . TRP A 1 239 ? 13.950 11.524 -0.752 1.00 97.88 239 TRP A C 1
ATOM 1888 O O . TRP A 1 239 ? 13.802 11.208 0.416 1.00 97.88 239 TRP A O 1
ATOM 1898 N N . ASN A 1 240 ? 14.212 10.606 -1.679 1.00 97.75 240 ASN A N 1
ATOM 1899 C CA . ASN A 1 240 ? 14.277 9.190 -1.336 1.00 97.75 240 ASN A CA 1
ATOM 1900 C C . ASN A 1 240 ? 15.427 8.885 -0.351 1.00 97.75 240 ASN A C 1
ATOM 1902 O O . ASN A 1 240 ? 15.263 8.052 0.538 1.00 97.75 240 ASN A O 1
ATOM 1906 N N . LEU A 1 241 ? 16.566 9.584 -0.436 1.00 97.38 241 LEU A N 1
ATOM 1907 C CA . LEU A 1 241 ? 17.660 9.440 0.534 1.00 97.38 241 LEU A CA 1
ATOM 1908 C C . LEU A 1 241 ? 17.244 9.808 1.964 1.00 97.38 241 LEU A C 1
ATOM 1910 O O . LEU A 1 241 ? 17.738 9.162 2.892 1.00 97.38 241 LEU A O 1
ATOM 1914 N N . THR A 1 242 ? 16.331 10.768 2.162 1.00 96.31 242 THR A N 1
ATOM 1915 C CA . THR A 1 242 ? 15.820 11.080 3.513 1.00 96.31 242 THR A CA 1
ATOM 1916 C C . THR A 1 242 ? 15.011 9.933 4.114 1.00 96.31 242 THR A C 1
ATOM 1918 O O . THR A 1 242 ? 14.888 9.845 5.330 1.00 96.31 242 THR A O 1
ATOM 1921 N N . THR A 1 243 ? 14.476 9.034 3.282 1.00 95.19 243 THR A N 1
ATOM 1922 C CA . THR A 1 243 ? 13.627 7.925 3.742 1.00 95.19 243 THR A CA 1
ATOM 1923 C C . THR A 1 243 ? 14.428 6.726 4.250 1.00 95.19 243 THR A C 1
ATOM 1925 O O . THR A 1 243 ? 13.923 5.963 5.068 1.00 95.19 243 THR A O 1
ATOM 1928 N N . VAL A 1 244 ? 15.675 6.553 3.791 1.00 95.50 244 VAL A N 1
ATOM 1929 C CA . VAL A 1 244 ? 16.509 5.367 4.092 1.00 95.50 244 VAL A CA 1
ATOM 1930 C C . VAL A 1 244 ? 17.829 5.689 4.792 1.00 95.50 244 VAL A C 1
ATOM 1932 O O . VAL A 1 244 ? 18.550 4.775 5.187 1.00 95.50 244 VAL A O 1
ATOM 1935 N N . THR A 1 245 ? 18.185 6.966 4.931 1.00 95.31 245 THR A N 1
ATOM 1936 C CA . THR A 1 245 ? 19.440 7.397 5.566 1.00 95.31 245 THR A CA 1
ATOM 1937 C C . THR A 1 245 ? 19.195 8.515 6.578 1.00 95.31 245 THR A C 1
ATOM 1939 O O . THR A 1 245 ? 18.087 9.020 6.708 1.00 95.31 245 THR A O 1
ATOM 1942 N N . SER A 1 246 ? 20.250 8.948 7.270 1.00 95.50 246 SER A N 1
ATOM 1943 C CA . SER A 1 246 ? 20.226 10.136 8.134 1.00 95.50 246 SER A CA 1
ATOM 1944 C C . SER A 1 246 ? 20.296 11.469 7.374 1.00 95.50 246 SER A C 1
ATOM 1946 O O . SER A 1 246 ? 20.353 12.527 8.001 1.00 95.50 246 SER A O 1
ATOM 1948 N N . PHE A 1 247 ? 20.335 11.445 6.037 1.00 96.62 247 PHE A N 1
ATOM 1949 C CA . PHE A 1 247 ? 20.318 12.648 5.210 1.00 96.62 247 PHE A CA 1
ATOM 1950 C C . PHE A 1 247 ? 19.008 13.425 5.395 1.00 96.62 247 PHE A C 1
ATOM 1952 O O . PHE A 1 247 ? 17.927 12.843 5.403 1.00 96.62 247 PHE A O 1
ATOM 1959 N N . THR A 1 248 ? 19.091 14.752 5.478 1.00 96.62 248 THR A N 1
ATOM 1960 C CA . THR A 1 248 ? 17.923 15.633 5.567 1.00 96.62 248 THR A CA 1
ATOM 1961 C C . THR A 1 248 ? 17.944 16.682 4.463 1.00 96.62 248 THR A C 1
ATOM 1963 O O . THR A 1 248 ? 18.995 17.182 4.055 1.00 96.62 248 THR A O 1
ATOM 1966 N N . LEU A 1 249 ? 16.757 17.023 3.962 1.00 96.00 249 LEU A N 1
ATOM 1967 C CA . LEU A 1 249 ? 16.577 18.138 3.038 1.00 96.00 249 LEU A CA 1
ATOM 1968 C C . LEU A 1 249 ? 16.536 19.464 3.818 1.00 96.00 249 LEU A C 1
ATOM 1970 O O . LEU A 1 249 ? 15.966 19.505 4.910 1.00 96.00 249 LEU A O 1
ATOM 1974 N N . PRO A 1 250 ? 17.081 20.567 3.271 1.00 96.44 250 PRO A N 1
ATOM 1975 C CA . PRO A 1 250 ? 16.897 21.890 3.860 1.00 96.44 250 PRO A CA 1
ATOM 1976 C C . PRO A 1 250 ? 15.408 22.224 4.028 1.00 96.44 250 PRO A C 1
ATOM 1978 O O . PRO A 1 250 ? 14.632 22.047 3.095 1.00 96.44 250 PRO A O 1
ATOM 1981 N N . GLU A 1 251 ? 15.003 22.790 5.169 1.00 95.62 251 GLU A N 1
ATOM 1982 C CA . GLU A 1 251 ? 13.582 23.053 5.484 1.00 95.62 251 GLU A CA 1
ATOM 1983 C C . GLU A 1 251 ? 12.842 23.832 4.385 1.00 95.62 251 GLU A C 1
ATOM 1985 O O . GLU A 1 251 ? 11.681 23.568 4.090 1.00 95.62 251 GLU A O 1
ATOM 1990 N N . ARG A 1 252 ? 13.535 24.759 3.713 1.00 96.31 252 ARG A N 1
ATOM 1991 C CA . ARG A 1 252 ? 12.966 25.572 2.625 1.00 96.31 252 ARG A CA 1
ATOM 1992 C C . ARG A 1 252 ? 12.628 24.773 1.366 1.00 96.31 252 ARG A C 1
ATOM 1994 O O . ARG A 1 252 ? 11.851 25.257 0.549 1.00 96.31 252 ARG A O 1
ATOM 2001 N N . THR A 1 253 ? 13.226 23.599 1.169 1.00 94.94 253 THR A N 1
ATOM 2002 C CA . THR A 1 253 ? 13.003 22.770 -0.022 1.00 94.94 253 THR A CA 1
ATOM 2003 C C . THR A 1 253 ? 11.992 21.655 0.218 1.00 94.94 253 THR A C 1
ATOM 2005 O O . THR A 1 253 ? 11.466 21.122 -0.755 1.00 94.94 253 THR A O 1
ATOM 2008 N N . VAL A 1 254 ? 11.671 21.320 1.473 1.00 95.00 254 VAL A N 1
ATOM 2009 C CA . VAL A 1 254 ? 10.703 20.262 1.813 1.00 95.00 254 VAL A CA 1
ATOM 2010 C C . VAL A 1 254 ? 9.303 20.536 1.238 1.00 95.00 254 VAL A C 1
ATOM 2012 O O . VAL A 1 254 ? 8.765 19.635 0.598 1.00 95.00 254 VAL A O 1
ATOM 2015 N N . PRO A 1 255 ? 8.722 21.753 1.335 1.00 96.38 255 PRO A N 1
ATOM 2016 C CA . PRO A 1 255 ? 7.390 22.018 0.781 1.00 96.38 255 PRO A CA 1
ATOM 2017 C C . PRO A 1 255 ? 7.287 21.836 -0.739 1.00 96.38 255 PRO A C 1
ATOM 2019 O O . PRO A 1 255 ? 6.188 21.641 -1.253 1.00 96.38 255 PRO A O 1
ATOM 2022 N N . LEU A 1 256 ? 8.412 21.890 -1.465 1.00 94.88 256 LEU A N 1
ATOM 2023 C CA . LEU A 1 256 ? 8.426 21.712 -2.919 1.00 94.88 256 LEU A CA 1
ATOM 2024 C C . LEU A 1 256 ? 8.014 20.298 -3.335 1.00 94.88 256 LEU A C 1
ATOM 2026 O O . LEU A 1 256 ? 7.424 20.156 -4.400 1.00 94.88 256 LEU A O 1
ATOM 2030 N N . GLY A 1 257 ? 8.304 19.282 -2.516 1.00 95.44 257 GLY A N 1
ATOM 2031 C CA . GLY A 1 257 ? 7.980 17.885 -2.805 1.00 95.44 257 GLY A CA 1
ATOM 2032 C C . GLY A 1 257 ? 6.475 17.699 -2.969 1.00 95.44 257 GLY A C 1
ATOM 2033 O O . GLY A 1 257 ? 6.035 17.512 -4.102 1.00 95.44 257 GLY A O 1
ATOM 2034 N N . PRO A 1 258 ? 5.680 17.886 -1.900 1.00 95.12 258 PRO A N 1
ATOM 2035 C CA . PRO A 1 258 ? 4.224 17.782 -1.970 1.00 95.12 258 PRO A CA 1
ATOM 2036 C C . PRO A 1 258 ? 3.581 18.783 -2.935 1.00 95.12 258 PRO A C 1
ATOM 2038 O O . PRO A 1 258 ? 2.616 18.452 -3.618 1.00 95.12 258 PRO A O 1
ATOM 2041 N N . PHE A 1 259 ? 4.112 20.009 -3.032 1.00 96.19 259 PHE A N 1
ATOM 2042 C CA . PHE A 1 259 ? 3.561 21.025 -3.935 1.00 96.19 259 PHE A CA 1
ATOM 2043 C C . PHE A 1 259 ? 3.688 20.635 -5.415 1.00 96.19 259 PHE A C 1
ATOM 2045 O O . PHE A 1 259 ? 2.781 20.899 -6.202 1.00 96.19 259 PHE A O 1
ATOM 2052 N N . LEU A 1 260 ? 4.809 20.018 -5.799 1.00 94.62 260 LEU A N 1
ATOM 2053 C CA . LEU A 1 260 ? 5.073 19.582 -7.172 1.00 94.62 260 LEU A CA 1
ATOM 2054 C C . LEU A 1 260 ? 4.702 18.109 -7.420 1.00 94.62 260 LEU A C 1
ATOM 2056 O O . LEU A 1 260 ? 4.811 17.656 -8.558 1.00 94.62 260 LEU A O 1
ATOM 2060 N N . GLY A 1 261 ? 4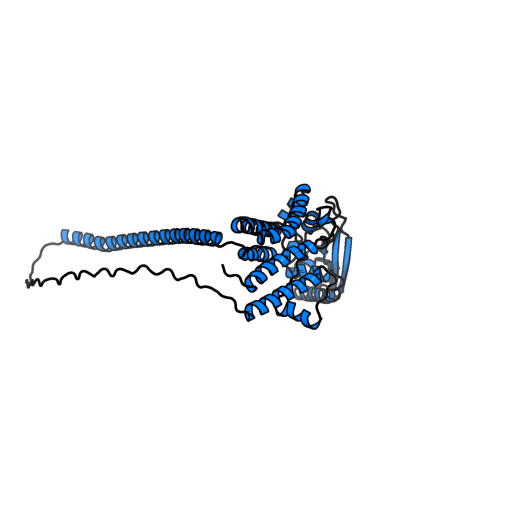.298 17.363 -6.386 1.00 93.88 261 GLY A N 1
ATOM 2061 C CA . GLY A 1 261 ? 4.085 15.914 -6.449 1.00 93.88 261 GLY A CA 1
ATOM 2062 C C . GLY A 1 261 ? 5.376 15.126 -6.708 1.00 93.88 261 GLY A C 1
ATOM 2063 O O . GLY A 1 261 ? 5.369 14.146 -7.450 1.00 93.88 261 GLY A O 1
ATOM 2064 N N . LEU A 1 262 ? 6.501 15.608 -6.172 1.00 94.38 262 LEU A N 1
ATOM 2065 C CA . LEU A 1 262 ? 7.826 14.984 -6.292 1.00 94.38 262 LEU A CA 1
ATOM 2066 C C . LEU A 1 262 ? 8.224 14.195 -5.041 1.00 94.38 262 LEU A C 1
ATOM 2068 O O . LEU A 1 262 ? 9.286 13.569 -5.028 1.00 94.38 262 LEU A O 1
ATOM 2072 N N . ASP A 1 263 ? 7.414 14.249 -3.985 1.00 94.06 263 ASP A N 1
ATOM 2073 C CA . ASP A 1 263 ? 7.572 13.368 -2.843 1.00 94.06 263 ASP A CA 1
ATOM 2074 C C . ASP A 1 263 ? 7.308 11.920 -3.262 1.00 94.06 263 ASP A C 1
ATOM 2076 O O . ASP A 1 263 ? 6.334 11.592 -3.936 1.00 94.06 263 ASP A O 1
ATOM 2080 N N . GLN A 1 264 ? 8.230 11.039 -2.893 1.00 93.06 264 GLN A N 1
ATOM 2081 C CA . GLN A 1 264 ? 8.171 9.633 -3.253 1.00 93.06 264 GLN A CA 1
ATOM 2082 C C . GLN A 1 264 ? 8.501 8.789 -2.032 1.00 93.06 264 GLN A C 1
ATOM 2084 O O . GLN A 1 264 ? 9.561 8.943 -1.426 1.00 93.06 264 GLN A O 1
ATOM 2089 N N . TYR A 1 265 ? 7.590 7.886 -1.687 1.00 93.38 265 TYR A N 1
ATOM 2090 C CA . TYR A 1 265 ? 7.777 6.931 -0.609 1.00 93.38 265 TYR A CA 1
ATOM 2091 C C . TYR A 1 265 ? 6.934 5.685 -0.863 1.00 93.38 265 TYR A C 1
ATOM 2093 O O . TYR A 1 265 ? 5.735 5.776 -1.119 1.00 93.38 265 TYR A O 1
ATOM 2101 N N . TRP A 1 266 ? 7.559 4.514 -0.758 1.00 92.31 266 TRP A N 1
ATOM 2102 C CA . TRP A 1 266 ? 6.854 3.237 -0.758 1.00 92.31 266 TRP A CA 1
ATOM 2103 C C . TRP A 1 266 ? 7.490 2.294 0.268 1.00 92.31 266 TRP A C 1
ATOM 2105 O O . TRP A 1 266 ? 8.397 1.523 -0.033 1.00 92.31 266 TRP A O 1
ATOM 2115 N N . GLY A 1 267 ? 7.024 2.386 1.514 1.00 91.19 267 GLY A N 1
ATOM 2116 C CA . GLY A 1 267 ? 7.481 1.564 2.642 1.00 91.19 267 GLY A CA 1
ATOM 2117 C C . GLY A 1 267 ? 6.509 0.454 3.033 1.00 91.19 267 GLY A C 1
ATOM 2118 O O . GLY A 1 267 ? 6.380 0.143 4.212 1.00 91.19 267 GLY A O 1
ATOM 2119 N N . MET A 1 268 ? 5.773 -0.111 2.075 1.00 91.31 268 MET A N 1
ATOM 2120 C CA . MET A 1 268 ? 4.771 -1.135 2.374 1.00 91.31 268 MET A CA 1
ATOM 2121 C C . MET A 1 268 ? 5.422 -2.366 3.022 1.00 91.31 268 MET A C 1
ATOM 2123 O O . MET A 1 268 ? 6.311 -2.986 2.434 1.00 91.31 268 MET A O 1
ATOM 2127 N N . PHE A 1 269 ? 4.969 -2.697 4.236 1.00 94.56 269 PHE A N 1
ATOM 2128 C CA . PHE A 1 269 ? 5.520 -3.760 5.088 1.00 94.56 269 PHE A CA 1
ATOM 2129 C C . PHE A 1 269 ? 7.020 -3.615 5.398 1.00 94.56 269 PHE A C 1
ATOM 2131 O O . PHE A 1 269 ? 7.721 -4.613 5.583 1.00 94.56 269 PHE A O 1
ATOM 2138 N N . ALA A 1 270 ? 7.521 -2.380 5.437 1.00 96.19 270 ALA A N 1
ATOM 2139 C CA . ALA A 1 270 ? 8.891 -2.058 5.806 1.00 96.19 270 ALA A CA 1
ATOM 2140 C C . ALA A 1 270 ? 8.944 -1.297 7.149 1.00 96.19 270 ALA A C 1
ATOM 2142 O O . ALA A 1 270 ? 8.016 -0.550 7.456 1.00 96.19 270 ALA A O 1
ATOM 2143 N N . PRO A 1 271 ? 10.028 -1.431 7.940 1.00 96.38 271 PRO A N 1
ATOM 2144 C CA . PRO A 1 271 ? 11.186 -2.304 7.713 1.00 96.38 271 PRO A CA 1
ATOM 2145 C C . PRO A 1 271 ? 10.887 -3.795 7.897 1.00 96.38 271 PRO A C 1
ATOM 2147 O O . PRO A 1 271 ? 11.541 -4.625 7.264 1.00 96.38 271 PRO A O 1
ATOM 2150 N N . SER A 1 272 ? 9.854 -4.096 8.678 1.00 96.62 272 SER A N 1
ATOM 2151 C CA . SER A 1 272 ? 9.219 -5.402 8.826 1.00 96.62 272 SER A CA 1
ATOM 2152 C C . SER A 1 272 ? 7.702 -5.218 8.711 1.00 96.62 272 SER A C 1
ATOM 2154 O O . SER A 1 272 ? 7.205 -4.137 9.043 1.00 96.62 272 SER A O 1
ATOM 2156 N N . PRO A 1 273 ? 6.947 -6.236 8.266 1.00 96.19 273 PRO A N 1
ATOM 2157 C CA . PRO A 1 273 ? 5.491 -6.195 8.346 1.00 96.19 273 PRO A CA 1
ATOM 2158 C C . PRO A 1 273 ? 5.019 -6.061 9.801 1.00 96.19 273 PRO A C 1
ATOM 2160 O O . PRO A 1 273 ? 5.696 -6.530 10.722 1.00 96.19 273 PRO A O 1
ATOM 2163 N N . SER A 1 274 ? 3.845 -5.454 9.999 1.00 93.31 274 SER A N 1
ATOM 2164 C CA . SER A 1 274 ? 3.192 -5.442 11.311 1.00 93.31 274 SER A CA 1
ATOM 2165 C C . SER A 1 274 ? 2.926 -6.872 11.779 1.00 93.31 274 SER A C 1
ATOM 2167 O O . SER A 1 274 ? 2.580 -7.741 10.980 1.00 93.31 274 SER A O 1
ATOM 2169 N N . LYS A 1 275 ? 3.082 -7.097 13.083 1.00 95.31 275 LYS A N 1
ATOM 2170 C CA . LYS A 1 275 ?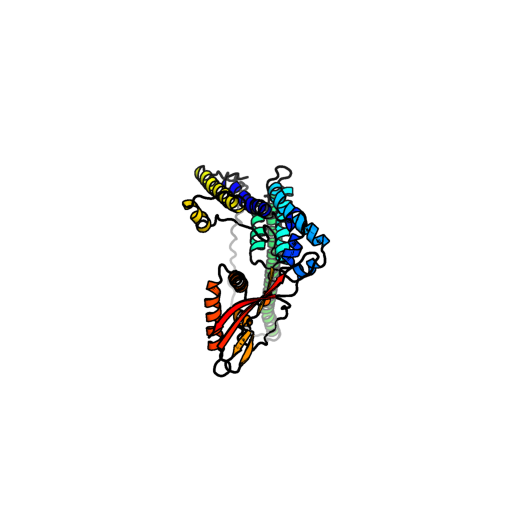 2.661 -8.332 13.764 1.00 95.31 275 LYS A CA 1
ATOM 2171 C C . LYS A 1 275 ? 1.359 -8.131 14.534 1.00 95.31 275 LYS A C 1
ATOM 2173 O O . LYS A 1 275 ? 0.821 -9.095 15.060 1.00 95.31 275 LYS A O 1
ATOM 2178 N N . GLU A 1 276 ? 0.891 -6.890 14.620 1.00 93.94 276 GLU A N 1
ATOM 2179 C CA . GLU A 1 276 ? -0.385 -6.527 15.219 1.00 93.94 276 GLU A CA 1
ATOM 2180 C C . GLU A 1 276 ? -1.474 -6.605 14.151 1.00 93.94 276 GLU A C 1
ATOM 2182 O O . GLU A 1 276 ? -1.368 -5.950 13.108 1.00 93.94 276 GLU A O 1
ATOM 2187 N N . ASP A 1 277 ? -2.510 -7.382 14.438 1.00 92.88 277 ASP A N 1
ATOM 2188 C CA . ASP A 1 277 ? -3.781 -7.399 13.726 1.00 92.88 277 ASP A CA 1
ATOM 2189 C C . ASP A 1 277 ? -4.927 -7.175 14.728 1.00 92.88 277 ASP A C 1
ATOM 2191 O O . ASP A 1 277 ? -4.711 -7.053 15.939 1.00 92.88 277 ASP A O 1
ATOM 2195 N N . GLY A 1 278 ? -6.158 -7.048 14.249 1.00 94.50 278 GLY A N 1
ATOM 2196 C CA . GLY A 1 278 ? -7.305 -6.897 15.130 1.00 94.50 278 GLY A CA 1
ATOM 2197 C C . GLY A 1 278 ? -8.529 -6.276 14.482 1.00 94.50 278 GLY A C 1
ATOM 2198 O O . GLY A 1 278 ? -8.558 -5.946 13.295 1.00 94.50 278 GLY A O 1
ATOM 2199 N N . TRP A 1 279 ? -9.565 -6.106 15.300 1.00 96.06 279 TRP A N 1
ATOM 2200 C CA . TRP A 1 279 ? -10.839 -5.532 14.879 1.00 96.06 279 TRP A CA 1
ATOM 2201 C C . TRP A 1 279 ? -11.473 -4.675 15.972 1.00 96.06 279 TRP A C 1
ATOM 2203 O O . TRP A 1 279 ? -11.217 -4.832 17.168 1.00 96.06 279 TRP A O 1
ATOM 2213 N N . TYR A 1 280 ? -12.335 -3.755 15.546 1.00 96.69 280 TYR A N 1
ATOM 2214 C CA . TYR A 1 280 ? -13.084 -2.883 16.441 1.00 96.69 280 TYR A CA 1
ATOM 2215 C C . TYR A 1 280 ? -14.372 -3.538 16.931 1.00 96.69 280 TYR A C 1
ATOM 2217 O O . TYR A 1 280 ? -15.081 -4.194 16.171 1.00 96.69 280 TYR A O 1
ATOM 2225 N N . VAL A 1 281 ? -14.711 -3.277 18.193 1.00 97.69 281 VAL A N 1
ATOM 2226 C CA . VAL A 1 281 ? -16.033 -3.536 18.774 1.00 97.69 281 VAL A CA 1
ATOM 2227 C C . VAL A 1 281 ? -16.437 -2.308 19.582 1.00 97.69 281 VAL A C 1
ATOM 2229 O O . VAL A 1 281 ? -15.676 -1.842 20.435 1.00 97.69 281 VAL A O 1
ATOM 2232 N N . ILE A 1 282 ? -17.630 -1.768 19.327 1.00 98.12 282 ILE A N 1
ATOM 2233 C CA . ILE A 1 282 ? -18.072 -0.508 19.938 1.00 98.12 282 ILE A CA 1
ATOM 2234 C C . ILE A 1 282 ? -19.360 -0.752 20.735 1.00 98.12 282 ILE A C 1
ATOM 2236 O O . ILE A 1 282 ? -20.450 -0.453 20.250 1.00 98.12 282 ILE A O 1
ATOM 2240 N N . PRO A 1 283 ? -19.278 -1.327 21.952 1.00 98.44 283 PRO A N 1
ATOM 2241 C CA . PRO A 1 283 ? -20.463 -1.573 22.762 1.00 98.44 283 PRO A CA 1
ATOM 2242 C C . PRO A 1 283 ? -21.033 -0.256 23.302 1.00 98.44 283 PRO A C 1
ATOM 2244 O O . PRO A 1 283 ? -20.364 0.452 24.062 1.00 98.44 283 PRO A O 1
ATOM 2247 N N . GLY A 1 284 ? -22.277 0.036 22.935 1.00 98.25 284 GLY A N 1
ATOM 2248 C CA . GLY A 1 284 ? -23.080 1.133 23.464 1.00 98.25 284 GLY A CA 1
ATOM 2249 C C . GLY A 1 284 ? -24.128 0.671 24.461 1.00 98.25 284 GLY A C 1
ATOM 2250 O O . GLY A 1 284 ? -24.631 -0.447 24.364 1.00 98.25 284 GLY A O 1
ATOM 2251 N N . GLU A 1 285 ? -24.453 1.540 25.409 1.00 98.38 285 GLU A N 1
ATOM 2252 C CA . GLU A 1 285 ? -25.511 1.374 26.398 1.00 98.38 285 GLU A CA 1
ATOM 2253 C C . GLU A 1 285 ? -26.607 2.411 26.142 1.00 98.38 285 GLU A C 1
ATOM 2255 O O . GLU A 1 285 ? -26.359 3.622 26.105 1.00 98.38 285 GLU A O 1
ATOM 2260 N N . LEU A 1 286 ? -27.814 1.905 25.907 1.00 98.06 286 LEU A N 1
ATOM 2261 C CA . LEU A 1 286 ? -29.004 2.712 25.679 1.00 98.06 286 LEU A CA 1
ATOM 2262 C C . LEU A 1 286 ? -29.614 3.154 27.012 1.00 98.06 286 LEU A C 1
ATOM 2264 O O . LEU A 1 286 ? -29.344 2.565 28.057 1.00 98.06 286 LEU A O 1
ATOM 2268 N N . ARG A 1 287 ? -30.512 4.137 26.963 1.00 97.50 287 ARG A N 1
ATOM 2269 C CA . ARG A 1 287 ? -31.214 4.684 28.134 1.00 97.50 287 ARG A CA 1
ATOM 2270 C C . ARG A 1 287 ? -31.970 3.640 28.956 1.00 97.50 287 ARG A C 1
ATOM 2272 O O . ARG A 1 287 ? -32.166 3.817 30.154 1.00 97.50 287 ARG A O 1
ATOM 2279 N N . ASP A 1 288 ? -32.435 2.567 28.329 1.00 95.56 288 ASP A N 1
ATOM 2280 C CA . ASP A 1 288 ? -33.107 1.468 29.027 1.00 95.56 288 ASP A CA 1
ATOM 2281 C C . ASP A 1 288 ? -32.163 0.352 29.517 1.00 95.56 288 ASP A C 1
ATOM 2283 O O . ASP A 1 288 ? -32.626 -0.673 30.021 1.00 95.56 288 ASP A O 1
ATOM 2287 N N . GLY A 1 289 ? -30.849 0.545 29.377 1.00 95.81 289 GLY A N 1
ATOM 2288 C CA . GLY A 1 289 ? -29.800 -0.381 29.797 1.00 95.81 289 GLY A CA 1
ATOM 2289 C C . GLY A 1 289 ? -29.485 -1.493 28.792 1.00 95.81 289 GLY A C 1
ATOM 2290 O O . GLY A 1 289 ? -28.596 -2.314 29.048 1.00 95.81 289 GLY A O 1
ATOM 2291 N N . ARG A 1 290 ? -30.177 -1.568 27.643 1.00 96.88 290 ARG A N 1
ATOM 2292 C CA . ARG A 1 290 ? -29.804 -2.516 26.580 1.00 96.88 290 ARG A CA 1
ATOM 2293 C C . ARG A 1 290 ? -28.438 -2.163 25.998 1.00 96.88 290 ARG A C 1
ATOM 2295 O O . ARG A 1 290 ? -28.079 -0.996 25.871 1.00 96.88 290 ARG A O 1
ATOM 2302 N N . LYS A 1 291 ? -27.697 -3.199 25.591 1.00 97.69 291 LYS A N 1
ATOM 2303 C CA . LYS A 1 291 ? -26.401 -3.060 24.921 1.00 97.69 291 LYS A CA 1
ATOM 2304 C C . LYS A 1 291 ? -26.497 -3.365 23.436 1.00 97.69 291 LYS A C 1
ATOM 2306 O O . LYS A 1 291 ? -27.089 -4.379 23.061 1.00 97.69 291 LYS A O 1
ATOM 2311 N N . VAL A 1 292 ? -25.872 -2.520 22.625 1.00 98.06 292 VAL A N 1
ATOM 2312 C CA . VAL A 1 292 ? -25.870 -2.614 21.159 1.00 98.06 292 VAL A CA 1
ATOM 2313 C C . VAL A 1 292 ? -24.466 -2.418 20.602 1.00 98.06 292 VAL A C 1
ATOM 2315 O O . VAL A 1 292 ? -23.654 -1.724 21.211 1.00 98.06 292 VAL A O 1
ATOM 2318 N N . ASP A 1 293 ? -24.164 -3.044 19.468 1.00 97.88 293 ASP A N 1
ATOM 2319 C CA . ASP A 1 293 ? -22.924 -2.769 18.739 1.00 97.88 293 ASP A CA 1
ATOM 2320 C C . ASP A 1 293 ? -23.093 -1.546 17.835 1.00 97.88 293 ASP A C 1
ATOM 2322 O O . ASP A 1 293 ? -23.999 -1.494 17.004 1.00 97.88 293 ASP A O 1
ATOM 2326 N N . LEU A 1 294 ? -22.208 -0.567 18.005 1.00 98.00 294 LEU A N 1
ATOM 2327 C CA . LEU A 1 294 ? -22.206 0.693 17.270 1.00 98.00 294 LEU A CA 1
ATOM 2328 C C . LEU A 1 294 ? -21.205 0.698 16.107 1.00 98.00 294 LEU A C 1
ATOM 2330 O O . LEU A 1 294 ? -21.189 1.659 15.338 1.00 98.00 294 LEU A O 1
ATOM 2334 N N . MET A 1 295 ? -20.385 -0.347 15.937 1.00 96.38 295 MET A N 1
ATOM 2335 C CA . MET A 1 295 ? -19.461 -0.448 14.799 1.00 96.38 295 MET A CA 1
ATOM 2336 C C . MET A 1 295 ? -20.161 -0.305 13.424 1.00 96.38 295 MET A C 1
ATOM 2338 O O . MET A 1 295 ? -19.628 0.401 12.555 1.00 96.38 295 MET A O 1
ATOM 2342 N N . PRO A 1 296 ? -21.378 -0.856 13.210 1.00 96.88 296 PRO A N 1
ATOM 2343 C CA . PRO A 1 296 ? -22.117 -0.707 11.953 1.00 96.88 296 PRO A CA 1
ATOM 2344 C C . PRO A 1 296 ? -22.443 0.740 11.538 1.00 96.88 296 PRO A C 1
ATOM 2346 O O . PRO A 1 296 ? -22.612 0.986 10.343 1.00 96.88 296 PRO A O 1
ATOM 2349 N N . ILE A 1 297 ? -22.415 1.719 12.455 1.00 95.88 297 ILE A N 1
ATOM 2350 C CA . ILE A 1 297 ? -22.621 3.150 12.138 1.00 95.88 297 ILE A CA 1
ATOM 2351 C C . ILE A 1 297 ? -21.627 3.651 11.085 1.00 95.88 297 ILE A C 1
ATOM 2353 O O . ILE A 1 297 ? -21.941 4.544 10.296 1.00 95.88 297 ILE A O 1
ATOM 2357 N N . THR A 1 298 ? -20.422 3.079 11.042 1.00 94.56 298 THR A N 1
ATOM 2358 C CA . THR A 1 298 ? -19.401 3.425 10.039 1.00 94.56 298 THR A CA 1
ATOM 2359 C C . THR A 1 298 ? -19.853 3.116 8.607 1.00 94.56 298 THR A C 1
ATOM 2361 O O . THR A 1 298 ? -19.332 3.709 7.664 1.00 94.56 298 THR A O 1
ATOM 2364 N N . ARG A 1 299 ? -20.854 2.239 8.447 1.00 95.62 299 ARG A N 1
ATOM 2365 C CA . ARG A 1 299 ? -21.485 1.816 7.186 1.00 95.62 299 ARG A CA 1
ATOM 2366 C C . ARG A 1 299 ? -22.883 2.399 6.984 1.00 95.62 299 ARG A C 1
ATOM 2368 O O . ARG A 1 299 ? -23.623 1.901 6.144 1.00 95.62 299 ARG A O 1
ATOM 2375 N N . ASP A 1 300 ? -23.220 3.451 7.728 1.00 95.50 300 ASP A N 1
ATOM 2376 C CA . ASP A 1 300 ? -24.553 4.064 7.764 1.00 95.50 300 ASP A CA 1
ATOM 2377 C C . ASP A 1 300 ? -25.659 3.068 8.190 1.00 95.50 300 ASP A C 1
ATOM 2379 O O . ASP A 1 300 ? -26.822 3.210 7.812 1.00 95.50 300 ASP A O 1
ATOM 2383 N N . ASP A 1 301 ? -25.297 2.043 8.969 1.00 96.56 301 ASP A N 1
ATOM 2384 C CA . ASP A 1 301 ? -26.231 1.076 9.541 1.00 96.56 301 ASP A CA 1
ATOM 2385 C C . ASP A 1 301 ? -26.495 1.423 11.010 1.00 96.56 301 ASP A C 1
ATOM 2387 O O . ASP A 1 301 ? -25.616 1.327 11.869 1.00 96.56 301 ASP A O 1
ATOM 2391 N N . TYR A 1 302 ? -27.730 1.842 11.276 1.00 96.25 302 TYR A N 1
ATOM 2392 C CA . TYR A 1 302 ? -28.224 2.222 12.599 1.00 96.25 302 TYR A CA 1
ATOM 2393 C C . TYR A 1 302 ? -29.120 1.129 13.206 1.00 96.25 302 TYR A C 1
ATOM 2395 O O . TYR A 1 302 ? -29.925 1.396 14.087 1.00 96.25 302 TYR A O 1
ATOM 2403 N N . GLY A 1 303 ? -29.047 -0.108 12.717 1.00 96.00 303 GLY A N 1
ATOM 2404 C CA . GLY A 1 303 ? -29.810 -1.224 13.261 1.00 96.00 303 GLY A CA 1
ATOM 2405 C C . GLY A 1 303 ? -29.394 -1.615 14.683 1.00 96.00 303 GLY A C 1
ATOM 2406 O O . GLY A 1 303 ? -28.289 -1.345 15.150 1.00 96.00 303 GLY A O 1
ATOM 2407 N N . MET A 1 304 ? -30.293 -2.315 15.376 1.00 95.38 304 MET A N 1
ATOM 2408 C CA . MET A 1 304 ? -30.032 -2.883 16.700 1.00 95.38 304 MET A CA 1
ATOM 2409 C C . MET A 1 304 ? -29.262 -4.202 16.570 1.00 95.38 304 MET A C 1
ATOM 2411 O O . MET A 1 304 ? -29.860 -5.273 16.428 1.00 95.38 304 MET A O 1
ATOM 2415 N N . HIS A 1 305 ? -27.934 -4.129 16.638 1.00 96.12 305 HIS A N 1
ATOM 2416 C CA . HIS A 1 305 ? -27.045 -5.289 16.532 1.00 96.12 305 HIS A CA 1
ATOM 2417 C C . HIS A 1 305 ? -26.565 -5.764 17.903 1.00 96.12 305 HIS A C 1
ATOM 2419 O O . HIS A 1 305 ? -26.318 -4.966 18.809 1.00 96.12 305 HIS A O 1
ATOM 2425 N N . ARG A 1 306 ? -26.427 -7.083 18.075 1.00 96.56 306 ARG A N 1
ATOM 2426 C CA . ARG A 1 306 ? -25.887 -7.661 19.315 1.00 96.56 306 ARG A CA 1
ATOM 2427 C C . ARG A 1 306 ? -24.379 -7.449 19.368 1.00 96.56 306 ARG A C 1
ATOM 2429 O O . ARG A 1 306 ? -23.689 -7.733 18.397 1.00 96.56 306 ARG A O 1
ATOM 2436 N N . VAL A 1 307 ? -23.873 -7.049 20.532 1.00 97.31 307 VAL A N 1
ATOM 2437 C CA . VAL A 1 307 ? -22.429 -6.974 20.778 1.00 97.31 307 VAL A CA 1
ATOM 2438 C C . VAL A 1 307 ? -21.828 -8.376 20.711 1.00 97.31 307 VAL A C 1
ATOM 2440 O O . VAL A 1 307 ? -22.190 -9.245 21.507 1.00 97.31 307 VAL A O 1
ATOM 2443 N N . SER A 1 308 ? -20.887 -8.573 19.791 1.00 96.12 308 SER A N 1
ATOM 2444 C CA . SER A 1 308 ? -20.030 -9.753 19.733 1.00 96.12 308 SER A CA 1
ATOM 2445 C C . SER A 1 308 ? -18.573 -9.333 19.870 1.00 96.12 308 SER A C 1
ATOM 2447 O O . SER A 1 308 ? -18.159 -8.314 19.329 1.00 96.12 308 SER A O 1
ATOM 2449 N N . TYR A 1 309 ? -17.802 -10.126 20.610 1.00 96.38 309 TYR A N 1
ATOM 2450 C CA . TYR A 1 309 ? -16.347 -9.983 20.709 1.00 96.38 309 TYR A CA 1
ATOM 2451 C C . TYR A 1 309 ? -15.615 -11.035 19.872 1.00 96.38 309 TYR A C 1
ATOM 2453 O O . TYR A 1 309 ? -14.396 -11.126 19.953 1.00 96.38 309 TYR A O 1
ATOM 2461 N N . GLU A 1 310 ? -16.345 -11.861 19.123 1.00 95.50 310 GLU A N 1
ATOM 2462 C CA . GLU A 1 310 ? -15.753 -12.837 18.212 1.00 95.50 310 GLU A CA 1
ATOM 2463 C C . GLU A 1 310 ? -15.1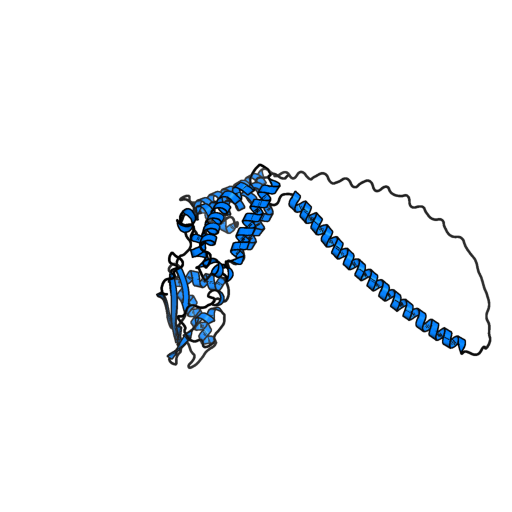78 -12.131 16.983 1.00 95.50 310 GLU A C 1
ATOM 2465 O O . GLU A 1 310 ? -15.670 -11.077 16.569 1.00 95.50 310 GLU A O 1
ATOM 2470 N N . LYS A 1 311 ? -14.129 -12.720 16.405 1.00 94.94 311 LYS A N 1
ATOM 2471 C CA . LYS A 1 311 ? -13.498 -12.209 15.192 1.00 94.94 311 LYS A CA 1
ATOM 2472 C C . LYS A 1 311 ? -14.482 -12.289 14.016 1.00 94.94 311 LYS A C 1
ATOM 2474 O O . LYS A 1 311 ? -15.018 -13.373 13.765 1.00 94.94 311 LYS A O 1
ATOM 2479 N N . PRO A 1 312 ? -14.744 -11.185 13.295 1.00 93.31 312 PRO A N 1
ATOM 2480 C CA . PRO A 1 312 ? -15.543 -11.221 12.076 1.00 93.31 312 PRO A CA 1
ATOM 2481 C C . PRO A 1 312 ? -14.911 -12.146 11.031 1.00 93.31 312 PRO A C 1
ATOM 2483 O O . PRO A 1 312 ? -13.692 -12.203 10.913 1.00 93.31 312 PRO A O 1
ATOM 2486 N N . GLN A 1 313 ? -15.738 -12.832 10.237 1.00 90.56 313 GLN A N 1
ATOM 2487 C CA . GLN A 1 313 ? -15.240 -13.668 9.133 1.00 90.56 313 GLN A CA 1
ATOM 2488 C C . GLN A 1 313 ? -14.576 -12.845 8.019 1.00 90.56 313 GLN A C 1
ATOM 2490 O O . GLN A 1 313 ? -13.671 -13.336 7.357 1.00 90.56 313 GLN A O 1
ATOM 2495 N N . ASP A 1 314 ? -15.040 -11.611 7.815 1.00 89.94 314 ASP A N 1
ATOM 2496 C CA . ASP A 1 314 ? -14.521 -10.663 6.830 1.00 89.94 314 ASP A CA 1
ATOM 2497 C C . ASP A 1 314 ? -14.370 -9.304 7.527 1.00 89.94 314 ASP A C 1
ATOM 2499 O O . ASP A 1 314 ? -15.341 -8.565 7.715 1.00 89.94 314 ASP A O 1
ATOM 2503 N N . ILE A 1 315 ? -13.155 -9.023 8.005 1.00 91.94 315 ILE A N 1
ATOM 2504 C CA . ILE A 1 315 ? -12.828 -7.766 8.687 1.00 91.94 315 ILE A CA 1
ATOM 2505 C C . ILE A 1 315 ? -12.941 -6.561 7.736 1.00 91.94 315 ILE A C 1
ATOM 2507 O O . ILE A 1 315 ? -13.557 -5.570 8.141 1.00 91.94 315 ILE A O 1
ATOM 2511 N N . PRO A 1 316 ? -12.435 -6.597 6.488 1.00 89.12 316 PRO A N 1
ATOM 2512 C CA . PRO A 1 316 ? -12.597 -5.498 5.536 1.00 89.12 316 PRO A CA 1
ATOM 2513 C C . PRO A 1 316 ? -14.062 -5.084 5.338 1.00 89.12 316 PRO A C 1
ATOM 2515 O O . PRO A 1 316 ? -14.367 -3.889 5.342 1.00 89.12 316 PRO A O 1
ATOM 2518 N N . ALA A 1 317 ? -14.991 -6.044 5.287 1.00 90.19 317 ALA A N 1
ATOM 2519 C CA . ALA A 1 317 ? -16.425 -5.775 5.132 1.00 90.19 317 ALA A CA 1
ATOM 2520 C C . ALA A 1 317 ? -17.098 -5.100 6.350 1.00 90.19 317 ALA A C 1
ATOM 2522 O O . ALA A 1 317 ? -18.257 -4.661 6.265 1.00 90.19 317 ALA A O 1
ATOM 2523 N N . THR A 1 318 ? -16.404 -5.003 7.490 1.00 92.19 318 THR A N 1
ATOM 2524 C CA . THR A 1 318 ? -16.886 -4.241 8.658 1.00 92.19 318 THR A CA 1
ATOM 2525 C C . THR A 1 318 ? -16.783 -2.731 8.454 1.00 92.19 318 THR A C 1
ATOM 2527 O O . THR A 1 318 ? -17.499 -1.975 9.113 1.00 92.19 318 THR A O 1
ATOM 2530 N N . TYR A 1 319 ? -15.968 -2.289 7.495 1.00 92.25 319 TYR A N 1
ATOM 2531 C CA . TYR A 1 319 ? -15.822 -0.893 7.106 1.00 92.25 319 TYR A CA 1
ATOM 2532 C C . TYR A 1 319 ? -16.666 -0.581 5.867 1.00 92.25 319 TYR A C 1
ATOM 2534 O O . TYR A 1 319 ? -16.963 -1.441 5.042 1.00 92.25 319 TYR A O 1
ATOM 2542 N N . LYS A 1 320 ? -17.055 0.685 5.700 1.00 92.94 320 LYS A N 1
ATOM 2543 C CA . LYS A 1 320 ? -17.807 1.129 4.511 1.00 92.94 320 LYS A CA 1
ATOM 2544 C C . LYS A 1 320 ? -16.943 1.185 3.261 1.00 92.94 320 LYS A C 1
ATOM 2546 O O . LYS A 1 320 ? -17.433 0.976 2.157 1.00 92.94 320 LYS A O 1
ATOM 2551 N N . ASN A 1 321 ? -15.695 1.603 3.442 1.00 91.12 321 ASN A N 1
ATOM 2552 C CA . ASN A 1 321 ? -14.702 1.793 2.397 1.00 91.12 321 ASN A CA 1
ATOM 2553 C C . ASN A 1 321 ? -13.319 2.021 3.026 1.00 91.12 321 ASN A C 1
ATOM 2555 O O . ASN A 1 321 ? -13.178 2.189 4.241 1.00 91.12 321 ASN A O 1
ATOM 2559 N N . GLU A 1 322 ? -12.321 2.127 2.157 1.00 87.50 322 GLU A N 1
ATOM 2560 C CA . GLU A 1 322 ? -10.913 2.316 2.506 1.00 87.50 322 GLU A CA 1
ATOM 2561 C C . GLU A 1 322 ? -10.630 3.574 3.322 1.00 87.50 322 GLU A C 1
ATOM 2563 O O . GLU A 1 322 ? -9.695 3.594 4.120 1.00 87.50 322 GLU A O 1
ATOM 2568 N N . HIS A 1 323 ? -11.443 4.622 3.172 1.00 91.75 323 HIS A N 1
ATOM 2569 C CA . HIS A 1 323 ? -11.271 5.845 3.952 1.00 91.75 323 HIS A CA 1
ATOM 2570 C C . HIS A 1 323 ? -11.694 5.637 5.406 1.00 91.75 323 HIS A C 1
ATOM 2572 O O . HIS A 1 323 ? -11.007 6.112 6.305 1.00 91.75 323 HIS A O 1
ATOM 2578 N N . TRP A 1 324 ? -12.786 4.904 5.648 1.00 94.25 324 TRP A N 1
ATOM 2579 C CA . TRP A 1 324 ? -13.194 4.532 7.004 1.00 94.25 324 TRP A CA 1
ATOM 2580 C C . TRP A 1 324 ? -12.192 3.590 7.659 1.00 94.25 324 TRP A C 1
ATOM 2582 O O . TRP A 1 324 ? -11.828 3.820 8.811 1.00 94.25 324 TRP A O 1
ATOM 2592 N N . ARG A 1 325 ? -11.699 2.593 6.913 1.00 92.12 325 ARG A N 1
ATOM 2593 C CA . ARG A 1 325 ? -10.626 1.708 7.384 1.00 92.12 325 ARG A CA 1
ATOM 2594 C C . ARG A 1 325 ? -9.396 2.524 7.780 1.00 92.12 325 ARG A C 1
ATOM 2596 O O . ARG A 1 325 ? -8.939 2.419 8.912 1.00 92.12 325 ARG A O 1
ATOM 2603 N N . LYS A 1 326 ? -8.927 3.419 6.899 1.00 91.69 326 LYS A N 1
ATOM 2604 C CA . LYS A 1 326 ? -7.744 4.249 7.168 1.00 91.69 326 LYS A CA 1
ATOM 2605 C C . LYS A 1 326 ? -7.947 5.235 8.317 1.00 91.69 326 LYS A C 1
ATOM 2607 O O . LYS A 1 326 ? -7.035 5.462 9.106 1.00 91.69 326 LYS A O 1
ATOM 2612 N N . TYR A 1 327 ? -9.133 5.827 8.427 1.00 95.06 327 TYR A N 1
ATOM 2613 C CA . TYR A 1 327 ? -9.468 6.700 9.547 1.00 95.06 327 TYR A CA 1
ATOM 2614 C C . TYR A 1 327 ? -9.400 5.944 10.876 1.00 95.06 327 TYR A C 1
ATOM 2616 O O . TYR A 1 327 ? -8.784 6.432 11.822 1.00 95.06 327 TYR A O 1
ATOM 2624 N N . LEU A 1 328 ? -9.982 4.744 10.935 1.00 95.06 328 LEU A N 1
ATOM 2625 C CA . LEU A 1 328 ? -9.988 3.937 12.148 1.00 95.06 328 LEU A CA 1
ATOM 2626 C C . LEU A 1 328 ? -8.585 3.432 12.505 1.00 95.06 328 LEU A C 1
ATOM 2628 O O . LEU A 1 328 ? -8.154 3.625 13.636 1.00 95.06 328 LEU A O 1
ATOM 2632 N N . GLU A 1 329 ? -7.823 2.940 11.527 1.00 91.88 329 GLU A N 1
ATOM 2633 C CA . GLU A 1 329 ? -6.401 2.603 11.691 1.00 91.88 329 GLU A CA 1
ATOM 2634 C C . GLU A 1 329 ? -5.605 3.771 12.306 1.00 91.88 329 GLU A C 1
ATOM 2636 O O . GLU A 1 329 ? -4.806 3.578 13.220 1.00 91.88 329 GLU A O 1
ATOM 2641 N N . ASN A 1 330 ? -5.860 5.008 11.868 1.00 94.25 330 ASN A N 1
ATOM 2642 C CA . ASN A 1 330 ? -5.174 6.174 12.417 1.00 94.25 330 ASN A CA 1
ATOM 2643 C C . ASN A 1 330 ? -5.577 6.460 13.871 1.00 94.25 330 ASN A C 1
ATOM 2645 O O . ASN A 1 330 ? -4.698 6.738 14.680 1.00 94.25 330 ASN A O 1
ATOM 2649 N N . ILE A 1 331 ? -6.865 6.383 14.236 1.00 95.31 331 ILE A N 1
ATOM 2650 C CA . ILE A 1 331 ? -7.286 6.670 15.621 1.00 95.31 331 ILE A CA 1
ATOM 2651 C C . ILE A 1 331 ? -6.924 5.548 16.607 1.00 95.31 331 ILE A C 1
ATOM 2653 O O . ILE A 1 331 ? -6.993 5.772 17.818 1.00 95.31 331 ILE A O 1
ATOM 2657 N N . TYR A 1 332 ? -6.541 4.354 16.137 1.00 94.00 332 TYR A N 1
ATOM 2658 C CA . TYR A 1 332 ? -5.879 3.350 16.979 1.00 94.00 332 TYR A CA 1
ATOM 2659 C C . TYR A 1 332 ? -4.561 3.897 17.543 1.00 94.00 332 TYR A C 1
ATOM 2661 O O . TYR A 1 332 ? -4.311 3.777 18.744 1.00 94.00 332 TYR A O 1
ATOM 2669 N N . ASN A 1 333 ? -3.763 4.579 16.713 1.00 92.12 333 ASN A N 1
ATOM 2670 C CA . ASN A 1 333 ? -2.494 5.165 17.134 1.00 92.12 333 ASN A CA 1
ATOM 2671 C C . ASN A 1 333 ? -2.712 6.247 18.214 1.00 92.12 333 ASN A C 1
ATOM 2673 O O . ASN A 1 333 ? -3.621 7.077 18.130 1.00 92.12 333 ASN A O 1
ATOM 2677 N N . GLN A 1 334 ? -1.868 6.240 19.248 1.00 91.56 334 GLN A N 1
ATOM 2678 C CA . GLN A 1 334 ? -1.895 7.232 20.324 1.00 91.56 334 GLN A CA 1
ATOM 2679 C C . GLN A 1 334 ? -1.566 8.647 19.836 1.00 91.56 334 GLN A C 1
ATOM 2681 O O . GLN A 1 334 ? -2.101 9.606 20.389 1.00 91.56 334 GLN A O 1
ATOM 2686 N N . ASP A 1 335 ? -0.783 8.785 18.764 1.00 93.62 335 ASP A N 1
ATOM 2687 C CA . ASP A 1 335 ? -0.457 10.084 18.155 1.00 93.62 335 ASP A CA 1
ATOM 2688 C C . ASP A 1 335 ? -1.693 10.821 17.605 1.00 93.62 335 ASP A C 1
ATOM 2690 O O . ASP A 1 335 ? -1.656 12.028 17.367 1.00 93.62 335 ASP A O 1
ATOM 2694 N N . HIS A 1 336 ? -2.800 10.099 17.412 1.00 94.31 336 HIS A N 1
ATOM 2695 C CA . HIS A 1 336 ? -4.081 10.625 16.938 1.00 94.31 336 HIS A CA 1
ATOM 2696 C C . HIS A 1 336 ? -5.216 10.364 17.938 1.00 94.31 336 HIS A C 1
ATOM 2698 O O . HIS A 1 336 ? -6.394 10.324 17.570 1.00 94.31 336 HIS A O 1
ATOM 2704 N N . ALA A 1 337 ? -4.886 10.165 19.219 1.00 94.44 337 ALA A N 1
ATOM 2705 C CA . ALA A 1 337 ? -5.877 9.890 20.257 1.00 94.44 337 ALA A CA 1
ATOM 2706 C C . ALA A 1 337 ? -6.893 11.035 20.436 1.00 94.44 337 ALA A C 1
ATOM 2708 O O . ALA A 1 337 ? -8.045 10.783 20.793 1.00 94.44 337 ALA A O 1
ATOM 2709 N N . ASP A 1 338 ? -6.502 12.277 20.142 1.00 95.00 338 ASP A N 1
ATOM 2710 C CA . ASP A 1 338 ? -7.372 13.458 20.147 1.00 95.00 338 ASP A CA 1
ATOM 2711 C C . ASP A 1 338 ? -8.542 13.331 19.153 1.00 95.00 338 ASP A C 1
ATOM 2713 O O . ASP A 1 338 ? -9.646 13.821 19.410 1.00 95.00 338 ASP A O 1
ATOM 2717 N N . GLN A 1 339 ? -8.343 12.596 18.056 1.00 96.19 339 GLN A N 1
ATOM 2718 C CA . GLN A 1 339 ? -9.363 12.374 17.033 1.00 96.19 339 GLN A CA 1
ATOM 2719 C C . GLN A 1 339 ? -10.514 11.472 17.509 1.00 96.19 339 GLN A C 1
ATOM 2721 O O . GLN A 1 339 ? -11.629 11.555 16.981 1.00 96.19 339 GLN A O 1
ATOM 2726 N N . ARG A 1 340 ? -10.289 10.656 18.551 1.00 97.25 340 ARG A N 1
ATOM 2727 C CA . ARG A 1 340 ? -11.297 9.741 19.124 1.00 97.25 340 ARG A CA 1
ATOM 2728 C C . ARG A 1 340 ? -12.495 10.491 19.705 1.00 97.25 340 ARG A C 1
ATOM 2730 O O . ARG A 1 340 ? -13.617 9.991 19.629 1.00 97.25 340 ARG A O 1
ATOM 2737 N N . LEU A 1 341 ? -12.288 11.708 20.221 1.00 97.62 341 LEU A N 1
ATOM 2738 C CA . LEU A 1 341 ? -13.377 12.562 20.700 1.00 97.62 341 LEU A CA 1
ATOM 2739 C C . LEU A 1 341 ? -14.356 12.894 19.567 1.00 97.62 341 LEU A C 1
ATOM 2741 O O . LEU A 1 341 ? -15.564 12.735 19.740 1.00 97.62 341 LEU A O 1
ATOM 2745 N N . TYR A 1 342 ? -13.849 13.322 18.407 1.00 97.69 342 TYR A N 1
ATOM 2746 C CA . TYR A 1 342 ? -14.687 13.697 17.265 1.00 97.69 342 TYR A CA 1
ATOM 2747 C C . TYR A 1 342 ? -15.422 12.495 16.679 1.00 97.69 342 TYR A C 1
ATOM 2749 O O . TYR A 1 342 ? -16.610 12.608 16.360 1.00 97.69 342 TYR A O 1
ATOM 2757 N N . PHE A 1 343 ? -14.751 11.342 16.594 1.00 97.81 343 PHE A N 1
ATOM 2758 C CA . PHE A 1 343 ? -15.400 10.098 16.191 1.00 97.81 343 PHE A CA 1
ATOM 2759 C C . PHE A 1 343 ? -16.517 9.713 17.165 1.00 97.81 343 PHE A C 1
ATOM 2761 O O . PHE A 1 343 ? -17.627 9.384 16.747 1.00 97.81 343 PHE A O 1
ATOM 2768 N N . GLY A 1 344 ? -16.265 9.840 18.469 1.00 98.00 344 GLY A N 1
ATOM 2769 C CA . GLY A 1 344 ? -17.269 9.531 19.471 1.00 98.00 344 GLY A CA 1
ATOM 2770 C C . GLY A 1 344 ? -18.482 10.471 19.421 1.00 98.00 344 GLY A C 1
ATOM 2771 O O . GLY A 1 344 ? -19.625 10.018 19.419 1.00 98.00 344 GLY A O 1
ATOM 2772 N N . GLN A 1 345 ? -18.253 11.777 19.253 1.00 98.31 345 GLN A N 1
ATOM 2773 C CA . GLN A 1 345 ? -19.342 12.739 19.067 1.00 98.31 345 GLN A CA 1
ATOM 2774 C C . GLN A 1 345 ? -20.128 12.471 17.775 1.00 98.31 345 GLN A C 1
ATOM 2776 O O . GLN A 1 345 ? -21.338 12.695 17.728 1.00 98.31 345 GLN A O 1
ATOM 2781 N N . TYR A 1 346 ? -19.457 12.014 16.712 1.00 98.00 346 TYR A N 1
ATOM 2782 C CA . TYR A 1 346 ? -20.116 11.580 15.483 1.00 98.00 346 TYR A CA 1
ATOM 2783 C C . TYR A 1 346 ? -21.059 10.402 15.751 1.00 98.00 346 TYR A C 1
ATOM 2785 O O . TYR A 1 346 ? -22.228 10.500 15.385 1.00 98.00 346 TYR A O 1
ATOM 2793 N N . ILE A 1 347 ? -20.602 9.363 16.458 1.00 98.25 347 ILE A N 1
ATOM 2794 C CA . ILE A 1 347 ? -21.435 8.215 16.853 1.00 98.25 347 ILE A CA 1
ATOM 2795 C C . ILE A 1 347 ? -22.674 8.674 17.637 1.00 98.25 347 ILE A C 1
ATOM 2797 O O . ILE A 1 347 ? -23.789 8.338 17.236 1.00 98.25 347 ILE A O 1
ATOM 2801 N N . CYS A 1 348 ? -22.508 9.500 18.682 1.00 97.94 348 CYS A N 1
ATOM 2802 C CA . CYS A 1 348 ? -23.635 10.027 19.465 1.00 97.94 348 CYS A CA 1
ATOM 2803 C C . CYS A 1 348 ? -24.650 10.760 18.588 1.00 97.94 348 CYS A C 1
ATOM 2805 O O . CYS A 1 348 ? -25.847 10.479 18.647 1.00 97.94 348 CYS A O 1
ATOM 2807 N N . ARG A 1 349 ? -24.175 11.707 17.764 1.00 98.12 349 ARG A N 1
ATOM 2808 C CA . ARG A 1 349 ? -25.049 12.505 16.897 1.00 98.12 349 ARG A CA 1
ATOM 2809 C C . ARG A 1 349 ? -25.804 11.627 15.911 1.00 98.12 349 ARG A C 1
ATOM 2811 O O . ARG A 1 349 ? -26.994 11.837 15.722 1.00 98.12 349 ARG A O 1
ATOM 2818 N N . GLN A 1 350 ? -25.124 10.676 15.278 1.00 98.06 350 GLN A N 1
ATOM 2819 C CA . GLN A 1 350 ? -25.741 9.834 14.261 1.00 98.06 350 GLN A CA 1
ATOM 2820 C C . GLN A 1 350 ? -26.754 8.863 14.865 1.00 98.06 350 GLN A C 1
ATOM 2822 O O . GLN A 1 350 ? -27.870 8.771 14.359 1.00 98.06 350 GLN A O 1
ATOM 2827 N N . TRP A 1 351 ? -26.418 8.193 15.970 1.00 98.31 351 TRP A N 1
ATOM 2828 C CA . TRP A 1 351 ? -27.347 7.274 16.622 1.00 98.31 351 TRP A CA 1
ATOM 2829 C C . TRP A 1 351 ? -28.584 8.002 17.162 1.00 98.31 351 TRP A C 1
ATOM 2831 O O . TRP A 1 351 ? -29.708 7.627 16.829 1.00 98.31 351 TRP A O 1
ATOM 2841 N N . ASN A 1 352 ? -28.390 9.082 17.929 1.00 98.06 352 ASN A N 1
ATOM 2842 C CA . ASN A 1 352 ? -29.484 9.829 18.567 1.00 98.06 352 ASN A CA 1
ATOM 2843 C C . ASN A 1 352 ? -30.299 10.688 17.581 1.00 98.06 352 ASN A C 1
ATOM 2845 O O . ASN A 1 352 ? -31.366 11.180 17.937 1.00 98.06 352 ASN A O 1
ATOM 2849 N N . ALA A 1 353 ? -29.833 10.867 16.340 1.00 97.88 353 ALA A N 1
ATOM 2850 C CA . ALA A 1 353 ? -30.654 11.430 15.267 1.00 97.88 353 ALA A CA 1
ATOM 2851 C C . ALA A 1 353 ? -31.672 10.418 14.709 1.00 97.88 353 ALA A C 1
ATOM 2853 O O . ALA A 1 353 ? -32.712 10.828 14.196 1.00 97.88 353 ALA A O 1
ATOM 2854 N N . HIS A 1 354 ? -31.384 9.116 14.813 1.00 97.56 354 HIS A N 1
ATOM 2855 C CA . HIS A 1 354 ? -32.226 8.039 14.282 1.00 97.56 354 HIS A CA 1
ATOM 2856 C C . HIS A 1 354 ? -33.026 7.302 15.368 1.00 97.56 354 HIS A C 1
ATOM 2858 O O . HIS A 1 354 ? -34.019 6.650 15.052 1.00 97.56 354 HIS A O 1
ATOM 2864 N N . HIS A 1 355 ? -32.641 7.442 16.639 1.00 97.31 355 HIS A N 1
ATOM 2865 C CA . HIS A 1 355 ? -33.285 6.793 17.780 1.00 97.31 355 HIS A CA 1
ATOM 2866 C C . HIS A 1 355 ? -33.648 7.793 18.869 1.00 97.31 355 HIS A C 1
ATOM 2868 O O . HIS A 1 355 ? -32.901 8.726 19.155 1.00 97.31 355 HIS A O 1
ATOM 2874 N N . THR A 1 356 ? -34.800 7.582 19.506 1.00 96.19 356 THR A N 1
ATOM 2875 C CA . THR A 1 356 ? -35.310 8.454 20.572 1.00 96.19 356 THR A CA 1
ATOM 2876 C C . THR A 1 356 ? -35.908 7.633 21.713 1.00 96.19 356 THR A C 1
ATOM 2878 O O . THR A 1 356 ? -36.110 6.424 21.603 1.00 96.19 356 THR A O 1
ATOM 2881 N N . GLY A 1 357 ? -36.206 8.285 22.838 1.00 96.38 357 GLY A N 1
ATOM 2882 C CA . GLY A 1 357 ? -36.838 7.624 23.979 1.00 96.38 357 GLY A CA 1
ATOM 2883 C C . GLY A 1 357 ? -35.923 6.570 24.607 1.00 96.38 357 GLY A C 1
ATOM 2884 O O . GLY A 1 357 ? -34.783 6.881 24.951 1.00 96.38 357 GLY A O 1
ATOM 2885 N N . ALA A 1 358 ? -36.429 5.346 24.772 1.00 96.06 358 ALA A N 1
ATOM 2886 C CA . ALA A 1 358 ? -35.689 4.227 25.364 1.00 96.06 358 ALA A CA 1
ATOM 2887 C C . ALA A 1 358 ? -34.461 3.803 24.538 1.00 96.06 358 ALA A C 1
ATOM 2889 O O . ALA A 1 358 ? -33.486 3.323 25.106 1.00 96.06 358 ALA A O 1
ATOM 2890 N N . ASP A 1 359 ? -34.486 4.042 23.222 1.00 97.19 359 ASP A N 1
ATOM 2891 C CA . ASP A 1 359 ? -33.411 3.666 22.297 1.00 97.19 359 ASP A CA 1
ATOM 2892 C C . ASP A 1 359 ? -32.284 4.715 22.212 1.00 97.19 359 ASP A C 1
ATOM 2894 O O . ASP A 1 359 ? -31.357 4.577 21.415 1.00 97.19 359 ASP A O 1
ATOM 2898 N N . THR A 1 360 ? -32.355 5.789 23.006 1.00 97.88 360 THR A N 1
ATOM 2899 C CA . THR A 1 360 ? -31.323 6.840 23.029 1.00 97.88 360 THR A CA 1
ATOM 2900 C C . THR A 1 360 ? -30.015 6.267 23.574 1.00 97.88 360 THR A C 1
ATOM 2902 O O . THR A 1 360 ? -30.026 5.634 24.627 1.00 97.88 360 THR A O 1
ATOM 2905 N N . LEU A 1 361 ? -28.895 6.510 22.895 1.00 98.38 361 LEU A N 1
ATOM 2906 C CA . LEU A 1 361 ? -27.558 6.133 23.354 1.00 98.38 361 LEU A CA 1
ATOM 2907 C C . LEU A 1 361 ? -27.087 7.096 24.447 1.00 98.38 361 LEU A C 1
ATOM 2909 O O . LEU A 1 361 ? -27.103 8.310 24.231 1.00 98.38 361 LEU A O 1
ATOM 2913 N N . GLU A 1 362 ? -26.649 6.552 25.585 1.00 98.06 362 GLU A N 1
ATOM 2914 C CA . GLU A 1 362 ? -26.136 7.333 26.721 1.00 98.06 362 GLU A CA 1
ATOM 2915 C C . GLU A 1 362 ? -24.618 7.237 26.841 1.00 98.06 362 GLU A C 1
ATOM 2917 O O . GLU A 1 362 ? -23.930 8.244 26.987 1.00 98.06 362 GLU A O 1
ATOM 2922 N N . THR A 1 363 ? -24.059 6.031 26.760 1.00 98.44 363 THR A N 1
ATOM 2923 C CA . THR A 1 363 ? -22.607 5.840 26.852 1.00 98.44 363 THR A CA 1
ATOM 2924 C C . THR A 1 363 ? -22.138 4.733 25.927 1.00 98.44 363 THR A C 1
ATOM 2926 O O . THR A 1 363 ? -22.911 3.861 25.540 1.00 98.44 363 THR A O 1
ATOM 2929 N N . PHE A 1 364 ? -20.863 4.752 25.552 1.00 98.50 364 PHE A N 1
ATOM 2930 C CA . PHE A 1 364 ? -20.239 3.640 24.839 1.00 98.50 364 PHE A CA 1
ATOM 2931 C C . PHE A 1 364 ? -18.728 3.625 25.036 1.00 98.50 364 PHE A C 1
ATOM 2933 O O . PHE A 1 364 ? -18.120 4.583 25.526 1.00 98.50 364 PHE A O 1
ATOM 2940 N N . ARG A 1 365 ? -18.116 2.518 24.622 1.00 98.31 365 ARG A N 1
ATOM 2941 C CA . ARG A 1 365 ? -16.663 2.339 24.606 1.00 98.31 365 ARG A CA 1
ATOM 2942 C C . ARG A 1 365 ? -16.204 2.052 23.187 1.00 98.31 365 ARG A C 1
ATOM 2944 O O . ARG A 1 365 ? -16.906 1.367 22.453 1.00 98.31 365 ARG A O 1
ATOM 2951 N N . ILE A 1 366 ? -15.031 2.542 22.811 1.00 98.06 366 ILE A N 1
ATOM 2952 C CA . ILE A 1 366 ? -14.342 2.126 21.587 1.00 98.06 366 ILE A CA 1
ATOM 2953 C C . ILE A 1 366 ? -13.278 1.125 22.017 1.00 98.06 366 ILE A C 1
ATOM 2955 O O . ILE A 1 366 ? -12.324 1.497 22.704 1.00 98.06 366 ILE A O 1
ATOM 2959 N N . ILE A 1 367 ? -13.471 -0.139 21.647 1.00 98.00 367 ILE A N 1
ATOM 2960 C CA . ILE A 1 367 ? -12.588 -1.244 22.016 1.00 98.00 367 ILE A CA 1
ATOM 2961 C C . ILE A 1 367 ? -11.949 -1.784 20.742 1.00 98.00 367 ILE A C 1
ATOM 2963 O O . ILE A 1 367 ? -12.636 -2.001 19.744 1.00 98.00 367 ILE A O 1
ATOM 2967 N N . TYR A 1 368 ? -10.644 -2.017 20.792 1.00 97.31 368 TYR A N 1
ATOM 2968 C CA . TYR A 1 368 ? -9.915 -2.750 19.769 1.00 97.31 368 TYR A CA 1
ATOM 2969 C C . TYR A 1 368 ? -9.519 -4.111 20.334 1.00 97.31 368 TYR A C 1
ATOM 2971 O O . TYR A 1 368 ? -8.932 -4.183 21.414 1.00 97.31 368 TYR A O 1
ATOM 2979 N N . LEU A 1 369 ? -9.887 -5.194 19.654 1.00 97.19 369 LEU A N 1
ATOM 2980 C CA . LEU A 1 369 ? -9.396 -6.527 19.981 1.00 97.19 369 LEU A CA 1
ATOM 2981 C C . LEU A 1 369 ? -8.092 -6.748 19.229 1.00 97.19 369 LEU A C 1
ATOM 2983 O O . LEU A 1 369 ? -8.112 -6.996 18.028 1.00 97.19 369 LEU A O 1
ATOM 2987 N N . LEU A 1 370 ? -6.984 -6.610 19.950 1.00 96.44 370 LEU A N 1
ATOM 2988 C CA . LEU A 1 370 ? -5.633 -6.791 19.442 1.00 96.44 370 LEU A CA 1
ATOM 2989 C C . LEU A 1 370 ? -5.300 -8.282 19.393 1.00 96.44 370 LEU A C 1
ATOM 2991 O O . LEU A 1 370 ? -5.372 -8.972 20.410 1.00 96.44 370 LEU A O 1
ATOM 2995 N N . GLU A 1 371 ? -4.897 -8.767 18.229 1.00 95.81 371 GLU A N 1
ATOM 2996 C CA . GLU A 1 371 ? -4.438 -10.133 18.013 1.00 95.81 371 GLU A CA 1
ATOM 2997 C C . GLU A 1 371 ? -3.039 -10.103 17.399 1.00 95.81 371 GLU A C 1
ATOM 2999 O O . GLU A 1 371 ? -2.806 -9.495 16.356 1.00 95.81 371 GLU A O 1
ATOM 3004 N N . MET A 1 372 ? -2.079 -10.748 18.058 1.00 96.50 372 MET A N 1
ATOM 3005 C CA . MET A 1 372 ? -0.711 -10.814 17.565 1.00 96.50 372 MET A CA 1
ATOM 3006 C C . MET A 1 372 ? -0.564 -11.996 16.614 1.00 96.50 372 MET A C 1
ATOM 3008 O O . MET A 1 372 ? -0.841 -13.142 16.980 1.00 96.50 372 MET A O 1
ATOM 3012 N N . THR A 1 373 ? -0.029 -11.733 15.427 1.00 96.00 373 THR A N 1
ATOM 3013 C CA . THR A 1 373 ? 0.493 -12.770 14.538 1.00 96.00 373 THR A CA 1
ATOM 3014 C C . THR A 1 373 ? 1.840 -13.241 15.081 1.00 96.00 373 THR A C 1
ATOM 3016 O O . THR A 1 373 ? 2.818 -12.488 15.126 1.00 96.00 373 THR A O 1
ATOM 3019 N N . LEU A 1 374 ? 1.893 -14.493 15.525 1.00 95.88 374 LEU A N 1
ATOM 3020 C CA . LEU A 1 374 ? 3.083 -15.121 16.093 1.00 95.88 374 LEU A CA 1
ATOM 3021 C C . LEU A 1 374 ? 3.870 -15.861 14.997 1.00 95.88 374 LEU A C 1
ATOM 3023 O O . LEU A 1 374 ? 3.344 -16.099 13.911 1.00 95.88 374 LEU A O 1
ATOM 3027 N N . PRO A 1 375 ? 5.132 -16.249 15.243 1.00 94.06 375 PRO A N 1
ATOM 3028 C CA . PRO A 1 375 ? 5.844 -17.172 14.362 1.00 94.06 375 PRO A CA 1
ATOM 3029 C C . PRO A 1 375 ? 5.105 -18.510 14.179 1.00 94.06 375 PRO A C 1
ATOM 3031 O O . PRO A 1 375 ? 4.193 -18.845 14.933 1.00 94.06 375 PRO A O 1
ATOM 3034 N N . ASP A 1 376 ? 5.531 -19.292 13.186 1.00 91.88 376 ASP A N 1
ATOM 3035 C CA . ASP A 1 376 ? 5.040 -20.656 12.936 1.00 91.88 376 ASP A CA 1
ATOM 3036 C C . ASP A 1 376 ? 3.524 -20.773 12.689 1.00 91.88 376 ASP A C 1
ATOM 3038 O O . ASP A 1 376 ? 2.911 -21.772 13.063 1.00 91.88 376 ASP A O 1
ATOM 3042 N N . TYR A 1 377 ? 2.924 -19.782 12.014 1.00 91.88 377 TYR A N 1
ATOM 3043 C CA . TYR A 1 377 ? 1.507 -19.800 11.610 1.00 91.88 377 TYR A CA 1
ATOM 3044 C C . TYR A 1 377 ? 0.541 -19.852 12.803 1.00 91.88 377 TYR A C 1
ATOM 3046 O O . TYR A 1 377 ? -0.520 -20.471 12.743 1.00 91.88 377 TYR A O 1
ATOM 3054 N N . GLN A 1 378 ? 0.925 -19.209 13.908 1.00 92.75 378 GLN A N 1
ATOM 3055 C CA . GLN A 1 378 ? 0.131 -19.133 15.131 1.00 92.75 378 GLN A CA 1
ATOM 3056 C C . GLN A 1 378 ? -0.412 -17.721 15.359 1.00 92.75 378 GLN A C 1
ATOM 3058 O O . GLN A 1 378 ? 0.210 -16.724 14.997 1.00 92.75 378 GLN A O 1
ATOM 3063 N N . GLN A 1 379 ? -1.557 -17.643 16.031 1.00 90.50 379 GLN A N 1
ATOM 3064 C CA . GLN A 1 379 ? -2.167 -16.394 16.485 1.00 90.50 379 GLN A CA 1
ATOM 3065 C C . GLN A 1 379 ? -2.251 -16.388 18.011 1.00 90.50 379 GLN A C 1
ATOM 3067 O O . GLN A 1 379 ? -2.458 -17.430 18.646 1.00 90.50 379 GLN A O 1
ATOM 3072 N N . SER A 1 380 ? -2.054 -15.219 18.617 1.00 93.31 380 SER A N 1
ATOM 3073 C CA . SER A 1 380 ? -2.270 -15.058 20.052 1.00 93.31 380 SER A CA 1
ATOM 3074 C C . SER A 1 380 ? -3.759 -15.081 20.384 1.00 93.31 380 SER A C 1
ATOM 3076 O O . SER A 1 380 ? -4.620 -14.930 19.526 1.00 93.31 380 SER A O 1
ATOM 3078 N N . LYS A 1 381 ? -4.089 -15.214 21.671 1.00 94.69 381 LYS A N 1
ATOM 3079 C CA . LYS A 1 381 ? -5.453 -14.902 22.107 1.00 94.69 381 LYS A CA 1
ATOM 3080 C C . LYS A 1 381 ? -5.695 -13.392 21.956 1.00 94.69 381 LYS A C 1
ATOM 3082 O O . LYS A 1 381 ? -4.790 -12.639 22.324 1.00 94.69 381 LYS A O 1
ATOM 3087 N N . PRO A 1 382 ? -6.879 -12.960 21.486 1.00 95.56 382 PRO A N 1
ATOM 3088 C CA . PRO A 1 382 ? -7.207 -11.544 21.387 1.00 95.56 382 PRO A CA 1
ATOM 3089 C C . PRO A 1 382 ? -7.227 -10.857 22.757 1.00 95.56 382 PRO A C 1
ATOM 3091 O O . PRO A 1 382 ? -7.853 -11.349 23.703 1.00 95.56 382 PRO A O 1
ATOM 3094 N N . GLU A 1 383 ? -6.579 -9.701 22.852 1.00 96.75 383 GLU A N 1
ATOM 3095 C CA . GLU A 1 383 ? -6.571 -8.821 24.020 1.00 96.75 383 GLU A CA 1
ATOM 3096 C C . GLU A 1 383 ? -7.494 -7.619 23.789 1.00 96.75 383 GLU A C 1
ATOM 3098 O O . GLU A 1 383 ? -7.502 -7.019 22.718 1.00 96.75 383 GLU A O 1
ATOM 3103 N N . LYS A 1 384 ? -8.287 -7.243 24.799 1.00 96.81 384 LYS A N 1
ATOM 3104 C CA . LYS A 1 384 ? -9.158 -6.064 24.713 1.00 96.81 384 LYS A CA 1
ATOM 3105 C C . LYS A 1 384 ? -8.380 -4.807 25.081 1.00 96.81 384 LYS A C 1
ATOM 3107 O O . LYS A 1 384 ? -8.050 -4.609 26.247 1.00 96.81 384 LYS A O 1
ATOM 3112 N N . VAL A 1 385 ? -8.184 -3.933 24.103 1.00 96.69 385 VAL A N 1
ATOM 3113 C CA . VAL A 1 385 ? -7.587 -2.611 24.280 1.00 96.69 385 VAL A CA 1
ATOM 3114 C C . VAL A 1 385 ? -8.698 -1.566 24.294 1.00 96.69 385 VAL A C 1
ATOM 3116 O O . VAL A 1 385 ? -9.364 -1.315 23.289 1.00 96.69 385 VAL A O 1
ATOM 3119 N N . ASP A 1 386 ? -8.914 -0.949 25.451 1.00 96.25 386 ASP A N 1
ATOM 3120 C CA . ASP A 1 386 ? -9.889 0.127 25.607 1.00 96.25 386 ASP A CA 1
ATOM 3121 C C . ASP A 1 386 ? -9.295 1.454 25.111 1.00 96.25 386 ASP A C 1
ATOM 3123 O O . ASP A 1 386 ? -8.434 2.046 25.762 1.00 96.25 386 ASP A O 1
ATOM 3127 N N . LEU A 1 387 ? -9.756 1.933 23.954 1.00 97.00 387 LEU A N 1
ATOM 3128 C CA . LEU A 1 387 ? -9.209 3.133 23.312 1.00 97.00 387 LEU A CA 1
ATOM 3129 C C . LEU A 1 387 ? -9.874 4.425 23.788 1.00 97.00 387 LEU A C 1
ATOM 3131 O O . LEU A 1 387 ? -9.235 5.482 23.805 1.00 97.00 387 LEU A O 1
ATOM 3135 N N . TRP A 1 388 ? -11.170 4.363 24.107 1.00 97.44 388 TRP A N 1
ATOM 3136 C CA . TRP A 1 388 ? -11.967 5.535 24.463 1.00 97.44 388 TRP A CA 1
ATOM 3137 C C . TRP A 1 388 ? -13.252 5.155 25.210 1.00 97.44 388 TRP A C 1
ATOM 3139 O O . TRP A 1 388 ? -13.902 4.171 24.864 1.00 97.44 388 TRP A O 1
ATOM 3149 N N . ASN A 1 389 ? -13.661 5.983 26.173 1.00 97.81 389 ASN A N 1
ATOM 3150 C CA . ASN A 1 389 ? -14.989 5.944 26.792 1.00 97.81 389 ASN A CA 1
ATOM 3151 C C . ASN A 1 389 ? -15.711 7.253 26.468 1.00 97.81 389 ASN A C 1
ATOM 3153 O O . ASN A 1 389 ? -15.122 8.328 26.595 1.00 97.81 389 ASN A O 1
ATOM 3157 N N . HIS A 1 390 ? -16.973 7.176 26.064 1.00 98.25 390 HIS A N 1
ATOM 3158 C CA . HIS A 1 390 ? -17.743 8.339 25.644 1.00 98.25 390 HIS A CA 1
ATOM 3159 C C . HIS A 1 390 ? -19.095 8.396 26.354 1.00 98.25 390 HIS A C 1
ATOM 3161 O O . HIS A 1 390 ? -19.741 7.367 26.553 1.00 98.25 390 HIS A O 1
ATOM 3167 N N . THR A 1 391 ? -19.526 9.614 26.672 1.00 98.00 391 THR A N 1
ATOM 3168 C CA . THR A 1 391 ? -20.864 9.923 27.179 1.00 98.00 391 THR A CA 1
ATOM 3169 C C . THR A 1 391 ? -21.537 10.867 26.192 1.00 98.00 391 THR A C 1
ATOM 3171 O O . THR A 1 391 ? -20.958 11.902 25.851 1.00 98.00 391 THR A O 1
ATOM 3174 N N . CYS A 1 392 ? -22.715 10.466 25.721 1.00 95.88 392 CYS A N 1
ATOM 3175 C CA . CYS A 1 392 ? -23.667 11.304 25.009 1.00 95.88 392 CYS A CA 1
ATOM 3176 C C . CYS A 1 392 ? -24.566 12.025 26.041 1.00 95.88 392 CYS A C 1
ATOM 3178 O O . CYS A 1 392 ? -25.052 13.116 25.692 1.00 95.88 392 CYS A O 1
#

pLDDT: mean 87.07, std 17.82, range [30.53, 98.5]

Radius of gyration: 36.67 Å; chains: 1; bounding box: 86×48×112 Å

Foldseek 3Di:
DDDFLLLVLLLVLLLLQLQLLLLQQQDCCLVPVLCQLVLVLVFQLWWDPVSVVCNVPRVVSSVLSPVSSCLSNCLSVQLPPPPPNQVSNVVSLVSLLVNLVVSVVTTDPPCVSVVSSVSSVSSHDPVVVVVVVVVVVVVVVVVVVVVVVVVVVVVVVVVVVVVCVVVVVVVVVVVVVVVDDDDDDDDDDDDDDDDDDDDDDPPPPPPPDPPPDPDPDPDDDDPVRRVVSCVLSVLLVQLSCVVNHVRDDDPVCVVVCVVVVSRHDDNACGNHRDQKHWAKWKWFAFQLRDIATLLCVQQVDLDGHDGDPDDDPRRNVSHNDPVRSVVVVVCVDPVNLVCVQVVQVVSQVSNQVVDDDRSRTFKIWIWIFIWGNDPPRDIDHTDIDTSDIDGD

Secondary structure (DSSP, 8-state):
----HHHHHHHHHHHHHHHHHHHH--SHHHHTS--HHHHHHT-TTTB-HHHHHHTT-HHHHHHHHHHHHHHHHHHHHHHT-SSSHHHHHHHHHHHHHHHHHHHHHHB--TTHHHHHHHHGGGG--HHHHHHHHHHHHHHHHHHHHHHHHHHHHHHHHHHHHHHHHHHHHHHHHHHHHHT-----------------PPP------------PPPP-------HHHHHHHHHHHHHHHHHHHHHHSS----TTTTTHHHHHT------TT-SS---EEEEEE-EEEETTS-EEE-GGGGGT----PPP--SPPS-SGGGSSSHHHHHHHHHHHSGGGTTHHHHHHHHHHHHHHHH--GGG-EEEEEEEEEEEEEETTTEEPPPEEEEEEEEE-